Protein 5XWK (pdb70)

Organism: Sphingomonas sp. (NCBI:txid28214)

Sequence (530 aa):
AARSIAATPPKLIVAISVDQFSADLFSEYRQYYTGGLKRLTSEGAVFPRRGYQSHAATETCPGHSTILTGSRPSRTGIIANNWFDLDAKREDKNLYCAEDESQPGSSSDKYEASPLHLKVPTLGGRMKAANPATRVVSVAGKDRAAIMMGGATADQVWWLGGPQGYVSYKGVAPTPLVTQVNQAFAQRLAQPNPGFELPAQCVSKDFPVQAGNRTVGTGRFARDAGDYKGFRISPEQDAMTLAFAAAAIENMQLGKQAQTDIISIGLSATDYVGHTFGTEGTESCIQVDRLDTELGAFFDKLDKDGIDYVVVLTADHGGHDLPERHRMNAMPMEQRVDMALTPKALNATIAEKAGLPGKKVIWSDGPSGDIYYDKGLTAAQRARVETEALKYLRAHPQVQTVFTKAEIAATPSPSGPPESWSLIQEARASFYPSRSGDLLLLLKPRVMSIPEQAVMGSVATHGSPWDTDRRVPILFWRKGMQHFEQPLGVETVDILPSLAALIKLPVPKDQIDGRCLDLVAGKDDSCAGQL

Foldseek 3Di:
DFDALQNAFFQEAEEEAEAQQFLVQCVVCVVPFDFLVVCQQVFWAWASFEFLLFFQLDQQQLLLQQFFLAFLQQQVQLYQWFADLPDPDPARIDGSFFDSVDPPAHNVRGFGHSVSGRTAGLQRLLCVVPVVAAFAFEEQDQSNQDSNRDDPHPYGWHADFLQGIDHGPPDDDDPLRVVLSVVSNVVLQDWDQFDDFDPVQPVQQDWFDFQPDIAFHDRLGGDRNPGLSCLQALNVLLSQLVSVLSCCVVVVRQNDDHHYYYYYYYHNLASNCQFHNQRGRRNNVNVNSVSHSSRVSVVSCVVVVGFYKYKYKHSWHWGGFQRVCCVVVNVVFEADDPCLAFVNVQQVLCVQLVRHPDRAWDDHFSFFAIAGNPPADPSSVVSSVVSSQVVQVPDPFWDHKDFLVRLVPDPQDDPFSVPDDNSNSNNSSRHPSGGHRMGTATDPSHFRHHGDNDDGTRITARHSDSRTTTMMITMDTPNHHYDYDHTYAYSSQNNLQSCLSNVRDDPPVSRDHHHDFRHPPDDGSNPDND

B-factor: mean 19.13, std 8.66, range [6.87, 59.0]

Secondary structure (DSSP, 8-state):
----TTSS--SEEEEEEETT--HHHHHHHGGG--SHHHHHHHHSEEEEEEE--SS--SHHHHHHHHTTS--HHHH---SSEEE-TT-SSS--EEETTB-TTSTT--SSS--B-STT--S--HHHHHHHH-TT--EEEEESSHHHHHHHH-TT-SEEEEE-STT-EE-STT-PPPHHHHHHHHHHHHHHTS-B---PPPHHHHTT---EEETTEEES-----B-TT-HHHHHSSHHHHHHHHHHHHHHHHHTTTTSSSS-EEEEEEE-HHHHHHHHH-SSSHHHHHHHHHHHHHHHHHHHHHHHTT--EEEEEE-S------HHHHTTTT-TT-EEPPGGGSHHHHHHHHHHHTT-TTS--EE-SSSSEEEEE-TT--HHHHHHHHHHHHHHHHTSTTEEEEEEHHHHHTSPPP-S-GGG--HHHHHHHT--TTTS-SEEEEEPTTEESS---SS-S------SSSHHHHEEEEEEEETTPPPEE--S-EEGGGHHHHHHHHTT----GGG-S--PPP-S-SS--TT-S--

InterPro domains:
  IPR002591 Type I phosphodiesterase/nucleotide pyrophosphatase/phosphate transferase [PF01663] (44-480)
  IPR017850 Alkaline-phosphatase-like, core domain superfamily [G3DSA:3.40.720.10] (40-539)
  IPR017850 Alkaline-phosphatase-like, core domain superfamily [SSF53649] (36-531)
  IPR026263 Alkaline phosphatase, prokaryotic [PIRSF031924] (15-552)
  IPR026263 Alkaline phosphatase, prokaryotic [cd16016] (39-547)

Radius of gyration: 22.65 Å; Cα contacts (8 Å, |Δi|>4): 1268; chains: 1; bounding box: 63×54×56 Å

GO terms:
  GO:0005576 extracellular region (C, IDA)
  GO:0008270 zinc ion binding (F, IDA)
  GO:0004035 alkaline phosphatase activity (F, IDA)
  GO:0046872 metal ion binding (F, IDA)

CATH classification: 3.40.720.10 (+1 more: 3.30.1360.150)

Solvent-accessible surface area: 20198 Å² total; per-residue (Å²): 131,104,139,51,3,26,46,59,63,0,55,0,0,0,0,1,0,0,2,6,0,5,0,57,8,0,52,55,6,66,141,86,15,110,22,0,0,103,40,0,12,60,80,0,0,0,5,22,87,0,0,0,3,1,6,21,0,52,2,0,0,0,0,0,2,1,2,1,0,1,10,0,20,77,0,0,0,1,13,29,44,6,21,51,25,114,13,213,32,160,31,48,23,4,14,0,0,0,19,46,89,69,126,79,15,31,23,137,161,70,58,22,15,25,115,9,20,110,24,61,2,0,1,12,32,7,40,92,71,59,112,54,4,38,3,2,0,0,0,6,12,16,51,1,0,0,0,2,0,4,87,80,22,65,53,6,7,18,13,36,6,80,106,0,3,45,17,52,173,83,69,75,74,51,106,26,3,51,113,11,25,113,35,0,50,128,109,14,68,124,84,27,127,18,52,133,21,29,90,29,0,91,85,38,56,66,82,1,135,1,41,93,51,78,3,0,56,25,81,18,71,17,107,51,49,53,41,135,18,0,61,16,2,6,24,0,2,19,4,1,6,42,4,0,14,32,5,1,91,98,43,84,0,5,95,74,98,19,18,0,2,0,2,0,2,0,1,0,2,3,44,0,1,36,27,36,0,13,47,0,0,1,1,1,2,1,1,34,63,2,2,59,41,0,9,57,8,0,83,69,0,50,178,35,60,14,53,7,0,0,0,0,0,0,0,0,0,5,28,5,0,0,19,3,42,108,108,83,85,63,95,89,4,70,23,3,56,84,31,0,21,37,178,36,2,16,53,38,0,0,116,111,3,52,12,76,86,107,89,0,2,63,11,90,18,13,30,20,27,3,18,4,30,113,66,26,78,88,66,47,91,57,100,0,54,79,36,1,22,142,46,0,128,83,20,99,21,7,76,35,1,22,17,69,72,78,6,59,85,18,110,55,8,92,49,81,7,52,87,22,51,34,45,52,9,2,50,0,13,12,44,81,96,31,9,3,12,1,20,1,8,8,85,61,101,17,8,30,27,16,119,81,86,114,14,50,50,0,1,29,12,25,27,6,57,55,34,2,8,39,0,0,0,0,0,9,14,150,28,17,126,72,42,75,60,80,121,12,5,15,1,2,5,0,0,0,0,0,0,9,3,26,138,18,91,0,58,129,120,83,10,33,12,145,12,3,48,1,22,23,66,210,107,69,6,15,77,71,85,33

Nearest PDB structures (foldseek):
  3q3q-assembly1_A  TM=1.002E+00  e=0.000E+00  Sphingomonas sp. BSAR-1
  5xwi-assembly1_A  TM=1.001E+00  e=0.000E+00  Sphingomonas sp.
  5tj3-assembly1_A  TM=8.591E-01  e=3.694E-42  Elizabethkingia meningoseptica
  5too-assembly1_A  TM=8.445E-01  e=4.137E-39  Elizabethkingia meningoseptica
  4lr2-assembly1_A  TM=7.362E-01  e=5.726E-16  Homo sapiens

Structure (mmCIF, N/CA/C/O backbone):
data_5XWK
#
_entry.id   5XWK
#
_cell.length_a   86.990
_cell.length_b   86.990
_cell.length_c   165.484
_cell.angle_alpha   90.00
_cell.angle_beta   90.00
_cell.angle_gamma   90.00
#
_symmetry.space_group_name_H-M   'P 41 21 2'
#
loop_
_entity.id
_entity.type
_entity.pdbx_description
1 polymer 'Alkaline phosphatase PhoK'
2 non-polymer GLYCEROL
3 non-polymer 'ZINC ION'
4 non-polymer 'CALCIUM ION'
5 non-polymer 'PHOSPHATE ION'
6 water water
#
loop_
_atom_site.group_PDB
_atom_site.id
_atom_site.type_symbol
_atom_site.label_atom_id
_atom_site.label_alt_id
_atom_site.label_comp_id
_atom_site.label_asym_id
_atom_site.label_entity_id
_atom_site.label_seq_id
_atom_site.pdbx_PDB_ins_code
_atom_site.Cartn_x
_atom_site.Cartn_y
_atom_site.Cartn_z
_atom_site.occupancy
_atom_site.B_iso_or_equiv
_atom_site.auth_seq_id
_atom_site.auth_comp_id
_atom_site.auth_asym_id
_atom_site.auth_atom_id
_atom_site.pdbx_PDB_model_num
ATOM 1 N N . ALA A 1 31 ? 36.094 -6.686 48.957 1.00 39.46 31 ALA A N 1
ATOM 2 C CA . ALA A 1 31 ? 36.024 -5.980 50.244 1.00 41.01 31 ALA A CA 1
ATOM 3 C C . ALA A 1 31 ? 34.791 -5.064 50.331 1.00 39.91 31 ALA A C 1
ATOM 4 O O . ALA A 1 31 ? 34.384 -4.440 49.334 1.00 39.35 31 ALA A O 1
ATOM 6 N N . ALA A 1 32 ? 34.193 -5.001 51.521 1.00 37.72 32 ALA A N 1
ATOM 7 C CA . ALA A 1 32 ? 33.041 -4.131 51.756 1.00 34.54 32 ALA A CA 1
ATOM 8 C C . ALA A 1 32 ? 33.455 -2.657 51.709 1.00 33.25 32 ALA A C 1
ATOM 9 O O . ALA A 1 32 ? 34.454 -2.264 52.311 1.00 32.71 32 ALA A O 1
ATOM 11 N N . ARG A 1 33 ? 32.673 -1.841 51.008 1.00 30.97 33 ARG A N 1
ATOM 12 C CA . ARG A 1 33 ? 33.030 -0.445 50.818 1.00 31.28 33 ARG A CA 1
ATOM 13 C C . ARG A 1 33 ? 31.781 0.391 50.495 1.00 25.71 33 ARG A C 1
ATOM 14 O O . ARG A 1 33 ? 31.036 0.042 49.580 1.00 23.15 33 ARG A O 1
ATOM 22 N N . SER A 1 34 ? 31.529 1.477 51.222 1.00 24.23 34 SER A N 1
ATOM 23 C CA . SER A 1 34 ? 30.302 2.237 50.938 1.00 21.98 34 SER A CA 1
ATOM 24 C C . SER A 1 34 ? 30.257 2.762 49.500 1.00 21.17 34 SER A C 1
ATOM 25 O O . SER A 1 34 ? 31.258 3.292 49.008 1.00 20.90 34 SER A O 1
ATOM 28 N N . ILE A 1 35 ? 29.088 2.671 48.852 1.00 19.47 35 ILE A N 1
ATOM 29 C CA . ILE A 1 35 ? 28.924 3.260 47.526 1.00 17.82 35 ILE A CA 1
ATOM 30 C C . ILE A 1 35 ? 29.206 4.784 47.540 1.00 19.87 35 ILE A C 1
ATOM 31 O O . ILE A 1 35 ? 29.491 5.388 46.500 1.00 18.87 35 ILE A O 1
ATOM 36 N N . ALA A 1 36 ? 29.179 5.396 48.720 1.00 20.90 36 ALA A N 1
ATOM 37 C CA . ALA A 1 36 ? 29.481 6.832 48.819 1.00 20.01 36 ALA A CA 1
ATOM 38 C C . ALA A 1 36 ? 30.850 7.138 49.466 1.00 21.52 36 ALA A C 1
ATOM 39 O O . ALA A 1 36 ? 31.159 8.308 49.771 1.00 22.90 36 ALA A O 1
ATOM 41 N N . ALA A 1 37 ? 31.691 6.117 49.641 1.00 20.38 37 ALA A N 1
ATOM 42 C CA . ALA A 1 37 ? 32.955 6.316 50.341 1.00 21.67 37 ALA A CA 1
ATOM 43 C C . ALA A 1 37 ? 33.803 7.428 49.689 1.00 24.27 37 ALA A C 1
ATOM 44 O O . ALA A 1 37 ? 34.330 8.307 50.381 1.00 25.61 37 ALA A O 1
ATOM 46 N N . THR A 1 38 ? 33.897 7.390 48.359 1.00 21.91 38 THR A N 1
ATOM 47 C CA . THR A 1 38 ? 34.676 8.341 47.562 1.00 22.64 38 THR A CA 1
ATOM 48 C C . THR A 1 38 ? 33.925 8.555 46.269 1.00 20.44 38 THR A C 1
ATOM 49 O O . THR A 1 38 ? 33.063 7.744 45.926 1.00 21.51 38 THR A O 1
ATOM 53 N N . PRO A 1 39 ? 34.242 9.613 45.518 1.00 18.21 39 PRO A N 1
ATOM 54 C CA . PRO A 1 39 ? 33.505 9.728 44.250 1.00 17.15 39 PRO A CA 1
ATOM 55 C C . PRO A 1 39 ? 33.931 8.652 43.270 1.00 17.90 39 PRO A C 1
ATOM 56 O O . PRO A 1 39 ? 35.121 8.392 43.117 1.00 17.77 39 PRO A O 1
ATOM 60 N N . PRO A 1 40 ? 32.962 8.001 42.631 1.00 17.45 40 PRO A N 1
ATOM 61 C CA . PRO A 1 40 ? 33.363 7.075 41.555 1.00 19.12 40 PRO A CA 1
ATOM 62 C C . PRO A 1 40 ? 34.072 7.788 40.388 1.00 19.47 40 PRO A C 1
ATOM 63 O O . PRO A 1 40 ? 33.794 8.972 40.152 1.00 19.63 40 PRO A O 1
ATOM 67 N N . LYS A 1 41 ? 34.927 7.080 39.651 1.00 16.43 41 LYS A N 1
ATOM 68 C CA . LYS A 1 41 ? 35.630 7.679 38.526 1.00 19.02 41 LYS A CA 1
ATOM 69 C C . LYS A 1 41 ? 34.862 7.574 37.210 1.00 19.52 41 LYS A C 1
ATOM 70 O O . LYS A 1 41 ? 35.189 8.279 36.243 1.00 19.93 41 LYS A O 1
ATOM 76 N N . LEU A 1 42 ? 33.857 6.689 37.163 1.00 15.09 42 LEU A N 1
ATOM 77 C CA . LEU A 1 42 ? 33.080 6.517 35.958 1.00 14.36 42 LEU A CA 1
ATOM 78 C C . LEU A 1 42 ? 31.632 6.260 36.295 1.00 16.54 42 LEU A C 1
ATOM 79 O O . LEU A 1 42 ? 31.327 5.364 37.084 1.00 16.48 42 LEU A O 1
ATOM 84 N N . ILE A 1 43 ? 30.737 7.013 35.667 1.00 12.78 43 ILE A N 1
ATOM 85 C CA . ILE A 1 43 ? 29.318 6.696 35.779 1.00 13.98 43 ILE A CA 1
ATOM 86 C C . ILE A 1 43 ? 28.897 5.975 34.516 1.00 13.83 43 ILE A C 1
ATOM 87 O O . ILE A 1 43 ? 29.164 6.459 33.407 1.00 11.69 43 ILE A O 1
ATOM 92 N N . VAL A 1 44 ? 28.313 4.793 34.680 1.00 13.63 44 VAL A N 1
ATOM 93 C CA . VAL A 1 44 ? 27.781 4.020 33.564 1.00 10.73 44 VAL A CA 1
ATOM 94 C C . VAL A 1 44 ? 26.260 3.971 33.698 1.00 13.36 44 VAL A C 1
ATOM 95 O O . VAL A 1 44 ? 25.718 3.414 34.667 1.00 13.63 44 VAL A O 1
ATOM 99 N N . ALA A 1 45 ? 25.553 4.590 32.760 1.00 12.07 45 ALA A N 1
ATOM 100 C CA . ALA A 1 45 ? 24.107 4.645 32.838 1.00 11.93 45 ALA A CA 1
ATOM 101 C C . ALA A 1 45 ? 23.537 3.802 31.697 1.00 12.45 45 ALA A C 1
ATOM 102 O O . ALA A 1 45 ? 23.872 4.022 30.521 1.00 12.67 45 ALA A O 1
ATOM 104 N N . ILE A 1 46 ? 22.738 2.795 32.049 1.00 10.29 46 ILE A N 1
ATOM 105 C CA . ILE A 1 46 ? 22.239 1.857 31.046 1.00 10.63 46 ILE A CA 1
ATOM 106 C C . ILE A 1 46 ? 20.740 1.954 31.009 1.00 10.47 46 ILE A C 1
ATOM 107 O O . ILE A 1 46 ? 20.073 1.730 32.026 1.00 9.64 46 ILE A O 1
ATOM 112 N N . SER A 1 47 ? 20.210 2.308 29.837 1.00 10.32 47 SER A N 1
ATOM 113 C CA . SER A 1 47 ? 18.771 2.227 29.609 1.00 9.93 47 SER A CA 1
ATOM 114 C C . SER A 1 47 ? 18.433 1.041 28.746 1.00 11.17 47 SER A C 1
ATOM 115 O O . SER A 1 47 ? 18.881 0.971 27.596 1.00 11.42 47 SER A O 1
ATOM 118 N N . VAL A 1 48 ? 17.643 0.108 29.290 1.00 11.07 48 VAL A N 1
ATOM 119 C CA . VAL A 1 48 ? 17.210 -1.043 28.511 1.00 12.89 48 VAL A CA 1
ATOM 120 C C . VAL A 1 48 ? 15.784 -0.743 28.017 1.00 12.47 48 VAL A C 1
ATOM 121 O O . VAL A 1 48 ? 14.836 -0.652 28.809 1.00 10.60 48 VAL A O 1
ATOM 125 N N . ASP A 1 49 ? 15.676 -0.505 26.712 1.00 10.63 49 ASP A N 1
ATOM 126 C CA . ASP A 1 49 ? 14.448 -0.030 26.085 1.00 11.30 49 ASP A CA 1
ATOM 127 C C . ASP A 1 49 ? 13.300 -1.027 26.275 1.00 10.11 49 ASP A C 1
ATOM 128 O O . ASP A 1 49 ? 13.437 -2.210 25.941 1.00 9.17 49 ASP A O 1
ATOM 133 N N . GLN A 1 50 ? 12.181 -0.560 26.842 1.00 8.92 50 GLN A N 1
ATOM 134 C CA . GLN A 1 50 ? 11.023 -1.431 27.176 1.00 8.60 50 GLN A CA 1
ATOM 135 C C . GLN A 1 50 ? 11.309 -2.560 28.183 1.00 10.74 50 GLN A C 1
ATOM 136 O O . GLN A 1 50 ? 10.573 -3.559 28.256 1.00 8.53 50 GLN A O 1
ATOM 142 N N . PHE A 1 51 ? 12.347 -2.414 28.996 1.00 11.19 51 PHE A N 1
ATOM 143 C CA . PHE A 1 51 ? 12.617 -3.431 30.019 1.00 8.78 51 PHE A CA 1
ATOM 144 C C . PHE A 1 51 ? 11.680 -3.178 31.210 1.00 10.20 51 PHE A C 1
ATOM 145 O O . PHE A 1 51 ? 12.116 -2.582 32.204 1.00 9.67 51 PHE A O 1
ATOM 153 N N . SER A 1 52 ? 10.390 -3.569 31.093 1.00 7.92 52 SER A N 1
ATOM 154 C CA . SER A 1 52 ? 9.374 -3.220 32.099 1.00 7.90 52 SER A CA 1
ATOM 155 C C . SER A 1 52 ? 9.667 -3.834 33.451 1.00 10.17 52 SER A C 1
ATOM 156 O O . SER A 1 52 ? 10.358 -4.848 33.522 1.00 10.67 52 SER A O 1
ATOM 159 N N . ALA A 1 53 ? 9.139 -3.267 34.539 1.00 8.25 53 ALA A N 1
ATOM 160 C CA . ALA A 1 53 ? 9.296 -3.947 35.822 1.00 7.66 53 ALA A CA 1
ATOM 161 C C . ALA A 1 53 ? 8.612 -5.328 35.785 1.00 9.76 53 ALA A C 1
ATOM 162 O O . ALA A 1 53 ? 9.043 -6.249 36.464 1.00 9.70 53 ALA A O 1
ATOM 164 N N . ASP A 1 54 ? 7.504 -5.448 35.060 1.00 10.75 54 ASP A N 1
ATOM 165 C CA . ASP A 1 54 ? 6.869 -6.769 34.913 1.00 9.70 54 ASP A CA 1
ATOM 166 C C . ASP A 1 54 ? 7.827 -7.821 34.325 1.00 9.03 54 ASP A C 1
ATOM 167 O O . ASP A 1 54 ? 7.953 -8.931 34.832 1.00 9.57 54 ASP A O 1
ATOM 172 N N . LEU A 1 55 ? 8.493 -7.454 33.246 1.00 8.83 55 LEU A N 1
ATOM 173 C CA . LEU A 1 55 ? 9.407 -8.348 32.561 1.00 8.56 55 LEU A CA 1
ATOM 174 C C . LEU A 1 55 ? 10.663 -8.630 33.407 1.00 10.65 55 LEU A C 1
ATOM 175 O O . LEU A 1 55 ? 11.052 -9.787 33.599 1.00 12.05 55 LEU A O 1
ATOM 180 N N . PHE A 1 56 ? 11.278 -7.572 33.914 1.00 7.98 56 PHE A N 1
ATOM 181 C CA . PHE A 1 56 ? 12.409 -7.658 34.832 1.00 8.63 56 PHE A CA 1
ATOM 182 C C . PHE A 1 56 ? 12.105 -8.577 36.022 1.00 9.77 56 PHE A C 1
ATOM 183 O O . PHE A 1 56 ? 12.911 -9.438 36.380 1.00 13.49 56 PHE A O 1
ATOM 191 N N . SER A 1 57 ? 10.939 -8.409 36.637 1.00 9.41 57 SER A N 1
ATOM 192 C CA . SER A 1 57 ? 10.583 -9.225 37.803 1.00 11.24 57 SER A CA 1
ATOM 193 C C . SER A 1 57 ? 10.301 -10.689 37.459 1.00 11.81 57 SER A C 1
ATOM 194 O O . SER A 1 57 ? 10.729 -11.609 38.194 1.00 13.23 57 SER A O 1
ATOM 197 N N . GLU A 1 58 ? 9.574 -10.915 36.356 1.00 10.98 58 GLU A N 1
ATOM 198 C CA . GLU A 1 58 ? 9.286 -12.288 35.922 1.00 10.62 58 GLU A CA 1
ATOM 199 C C . GLU A 1 58 ? 10.556 -13.144 35.868 1.00 12.22 58 GLU A C 1
ATOM 200 O O . GLU A 1 58 ? 10.593 -14.285 36.374 1.00 12.34 58 GLU A O 1
ATOM 206 N N . TYR A 1 59 ? 11.605 -12.594 35.260 1.00 11.83 59 TYR A N 1
ATOM 207 C CA . TYR A 1 59 ? 12.792 -13.408 34.984 1.00 13.01 59 TYR A CA 1
ATOM 208 C C . TYR A 1 59 ? 13.905 -13.194 35.985 1.00 12.00 59 TYR A C 1
ATOM 209 O O . TYR A 1 59 ? 14.964 -13.791 35.884 1.00 12.47 59 TYR A O 1
ATOM 218 N N . ARG A 1 60 ? 13.633 -12.388 37.000 1.00 13.19 60 ARG A N 1
ATOM 219 C CA . ARG A 1 60 ? 14.622 -12.107 38.027 1.00 12.76 60 ARG A CA 1
ATOM 220 C C . ARG A 1 60 ? 15.257 -13.350 38.653 1.00 14.77 60 ARG A C 1
ATOM 221 O O . ARG A 1 60 ? 16.445 -13.368 38.968 1.00 14.83 60 ARG A O 1
ATOM 229 N N . GLN A 1 61 ? 14.468 -14.391 38.846 1.00 12.80 61 GLN A N 1
ATOM 230 C CA . GLN A 1 61 ? 15.017 -15.549 39.510 1.00 14.32 61 GLN A CA 1
ATOM 231 C C . GLN A 1 61 ? 15.981 -16.381 38.631 1.00 14.73 61 GLN A C 1
ATOM 232 O O . GLN A 1 61 ? 16.588 -17.305 39.136 1.00 10.95 61 GLN A O 1
ATOM 238 N N . TYR A 1 62 ? 16.126 -16.050 37.344 1.00 10.32 62 TYR A N 1
ATOM 239 C CA . TYR A 1 62 ? 16.980 -16.826 36.466 1.00 11.92 62 TYR A CA 1
ATOM 240 C C . TYR A 1 62 ? 18.245 -16.086 36.083 1.00 11.07 62 TYR A C 1
ATOM 241 O O . TYR A 1 62 ? 19.071 -16.654 35.395 1.00 11.90 62 TYR A O 1
ATOM 250 N N . TYR A 1 63 ? 18.411 -14.837 36.526 1.00 10.24 63 TYR A N 1
ATOM 251 C CA . TYR A 1 63 ? 19.649 -14.112 36.197 1.00 10.27 63 TYR A CA 1
ATOM 252 C C . TYR A 1 63 ? 20.808 -14.787 36.886 1.00 11.92 63 TYR A C 1
ATOM 253 O O . TYR A 1 63 ? 20.684 -15.211 38.039 1.00 12.34 63 TYR A O 1
ATOM 262 N N . THR A 1 64 ? 21.929 -14.856 36.179 1.00 11.23 64 THR A N 1
ATOM 263 C CA . THR A 1 64 ? 23.161 -15.419 36.702 1.00 13.90 64 THR A CA 1
ATOM 264 C C . THR A 1 64 ? 24.351 -14.526 36.367 1.00 14.60 64 THR A C 1
ATOM 265 O O . THR A 1 64 ? 25.436 -14.777 36.876 1.00 17.31 64 THR A O 1
ATOM 269 N N . GLY A 1 65 ? 24.154 -13.543 35.477 1.00 14.49 65 GLY A N 1
ATOM 270 C CA . GLY A 1 65 ? 25.224 -12.656 34.994 1.00 13.54 65 GLY A CA 1
ATOM 271 C C . GLY A 1 65 ? 25.164 -11.218 35.518 1.00 13.39 65 GLY A C 1
ATOM 272 O O . GLY A 1 65 ? 25.122 -10.984 36.723 1.00 13.18 65 GLY A O 1
ATOM 273 N N . GLY A 1 66 ? 25.157 -10.252 34.612 1.00 14.69 66 GLY A N 1
ATOM 274 C CA . GLY A 1 66 ? 25.144 -8.835 34.950 1.00 11.34 66 GLY A CA 1
ATOM 275 C C . GLY A 1 66 ? 23.909 -8.418 35.716 1.00 12.38 66 GLY A C 1
ATOM 276 O O . GLY A 1 66 ? 23.983 -7.578 36.614 1.00 10.79 66 GLY A O 1
ATOM 277 N N . LEU A 1 67 ? 22.746 -8.973 35.393 1.00 11.38 67 LEU A N 1
ATOM 278 C CA . LEU A 1 67 ? 21.574 -8.536 36.133 1.00 12.10 67 LEU A CA 1
ATOM 279 C C . LEU A 1 67 ? 21.549 -9.182 37.528 1.00 14.26 67 LEU A C 1
ATOM 280 O O . LEU A 1 67 ? 20.980 -8.611 38.469 1.00 14.82 67 LEU A O 1
ATOM 285 N N . LYS A 1 68 ? 22.173 -10.357 37.679 1.00 13.08 68 LYS A N 1
ATOM 286 C CA . LYS A 1 68 ? 22.272 -10.946 39.024 1.00 13.18 68 LYS A CA 1
ATOM 287 C C . LYS A 1 68 ? 23.174 -10.081 39.910 1.00 14.92 68 LYS A C 1
ATOM 288 O O . LYS A 1 68 ? 22.915 -9.887 41.106 1.00 15.68 68 LYS A O 1
ATOM 294 N N . ARG A 1 69 ? 24.243 -9.577 39.309 1.00 14.26 69 ARG A N 1
ATOM 295 C CA . ARG A 1 69 ? 25.161 -8.720 40.028 1.00 15.08 69 ARG A CA 1
ATOM 296 C C . ARG A 1 69 ? 24.368 -7.525 40.541 1.00 14.11 69 ARG A C 1
ATOM 297 O O . ARG A 1 69 ? 24.401 -7.218 41.733 1.00 12.78 69 ARG A O 1
ATOM 305 N N . LEU A 1 70 ? 23.626 -6.862 39.664 1.00 9.84 70 LEU A N 1
ATOM 306 C CA . LEU A 1 70 ? 22.886 -5.681 40.130 1.00 11.41 70 LEU A CA 1
ATOM 307 C C . LEU A 1 70 ? 21.774 -5.994 41.159 1.00 13.79 70 LEU A C 1
ATOM 308 O O . LEU A 1 70 ? 21.609 -5.253 42.140 1.00 13.94 70 LEU A O 1
ATOM 313 N N . THR A 1 71 ? 20.986 -7.053 40.937 1.00 12.07 71 THR A N 1
ATOM 314 C CA . THR A 1 71 ? 19.886 -7.326 41.868 1.00 11.30 71 THR A CA 1
ATOM 315 C C . THR A 1 71 ? 20.385 -7.916 43.198 1.00 12.92 71 THR A C 1
ATOM 316 O O . THR A 1 71 ? 19.799 -7.646 44.238 1.00 12.51 71 THR A O 1
ATOM 320 N N . SER A 1 72 ? 21.444 -8.721 43.194 1.00 12.33 72 SER A N 1
ATOM 321 C CA . SER A 1 72 ? 21.838 -9.329 44.456 1.00 10.66 72 SER A CA 1
ATOM 322 C C . SER A 1 72 ? 22.755 -8.416 45.288 1.00 13.14 72 SER A C 1
ATOM 323 O O . SER A 1 72 ? 22.801 -8.550 46.522 1.00 13.02 72 SER A O 1
ATOM 326 N N . GLU A 1 73 ? 23.488 -7.515 44.627 1.00 12.57 73 GLU A N 1
ATOM 327 C CA . GLU A 1 73 ? 24.520 -6.688 45.299 1.00 14.08 73 GLU A CA 1
ATOM 328 C C . GLU A 1 73 ? 24.160 -5.209 45.371 1.00 14.35 73 GLU A C 1
ATOM 329 O O . GLU A 1 73 ? 24.738 -4.455 46.155 1.00 13.77 73 GLU A O 1
ATOM 335 N N . GLY A 1 74 ? 23.247 -4.795 44.501 1.00 10.46 74 GLY A N 1
ATOM 336 C CA . GLY A 1 74 ? 22.939 -3.391 44.343 1.00 10.16 74 GLY A CA 1
ATOM 337 C C . GLY A 1 74 ? 21.857 -2.792 45.222 1.00 11.31 74 GLY A C 1
ATOM 338 O O . GLY A 1 74 ? 21.261 -3.471 46.065 1.00 12.12 74 GLY A O 1
ATOM 339 N N . ALA A 1 75 ? 21.641 -1.491 45.035 1.00 12.15 75 ALA A N 1
ATOM 340 C CA . ALA A 1 75 ? 20.481 -0.793 45.597 1.00 12.56 75 ALA A CA 1
ATOM 341 C C . ALA A 1 75 ? 19.371 -1.023 44.602 1.00 12.29 75 ALA A C 1
ATOM 342 O O . ALA A 1 75 ? 19.469 -0.562 43.444 1.00 11.88 75 ALA A O 1
ATOM 344 N N . VAL A 1 76 ? 18.348 -1.782 45.019 1.00 9.42 76 VAL A N 1
ATOM 345 C CA . VAL A 1 76 ? 17.335 -2.265 44.070 1.00 9.77 76 VAL A CA 1
ATOM 346 C C . VAL A 1 76 ? 15.975 -1.584 44.325 1.00 10.48 76 VAL A C 1
ATOM 347 O O . VAL A 1 76 ? 15.394 -1.705 45.421 1.00 8.68 76 VAL A O 1
ATOM 351 N N . PHE A 1 77 ? 15.541 -0.808 43.337 1.00 10.33 77 PHE A N 1
ATOM 352 C CA . PHE A 1 77 ? 14.206 -0.202 43.340 1.00 8.94 77 PHE A CA 1
ATOM 353 C C . PHE A 1 77 ? 13.375 -0.883 42.267 1.00 8.49 77 PHE A C 1
ATOM 354 O O . PHE A 1 77 ? 13.459 -0.495 41.107 1.00 9.91 77 PHE A O 1
ATOM 362 N N . PRO A 1 78 ? 12.615 -1.936 42.635 1.00 9.30 78 PRO A N 1
ATOM 363 C CA . PRO A 1 78 ? 11.923 -2.738 41.612 1.00 9.77 78 PRO A CA 1
ATOM 364 C C . PRO A 1 78 ? 10.661 -2.036 41.170 1.00 12.54 78 PRO A C 1
ATOM 365 O O . PRO A 1 78 ? 10.023 -2.510 40.241 1.00 12.01 78 PRO A O 1
ATOM 369 N N . ARG A 1 79 ? 10.274 -0.966 41.863 1.00 7.90 79 ARG A N 1
ATOM 370 C CA A ARG A 1 79 ? 9.056 -0.236 41.525 0.47 8.04 79 ARG A CA 1
ATOM 371 C CA B ARG A 1 79 ? 9.052 -0.250 41.468 0.53 8.03 79 ARG A CA 1
ATOM 372 C C . ARG A 1 79 ? 9.394 1.215 41.177 1.00 9.07 79 ARG A C 1
ATOM 373 O O . ARG A 1 79 ? 8.885 2.156 41.802 1.00 11.18 79 ARG A O 1
ATOM 388 N N . GLY A 1 80 ? 10.254 1.387 40.182 1.00 8.19 80 GLY A N 1
ATOM 389 C CA . GLY A 1 80 ? 10.599 2.719 39.704 1.00 7.89 80 GLY A CA 1
ATOM 390 C C . GLY A 1 80 ? 9.503 3.153 38.731 1.00 9.99 80 GLY A C 1
ATOM 391 O O . GLY A 1 80 ? 8.730 2.324 38.217 1.00 9.26 80 GLY A O 1
ATOM 392 N N . TYR A 1 81 ? 9.435 4.446 38.455 1.00 9.61 81 TYR A N 1
ATOM 393 C CA . TYR A 1 81 ? 8.384 4.967 37.589 1.00 8.34 81 TYR A CA 1
ATOM 394 C C . TYR A 1 81 ? 8.930 5.963 36.576 1.00 9.21 81 TYR A C 1
ATOM 395 O O . TYR A 1 81 ? 9.564 6.928 36.941 1.00 10.49 81 TYR A O 1
ATOM 404 N N . GLN A 1 82 ? 8.677 5.703 35.302 1.00 8.82 82 GLN A N 1
ATOM 405 C CA . GLN A 1 82 ? 8.606 6.756 34.289 1.00 10.05 82 GLN A CA 1
ATOM 406 C C . GLN A 1 82 ? 7.218 7.338 34.506 1.00 12.11 82 GLN A C 1
ATOM 407 O O . GLN A 1 82 ? 6.235 6.800 34.020 1.00 11.04 82 GLN A O 1
ATOM 413 N N . SER A 1 83 ? 7.134 8.398 35.309 1.00 11.98 83 SER A N 1
ATOM 414 C CA . SER A 1 83 ? 5.912 8.672 36.047 1.00 10.99 83 SER A CA 1
ATOM 415 C C . SER A 1 83 ? 4.807 9.368 35.234 1.00 11.57 83 SER A C 1
ATOM 416 O O . SER A 1 83 ? 3.648 9.299 35.591 1.00 10.55 83 SER A O 1
ATOM 419 N N . HIS A 1 84 ? 5.196 9.986 34.118 1.00 12.53 84 HIS A N 1
ATOM 420 C CA . HIS A 1 84 ? 4.329 10.696 33.192 1.00 10.71 84 HIS A CA 1
ATOM 421 C C . HIS A 1 84 ? 3.414 9.762 32.390 1.00 12.68 84 HIS A C 1
ATOM 422 O O . HIS A 1 84 ? 3.593 8.552 32.374 1.00 12.48 84 HIS A O 1
ATOM 429 N N . ALA A 1 85 ? 2.436 10.335 31.709 1.00 12.97 85 ALA A N 1
ATOM 430 C CA . ALA A 1 85 ? 1.459 9.518 30.977 1.00 12.05 85 ALA A CA 1
ATOM 431 C C . ALA A 1 85 ? 2.028 9.012 29.638 1.00 14.62 85 ALA A C 1
ATOM 432 O O . ALA A 1 85 ? 1.589 7.992 29.110 1.00 12.00 85 ALA A O 1
ATOM 434 N N . ALA A 1 86 ? 2.976 9.772 29.081 1.00 13.90 86 ALA A N 1
ATOM 435 C CA . ALA A 1 86 ? 3.431 9.584 27.708 1.00 12.58 86 ALA A CA 1
ATOM 436 C C . ALA A 1 86 ? 4.554 8.573 27.695 1.00 12.81 86 ALA A C 1
ATOM 437 O O . ALA A 1 86 ? 5.726 8.933 27.562 1.00 13.76 86 ALA A O 1
ATOM 439 N N . THR A 1 87 ? 4.214 7.301 27.885 1.00 11.70 87 THR A N 1
ATOM 440 C CA . THR A 1 87 ? 5.236 6.292 28.221 1.00 10.22 87 THR A CA 1
ATOM 441 C C . THR A 1 87 ? 5.892 5.757 26.951 1.00 11.60 87 THR A C 1
ATOM 442 O O . THR A 1 87 ? 5.790 4.568 26.642 1.00 11.76 87 THR A O 1
ATOM 446 N N . GLU A 1 88 ? 6.522 6.671 26.208 1.00 10.92 88 GLU A N 1
ATOM 447 C CA . GLU A 1 88 ? 7.229 6.377 24.970 1.00 10.51 88 GLU A CA 1
ATOM 448 C C . GLU A 1 88 ? 8.731 6.580 25.167 1.00 11.84 88 GLU A C 1
ATOM 449 O O . GLU A 1 88 ? 9.180 7.080 26.202 1.00 12.49 88 GLU A O 1
ATOM 455 N N . THR A 1 89 ? 9.510 6.190 24.161 1.00 11.46 89 THR A N 1
ATOM 456 C CA . THR A 1 89 ? 10.970 6.117 24.255 1.00 11.10 89 THR A CA 1
ATOM 457 C C . THR A 1 89 ? 11.617 7.486 24.458 1.00 11.82 89 THR A C 1
ATOM 458 O O . THR A 1 89 ? 12.535 7.636 25.254 1.00 10.48 89 THR A O 1
ATOM 462 N N . CYS A 1 90 ? 11.154 8.498 23.725 1.00 12.65 90 CYS A N 1
ATOM 463 C CA . CYS A 1 90 ? 11.808 9.789 23.804 1.00 11.00 90 CYS A CA 1
ATOM 464 C C . CYS A 1 90 ? 11.519 10.500 25.126 1.00 10.98 90 CYS A C 1
ATOM 465 O O . CYS A 1 90 ? 12.461 10.935 25.802 1.00 10.16 90 CYS A O 1
ATOM 468 N N . PRO A 1 91 ? 10.237 10.613 25.519 1.00 11.76 91 PRO A N 1
ATOM 469 C CA . PRO A 1 91 ? 10.002 11.184 26.849 1.00 11.62 91 PRO A CA 1
ATOM 470 C C . PRO A 1 91 ? 10.750 10.403 27.941 1.00 12.39 91 PRO A C 1
ATOM 471 O O . PRO A 1 91 ? 11.336 11.005 28.845 1.00 11.34 91 PRO A O 1
ATOM 475 N N . GLY A 1 92 ? 10.792 9.079 27.828 1.00 9.87 92 GLY A N 1
ATOM 476 C CA . GLY A 1 92 ? 11.443 8.294 28.875 1.00 9.92 92 GLY A CA 1
ATOM 477 C C . GLY A 1 92 ? 12.945 8.511 28.946 1.00 10.86 92 GLY A C 1
ATOM 478 O O . GLY A 1 92 ? 13.523 8.668 30.045 1.00 13.08 92 GLY A O 1
ATOM 479 N N . HIS A 1 93 ? 13.605 8.510 27.787 1.00 10.90 93 HIS A N 1
ATOM 480 C CA . HIS A 1 93 ? 15.024 8.753 27.784 1.00 12.87 93 HIS A CA 1
ATOM 481 C C . HIS A 1 93 ? 15.351 10.160 28.244 1.00 12.78 93 HIS A C 1
ATOM 482 O O . HIS A 1 93 ? 16.388 10.366 28.868 1.00 14.33 93 HIS A O 1
ATOM 489 N N . SER A 1 94 ? 14.476 11.119 27.964 1.00 10.64 94 SER A N 1
ATOM 490 C CA . SER A 1 94 ? 14.730 12.509 28.389 1.00 10.95 94 SER A CA 1
ATOM 491 C C . SER A 1 94 ? 14.701 12.669 29.914 1.00 9.97 94 SER A C 1
ATOM 492 O O . SER A 1 94 ? 15.181 13.662 30.432 1.00 10.92 94 SER A O 1
ATOM 495 N N . THR A 1 95 ? 14.134 11.709 30.638 1.00 10.37 95 THR A N 1
ATOM 496 C CA . THR A 1 95 ? 14.115 11.816 32.106 1.00 10.49 95 THR A CA 1
ATOM 497 C C . THR A 1 95 ? 15.335 11.210 32.783 1.00 10.59 95 THR A C 1
ATOM 498 O O . THR A 1 95 ? 15.661 11.605 33.909 1.00 10.65 95 THR A O 1
ATOM 502 N N . ILE A 1 96 ? 15.960 10.210 32.155 1.00 9.90 96 ILE A N 1
ATOM 503 C CA . ILE A 1 96 ? 16.889 9.342 32.893 1.00 10.25 96 ILE A CA 1
ATOM 504 C C . ILE A 1 96 ? 18.112 10.086 33.424 1.00 11.71 96 ILE A C 1
ATOM 505 O O . ILE A 1 96 ? 18.525 9.882 34.590 1.00 11.99 96 ILE A O 1
ATOM 510 N N . LEU A 1 97 ? 18.677 10.974 32.604 1.00 10.66 97 LEU A N 1
ATOM 511 C CA . LEU A 1 97 ? 19.868 11.714 33.033 1.00 13.17 97 LEU A CA 1
ATOM 512 C C . LEU A 1 97 ? 19.663 13.217 33.048 1.00 14.22 97 LEU A C 1
ATOM 513 O O . LEU A 1 97 ? 20.622 13.979 32.873 1.00 15.12 97 LEU A O 1
ATOM 518 N N . THR A 1 98 ? 18.427 13.657 33.272 1.00 13.21 98 THR A N 1
ATOM 519 C CA . THR A 1 98 ? 18.154 15.087 33.408 1.00 13.38 98 THR A CA 1
ATOM 520 C C . THR A 1 98 ? 17.537 15.452 34.747 1.00 13.37 98 THR A C 1
ATOM 521 O O . THR A 1 98 ? 17.425 16.646 35.092 1.00 11.35 98 THR A O 1
ATOM 525 N N . GLY A 1 99 ? 17.095 14.447 35.501 1.00 13.01 99 GLY A N 1
ATOM 526 C CA . GLY A 1 99 ? 16.357 14.745 36.716 1.00 13.17 99 GLY A CA 1
ATOM 527 C C . GLY A 1 99 ? 15.037 15.473 36.461 1.00 13.74 99 GLY A C 1
ATOM 528 O O . GLY A 1 99 ? 14.405 16.030 37.392 1.00 13.37 99 GLY A O 1
ATOM 529 N N . SER A 1 100 ? 14.590 15.444 35.207 1.00 11.70 100 SER A N 1
ATOM 530 C CA . SER A 1 100 ? 13.501 16.318 34.771 1.00 13.39 100 SER A CA 1
ATOM 531 C C . SER A 1 100 ? 12.372 15.528 34.107 1.00 13.17 100 SER A C 1
ATOM 532 O O . SER A 1 100 ? 12.623 14.675 33.252 1.00 10.44 100 SER A O 1
ATOM 535 N N . ARG A 1 101 ? 11.115 15.810 34.484 1.00 12.24 101 ARG A N 1
ATOM 536 C CA . ARG A 1 101 ? 9.999 15.136 33.815 1.00 10.32 101 ARG A CA 1
ATOM 537 C C . ARG A 1 101 ? 9.805 15.733 32.418 1.00 12.14 101 ARG A C 1
ATOM 538 O O . ARG A 1 101 ? 10.341 16.791 32.122 1.00 13.44 101 ARG A O 1
ATOM 546 N N . PRO A 1 102 ? 9.037 15.055 31.561 1.00 10.65 102 PRO A N 1
ATOM 547 C CA . PRO A 1 102 ? 8.843 15.586 30.202 1.00 14.36 102 PRO A CA 1
ATOM 548 C C . PRO A 1 102 ? 8.203 16.964 30.192 1.00 11.78 102 PRO A C 1
ATOM 549 O O . PRO A 1 102 ? 8.445 17.737 29.261 1.00 12.80 102 PRO A O 1
ATOM 553 N N . SER A 1 103 ? 7.423 17.286 31.221 1.00 12.03 103 SER A N 1
ATOM 554 C CA . SER A 1 103 ? 6.854 18.636 31.340 1.00 15.72 103 SER A CA 1
ATOM 555 C C . SER A 1 103 ? 7.958 19.702 31.424 1.00 16.30 103 SER A C 1
ATOM 556 O O . SER A 1 103 ? 7.722 20.858 31.098 1.00 13.61 103 SER A O 1
ATOM 559 N N . ARG A 1 104 ? 9.150 19.291 31.863 1.00 16.69 104 ARG A N 1
ATOM 560 C CA . ARG A 1 104 ? 10.310 20.182 31.936 1.00 17.56 104 ARG A CA 1
ATOM 561 C C . ARG A 1 104 ? 11.305 19.952 30.781 1.00 16.58 104 ARG A C 1
ATOM 562 O O . ARG A 1 104 ? 11.838 20.912 30.246 1.00 12.73 104 ARG A O 1
ATOM 570 N N . THR A 1 105 ? 11.553 18.699 30.366 1.00 11.72 105 THR A N 1
ATOM 571 C CA . THR A 1 105 ? 12.460 18.486 29.211 1.00 11.65 105 THR A CA 1
ATOM 572 C C . THR A 1 105 ? 11.874 18.968 27.872 1.00 12.76 105 THR A C 1
ATOM 573 O O . THR A 1 105 ? 12.624 19.196 26.883 1.00 12.73 105 THR A O 1
ATOM 577 N N . GLY A 1 106 ? 10.546 19.122 27.830 1.00 20.86 106 GLY A N 1
ATOM 578 C CA . GLY A 1 106 ? 9.838 19.457 26.602 1.00 19.16 106 GLY A CA 1
ATOM 579 C C . GLY A 1 106 ? 9.646 18.263 25.671 1.00 16.84 106 GLY A C 1
ATOM 580 O O . GLY A 1 106 ? 9.082 18.390 24.582 1.00 15.63 106 GLY A O 1
ATOM 581 N N . ILE A 1 107 ? 10.128 17.092 26.065 1.00 16.57 107 ILE A N 1
ATOM 582 C CA . ILE A 1 107 ? 10.084 15.947 25.138 1.00 14.81 107 ILE A CA 1
ATOM 583 C C . ILE A 1 107 ? 8.816 15.145 25.464 1.00 15.30 107 ILE A C 1
ATOM 584 O O . ILE A 1 107 ? 8.861 14.177 26.218 1.00 16.06 107 ILE A O 1
ATOM 589 N N . ILE A 1 108 ? 7.666 15.585 24.957 1.00 15.34 108 ILE A N 1
ATOM 590 C CA . ILE A 1 108 ? 6.418 15.049 25.495 1.00 16.75 108 ILE A CA 1
ATOM 591 C C . ILE A 1 108 ? 5.873 13.838 24.716 1.00 16.21 108 ILE A C 1
ATOM 592 O O . ILE A 1 108 ? 4.841 13.281 25.089 1.00 17.75 108 ILE A O 1
ATOM 597 N N . ALA A 1 109 ? 6.562 13.456 23.639 1.00 16.38 109 ALA A N 1
ATOM 598 C CA . ALA A 1 109 ? 6.176 12.307 22.809 1.00 17.04 109 ALA A CA 1
ATOM 599 C C . ALA A 1 109 ? 7.331 12.019 21.862 1.00 14.31 109 ALA A C 1
ATOM 600 O O . ALA A 1 109 ? 8.254 12.827 21.750 1.00 15.66 109 ALA A O 1
ATOM 602 N N . ASN A 1 110 ? 7.312 10.872 21.194 1.00 14.24 110 ASN A N 1
ATOM 603 C CA . ASN A 1 110 ? 8.263 10.607 20.104 1.00 13.60 110 ASN A CA 1
ATOM 604 C C . ASN A 1 110 ? 8.072 11.571 18.938 1.00 13.98 110 ASN A C 1
ATOM 605 O O . ASN A 1 110 ? 9.032 11.896 18.235 1.00 16.86 110 ASN A O 1
ATOM 610 N N . ASN A 1 111 ? 6.818 11.978 18.716 1.00 12.76 111 ASN A N 1
ATOM 611 C CA . ASN A 1 111 ? 6.441 12.923 17.660 1.00 14.93 111 ASN A CA 1
ATOM 612 C C . ASN A 1 111 ? 5.370 13.874 18.177 1.00 15.56 111 ASN A C 1
ATOM 613 O O . ASN A 1 111 ? 4.410 13.408 18.779 1.00 18.57 111 ASN A O 1
ATOM 618 N N . TRP A 1 112 ? 5.506 15.177 17.943 1.00 14.14 112 TRP A N 1
ATOM 619 C CA . TRP A 1 112 ? 4.382 16.078 18.237 1.00 16.13 112 TRP A CA 1
ATOM 620 C C . TRP A 1 112 ? 4.139 16.958 17.036 1.00 17.91 112 TRP A C 1
ATOM 621 O O . TRP A 1 112 ? 5.053 17.208 16.256 1.00 16.99 112 TRP A O 1
ATOM 632 N N . PHE A 1 113 ? 2.915 17.434 16.877 1.00 18.25 113 PHE A N 1
ATOM 633 C CA . PHE A 1 113 ? 2.655 18.415 15.808 1.00 18.26 113 PHE A CA 1
ATOM 634 C C . PHE A 1 113 ? 3.001 19.832 16.199 1.00 20.43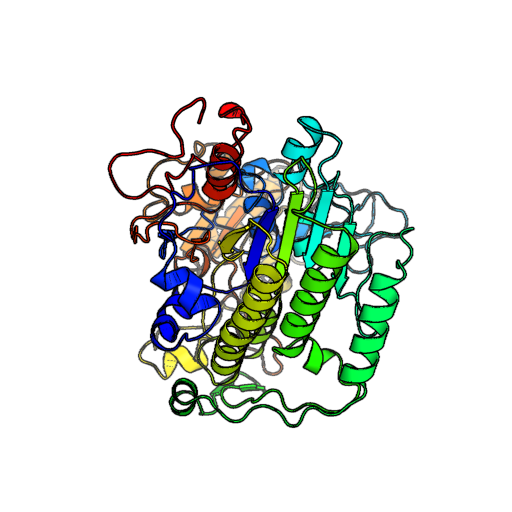 113 PHE A C 1
ATOM 635 O O . PHE A 1 113 ? 2.721 20.250 17.315 1.00 23.09 113 PHE A O 1
ATOM 643 N N . ASP A 1 114 ? 3.633 20.553 15.272 1.00 18.09 114 ASP A N 1
ATOM 644 C CA . ASP A 1 114 ? 3.715 21.989 15.320 1.00 21.14 114 ASP A CA 1
ATOM 645 C C . ASP A 1 114 ? 2.956 22.520 14.114 1.00 21.46 114 ASP A C 1
ATOM 646 O O . ASP A 1 114 ? 3.540 22.673 13.037 1.00 21.84 114 ASP A O 1
ATOM 651 N N . LEU A 1 115 ? 1.670 22.812 14.283 1.00 22.74 115 LEU A N 1
ATOM 652 C CA . LEU A 1 115 ? 0.851 23.184 13.146 1.00 24.35 115 LEU A CA 1
ATOM 653 C C . LEU A 1 115 ? 1.281 24.527 12.556 1.00 25.64 115 LEU A C 1
ATOM 654 O O . LEU A 1 115 ? 0.870 24.885 11.455 1.00 23.22 115 LEU A O 1
ATOM 659 N N . ASP A 1 116 ? 2.111 25.271 13.282 1.00 25.84 116 ASP A N 1
ATOM 660 C CA . ASP A 1 116 ? 2.625 26.538 12.768 1.00 28.42 116 ASP A CA 1
ATOM 661 C C . ASP A 1 116 ? 3.987 26.384 12.099 1.00 26.65 116 ASP A C 1
ATOM 662 O O . ASP A 1 116 ? 4.579 27.373 11.693 1.00 27.01 116 ASP A O 1
ATOM 667 N N . ALA A 1 117 ? 4.493 25.158 11.988 1.00 23.95 117 ALA A N 1
ATOM 668 C CA . ALA A 1 117 ? 5.802 24.945 11.379 1.00 22.37 117 ALA A CA 1
ATOM 669 C C . ALA A 1 117 ? 5.876 25.531 9.970 1.00 23.31 117 ALA A C 1
ATOM 670 O O . ALA A 1 117 ? 4.881 25.559 9.229 1.00 22.53 117 ALA A O 1
ATOM 672 N N . LYS A 1 118 ? 7.055 26.032 9.606 1.00 23.75 118 LYS A N 1
ATOM 673 C CA . LYS A 1 118 ? 7.209 26.607 8.268 1.00 26.28 118 LYS A CA 1
ATOM 674 C C . LYS A 1 118 ? 7.096 25.530 7.184 1.00 25.24 118 LYS A C 1
ATOM 675 O O . LYS A 1 118 ? 6.415 25.722 6.194 1.00 27.11 118 LYS A O 1
ATOM 681 N N . ARG A 1 119 ? 7.743 24.391 7.404 1.00 24.21 119 ARG A N 1
ATOM 682 C CA . ARG A 1 119 ? 7.825 23.319 6.411 1.00 25.13 119 ARG A CA 1
ATOM 683 C C . ARG A 1 119 ? 6.479 22.569 6.260 1.00 25.48 119 ARG A C 1
ATOM 684 O O . ARG A 1 119 ? 5.582 22.693 7.103 1.00 24.57 119 ARG A O 1
ATOM 692 N N . GLU A 1 120 ? 6.341 21.799 5.178 1.00 26.81 120 GLU A N 1
ATOM 693 C CA . GLU A 1 120 ? 5.054 21.193 4.843 1.00 29.27 120 GLU A CA 1
ATOM 694 C C . GLU A 1 120 ? 4.683 20.105 5.859 1.00 26.04 120 GLU A C 1
ATOM 695 O O . GLU A 1 120 ? 3.501 19.928 6.150 1.00 26.09 120 GLU A O 1
ATOM 701 N N . ASP A 1 121 ? 5.675 19.416 6.430 1.00 23.03 121 ASP A N 1
ATOM 702 C CA . ASP A 1 121 ? 5.383 18.336 7.385 1.00 21.76 121 ASP A CA 1
ATOM 703 C C . ASP A 1 121 ? 5.299 18.869 8.820 1.00 19.56 121 ASP A C 1
ATOM 704 O O . ASP A 1 121 ? 6.323 19.110 9.451 1.00 19.07 121 ASP A O 1
ATOM 709 N N . LYS A 1 122 ? 4.078 19.007 9.330 1.00 18.36 122 LYS A N 1
ATOM 710 C CA . LYS A 1 122 ? 3.847 19.587 10.653 1.00 20.21 122 LYS A CA 1
ATOM 711 C C . LYS A 1 122 ? 4.136 18.609 11.780 1.00 18.04 122 LYS A C 1
ATOM 712 O O . LYS A 1 122 ? 4.218 18.992 12.953 1.00 15.99 122 LYS A O 1
ATOM 718 N N . ASN A 1 123 ? 4.309 17.349 11.429 1.00 19.43 123 ASN A N 1
ATOM 719 C CA . ASN A 1 123 ? 4.734 16.396 12.421 1.00 22.50 123 ASN A CA 1
ATOM 720 C C . ASN A 1 123 ? 6.226 16.556 12.687 1.00 22.21 123 ASN A C 1
ATOM 721 O O . ASN A 1 123 ? 7.042 16.488 11.754 1.00 22.49 123 ASN A O 1
ATOM 726 N N . LEU A 1 124 ? 6.588 16.777 13.958 1.00 19.47 124 LEU A N 1
ATOM 727 C CA . LEU A 1 124 ? 7.991 16.894 14.334 1.00 16.45 124 LEU A CA 1
ATOM 728 C C . LEU A 1 124 ? 8.470 15.645 15.077 1.00 16.73 124 LEU A C 1
ATOM 729 O O . LEU A 1 124 ? 7.781 15.153 15.974 1.00 15.16 124 LEU A O 1
ATOM 734 N N . TYR A 1 125 ? 9.654 15.150 14.705 1.00 15.04 125 TYR A N 1
ATOM 735 C CA . TYR A 1 125 ? 10.296 14.050 15.420 1.00 14.55 125 TYR A CA 1
ATOM 736 C C . TYR A 1 125 ? 10.951 14.622 16.676 1.00 13.02 125 TYR A C 1
ATOM 737 O O . TYR A 1 125 ? 11.483 15.735 16.626 1.00 14.77 125 TYR A O 1
ATOM 746 N N . CYS A 1 126 ? 10.955 13.855 17.771 1.00 11.54 126 CYS A N 1
ATOM 747 C CA . CYS A 1 126 ? 11.420 14.371 19.051 1.00 11.35 126 CYS A CA 1
ATOM 748 C C . CYS A 1 126 ? 12.897 14.783 18.971 1.00 12.76 126 CYS A C 1
ATOM 749 O O . CYS A 1 126 ? 13.322 15.739 19.640 1.00 13.34 126 CYS A O 1
ATOM 752 N N . ALA A 1 127 ? 13.682 14.048 18.178 1.00 12.03 127 ALA A N 1
ATOM 753 C CA . ALA A 1 127 ? 15.134 14.272 18.112 1.00 12.02 127 ALA A CA 1
ATOM 754 C C . ALA A 1 127 ? 15.640 14.786 16.761 1.00 13.63 127 ALA A C 1
ATOM 755 O O . ALA A 1 127 ? 16.746 14.415 16.320 1.00 13.68 127 ALA A O 1
ATOM 757 N N . GLU A 1 128 ? 14.862 15.664 16.115 1.00 12.24 128 GLU A N 1
ATOM 758 C CA . GLU A 1 128 ? 15.319 16.342 14.905 1.00 12.69 128 GLU A CA 1
ATOM 759 C C . GLU A 1 128 ? 15.391 17.862 15.100 1.00 14.53 128 GLU A C 1
ATOM 760 O O . GLU A 1 128 ? 14.824 18.436 16.064 1.00 13.68 128 GLU A O 1
ATOM 766 N N . ASP A 1 129 ? 16.054 18.509 14.149 1.00 16.38 129 ASP A N 1
ATOM 767 C CA . ASP A 1 129 ? 16.037 19.963 14.021 1.00 17.50 129 ASP A CA 1
ATOM 768 C C . ASP A 1 129 ? 15.220 20.320 12.783 1.00 19.27 129 ASP A C 1
ATOM 769 O O . ASP A 1 129 ? 15.746 20.291 11.656 1.00 17.02 129 ASP A O 1
ATOM 774 N N . GLU A 1 130 ? 13.936 20.636 12.981 1.00 18.54 130 GLU A N 1
ATOM 775 C CA . GLU A 1 130 ? 13.034 20.836 11.853 1.00 18.70 130 GLU A CA 1
ATOM 776 C C . GLU A 1 130 ? 13.310 22.127 11.082 1.00 22.51 130 GLU A C 1
ATOM 777 O O . GLU A 1 130 ? 12.720 22.351 10.019 1.00 24.58 130 GLU A O 1
ATOM 783 N N . SER A 1 131 ? 14.206 22.967 11.586 1.00 21.81 131 SER A N 1
ATOM 784 C CA . SER A 1 131 ? 14.520 24.203 10.892 1.00 23.43 131 SER A CA 1
ATOM 785 C C . SER A 1 131 ? 15.360 23.918 9.645 1.00 26.20 131 SER A C 1
ATOM 786 O O . SER A 1 131 ? 15.499 24.769 8.780 1.00 29.25 131 SER A O 1
ATOM 789 N N . GLN A 1 132 ? 15.915 22.720 9.537 1.00 26.27 132 GLN A N 1
ATOM 790 C CA . GLN A 1 132 ? 16.781 22.413 8.399 1.00 28.21 132 GLN A CA 1
ATOM 791 C C . GLN A 1 132 ? 15.985 22.284 7.102 1.00 29.42 132 GLN A C 1
ATOM 792 O O . GLN A 1 132 ? 14.923 21.630 7.053 1.00 26.02 132 GLN A O 1
ATOM 798 N N . PRO A 1 133 ? 16.505 22.908 6.035 1.00 33.89 133 PRO A N 1
ATOM 799 C CA . PRO A 1 133 ? 15.781 23.000 4.768 1.00 34.99 133 PRO A CA 1
ATOM 800 C C . PRO A 1 133 ? 15.562 21.633 4.160 1.00 36.05 133 PRO A C 1
ATOM 801 O O . PRO A 1 133 ? 16.443 20.771 4.198 1.00 37.77 133 PRO A O 1
ATOM 805 N N . GLY A 1 134 ? 14.387 21.418 3.591 1.00 35.55 134 GLY A N 1
ATOM 806 C CA . GLY A 1 134 ? 14.140 20.149 2.953 1.00 35.68 134 GLY A CA 1
ATOM 807 C C . GLY A 1 134 ? 13.930 19.012 3.934 1.00 32.86 134 GLY A C 1
ATOM 808 O O . GLY A 1 134 ? 13.926 17.858 3.530 1.00 35.86 134 GLY A O 1
ATOM 809 N N . SER A 1 135 ? 13.750 19.301 5.218 1.00 27.29 135 SER A N 1
ATOM 810 C CA . SER A 1 135 ? 13.559 18.195 6.160 1.00 24.00 135 SER A CA 1
ATOM 811 C C . SER A 1 135 ? 12.075 17.787 6.264 1.00 24.02 135 SER A C 1
ATOM 812 O O . SER A 1 135 ? 11.161 18.512 5.866 1.00 20.71 135 SER A O 1
ATOM 815 N N . SER A 1 136 ? 11.857 16.591 6.781 1.00 23.34 136 SER A N 1
ATOM 816 C CA . SER A 1 136 ? 10.528 16.139 7.149 1.00 23.01 136 SER A CA 1
ATOM 817 C C . SER A 1 136 ? 10.723 15.159 8.296 1.00 22.27 136 SER A C 1
ATOM 818 O O . SER A 1 136 ? 11.861 14.828 8.627 1.00 22.04 136 SER A O 1
ATOM 821 N N . SER A 1 137 ? 9.638 14.698 8.910 1.00 23.04 137 SER A N 1
ATOM 822 C CA . SER A 1 137 ? 9.759 13.774 10.042 1.00 24.87 137 SER A CA 1
ATOM 823 C C . SER A 1 137 ? 10.234 12.402 9.577 1.00 28.72 137 SER A C 1
ATOM 824 O O . SER A 1 137 ? 10.643 11.573 10.391 1.00 28.06 137 SER A O 1
ATOM 827 N N . ASP A 1 138 ? 10.182 12.182 8.266 1.00 32.05 138 ASP A N 1
ATOM 828 C CA . ASP A 1 138 ? 10.639 10.942 7.658 1.00 35.36 138 ASP A CA 1
ATOM 829 C C . ASP A 1 138 ? 12.089 11.029 7.201 1.00 35.83 138 ASP A C 1
ATOM 830 O O . ASP A 1 138 ? 12.772 10.017 7.095 1.00 39.86 138 ASP A O 1
ATOM 835 N N . LYS A 1 139 ? 12.552 12.237 6.912 1.00 31.94 139 LYS A N 1
ATOM 836 C CA . LYS A 1 139 ? 13.925 12.461 6.482 1.00 29.88 139 LYS A CA 1
ATOM 837 C C . LYS A 1 139 ? 14.470 13.666 7.241 1.00 24.18 139 LYS A C 1
ATOM 838 O O . LYS A 1 139 ? 14.390 14.815 6.762 1.00 21.80 139 LYS A O 1
ATOM 844 N N . TYR A 1 140 ? 14.992 13.406 8.433 1.00 20.47 140 TYR A N 1
ATOM 845 C CA . TYR A 1 140 ? 15.301 14.494 9.353 1.00 18.42 140 TYR A CA 1
ATOM 846 C C . TYR A 1 140 ? 16.770 14.583 9.661 1.00 20.71 140 TYR A C 1
ATOM 847 O O . TYR A 1 140 ? 17.503 13.665 9.381 1.00 20.14 140 TYR A O 1
ATOM 856 N N . GLU A 1 141 ? 17.178 15.679 10.296 1.00 23.34 141 GLU A N 1
ATOM 857 C CA . GLU A 1 141 ? 18.542 15.832 10.800 1.00 23.42 141 GLU A CA 1
ATOM 858 C C . GLU A 1 141 ? 18.541 15.633 12.299 1.00 20.26 141 GLU A C 1
ATOM 859 O O . GLU A 1 141 ? 17.916 16.393 13.018 1.00 15.39 141 GLU A O 1
ATOM 865 N N . ALA A 1 142 ? 19.247 14.606 12.761 1.00 18.18 142 ALA A N 1
ATOM 866 C CA . ALA A 1 142 ? 19.279 14.287 14.175 1.00 16.19 142 ALA A CA 1
ATOM 867 C C . ALA A 1 142 ? 19.881 15.438 14.961 1.00 13.48 142 ALA A C 1
ATOM 868 O O . ALA A 1 142 ? 20.818 16.072 14.500 1.00 14.18 142 ALA A O 1
ATOM 870 N N . SER A 1 143 ? 19.336 15.689 16.158 1.00 12.66 143 SER A N 1
ATOM 871 C CA . SER A 1 143 ? 19.656 16.908 16.928 1.00 15.03 143 SER A CA 1
ATOM 872 C C . SER A 1 143 ? 19.055 16.797 18.331 1.00 14.69 143 SER A C 1
ATOM 873 O O . SER A 1 143 ? 17.935 16.331 18.451 1.00 13.41 143 SER A O 1
ATOM 876 N N . PRO A 1 144 ? 19.782 17.248 19.379 1.00 14.25 144 PRO A N 1
ATOM 877 C CA . PRO A 1 144 ? 19.238 17.420 20.740 1.00 13.07 144 PRO A CA 1
ATOM 878 C C . PRO A 1 144 ? 18.525 18.772 20.958 1.00 15.52 144 PRO A C 1
ATOM 879 O O . PRO A 1 144 ? 18.180 19.093 22.107 1.00 15.73 144 PRO A O 1
ATOM 883 N N . LEU A 1 145 ? 18.336 19.550 19.892 1.00 14.89 145 LEU A N 1
ATOM 884 C CA . LEU A 1 145 ? 17.807 20.913 20.002 1.00 18.44 145 LEU A CA 1
ATOM 885 C C . LEU A 1 145 ? 16.501 20.978 20.804 1.00 18.25 145 LEU A C 1
ATOM 886 O O . LEU A 1 145 ? 16.268 21.941 21.548 1.00 12.86 145 LEU A O 1
ATOM 891 N N . HIS A 1 146 ? 15.653 19.959 20.656 1.00 15.92 146 HIS A N 1
ATOM 892 C CA . HIS A 1 146 ? 14.328 20.014 21.325 1.00 14.27 146 HIS A CA 1
ATOM 893 C C . HIS A 1 146 ? 14.431 19.861 22.840 1.00 13.07 146 HIS A C 1
ATOM 894 O O . HIS A 1 146 ? 13.490 20.227 23.565 1.00 13.06 146 HIS A O 1
ATOM 901 N N . LEU A 1 147 ? 15.567 19.350 23.321 1.00 11.47 147 LEU A N 1
ATOM 902 C CA . LEU A 1 147 ? 15.718 19.069 24.763 1.00 12.50 147 LEU A CA 1
ATOM 903 C C . LEU A 1 147 ? 16.019 20.342 25.562 1.00 15.22 147 LEU A C 1
ATOM 904 O O . LEU A 1 147 ? 17.009 21.061 25.299 1.00 13.01 147 LEU A O 1
ATOM 909 N N . LYS A 1 148 ? 15.143 20.658 26.523 1.00 16.32 148 LYS A N 1
ATOM 910 C CA . LYS A 1 148 ? 15.178 22.000 27.118 1.00 15.34 148 LYS A CA 1
ATOM 911 C C . LYS A 1 148 ? 16.162 22.124 28.277 1.00 14.81 148 LYS A C 1
ATOM 912 O O . LYS A 1 148 ? 16.537 23.230 28.666 1.00 17.31 148 LYS A O 1
ATOM 918 N N . VAL A 1 149 ? 16.608 20.995 28.815 1.00 14.38 149 VAL A N 1
ATOM 919 C CA . VAL A 1 149 ? 17.444 20.998 30.014 1.00 13.96 149 VAL A CA 1
ATOM 920 C C . VAL A 1 149 ? 18.778 20.298 29.748 1.00 14.25 149 VAL A C 1
ATOM 921 O O . VAL A 1 149 ? 18.911 19.552 28.759 1.00 14.36 149 VAL A O 1
ATOM 925 N N . PRO A 1 150 ? 19.774 20.555 30.616 1.00 11.68 150 PRO A N 1
ATOM 926 C CA . PRO A 1 150 ? 21.034 19.824 30.526 1.00 12.39 150 PRO A CA 1
ATOM 927 C C . PRO A 1 150 ? 20.900 18.422 31.052 1.00 12.19 150 PRO A C 1
ATOM 928 O O . PRO A 1 150 ? 20.015 18.117 31.869 1.00 13.56 150 PRO A O 1
ATOM 932 N N . THR A 1 151 ? 21.792 17.571 30.600 1.00 11.91 151 THR A N 1
ATOM 933 C CA . THR A 1 151 ? 21.900 16.237 31.163 1.00 11.77 151 THR A CA 1
ATOM 934 C C . THR A 1 151 ? 22.955 16.215 32.254 1.00 11.39 151 THR A C 1
ATOM 935 O O . THR A 1 151 ? 23.683 17.185 32.449 1.00 14.30 151 THR A O 1
ATOM 939 N N . LEU A 1 152 ? 23.043 15.095 32.952 1.00 10.02 152 LEU A N 1
ATOM 940 C CA . LEU A 1 152 ? 24.029 14.967 34.006 1.00 10.75 152 LEU A CA 1
ATOM 941 C C . LEU A 1 152 ? 25.437 15.196 33.452 1.00 11.70 152 LEU A C 1
ATOM 942 O O . LEU A 1 152 ? 26.249 15.823 34.090 1.00 12.19 152 LEU A O 1
ATOM 947 N N . GLY A 1 153 ? 25.711 14.670 32.265 1.00 11.32 153 GLY A N 1
ATOM 948 C CA . GLY A 1 153 ? 27.010 14.869 31.634 1.00 12.14 153 GLY A CA 1
ATOM 949 C C . GLY A 1 153 ? 27.198 16.344 31.317 1.00 11.08 153 GLY A C 1
ATOM 950 O O . GLY A 1 153 ? 28.265 16.852 31.493 1.00 11.15 153 GLY A O 1
ATOM 951 N N . GLY A 1 154 ? 26.167 17.033 30.843 1.00 9.33 154 GLY A N 1
ATOM 952 C CA . GLY A 1 154 ? 26.310 18.472 30.653 1.00 11.47 154 GLY A CA 1
ATOM 953 C C . GLY A 1 154 ? 26.631 19.223 31.950 1.00 13.60 154 GLY A C 1
ATOM 954 O O . GLY A 1 154 ? 27.428 20.169 31.970 1.00 13.94 154 GLY A O 1
ATOM 955 N N . ARG A 1 155 ? 26.010 18.812 33.050 1.00 13.95 155 ARG A N 1
ATOM 956 C CA . ARG A 1 155 ? 26.239 19.508 34.322 1.00 13.64 155 ARG A CA 1
ATOM 957 C C . ARG A 1 155 ? 27.637 19.193 34.858 1.00 14.82 155 ARG A C 1
ATOM 958 O O . ARG A 1 155 ? 28.281 20.059 35.472 1.00 16.20 155 ARG A O 1
ATOM 966 N N . MET A 1 156 ? 28.110 17.961 34.624 1.00 14.36 156 MET A N 1
ATOM 967 C CA . MET A 1 156 ? 29.451 17.572 35.058 1.00 14.81 156 MET A CA 1
ATOM 968 C C . MET A 1 156 ? 30.458 18.378 34.261 1.00 14.48 156 MET A C 1
ATOM 969 O O . MET A 1 156 ? 31.434 18.863 34.799 1.00 15.57 156 MET A O 1
ATOM 974 N N . LYS A 1 157 ? 30.206 18.504 32.966 1.00 13.84 157 LYS A N 1
ATOM 975 C CA . LYS A 1 157 ? 31.089 19.259 32.080 1.00 17.88 157 LYS A CA 1
ATOM 976 C C . LYS A 1 157 ? 31.092 20.756 32.427 1.00 17.68 157 LYS A C 1
ATOM 977 O O . LYS A 1 157 ? 32.135 21.408 32.366 1.00 17.73 157 LYS A O 1
ATOM 983 N N . ALA A 1 158 ? 29.961 21.312 32.846 1.00 17.02 158 ALA A N 1
ATOM 984 C CA . ALA A 1 158 ? 29.955 22.718 33.267 1.00 17.45 158 ALA A CA 1
ATOM 985 C C . ALA A 1 158 ? 30.775 22.897 34.541 1.00 20.90 158 ALA A C 1
ATOM 986 O O . ALA A 1 158 ? 31.423 23.925 34.711 1.00 21.60 158 ALA A O 1
ATOM 988 N N . ALA A 1 159 ? 30.761 21.903 35.437 1.00 20.66 159 ALA A N 1
ATOM 989 C CA . ALA A 1 159 ? 31.569 21.969 36.670 1.00 20.06 159 ALA A CA 1
ATOM 990 C C . ALA A 1 159 ? 33.063 21.640 36.437 1.00 20.88 159 ALA A C 1
ATOM 991 O O . ALA A 1 159 ? 33.927 22.113 37.164 1.00 22.30 159 ALA A O 1
ATOM 993 N N . ASN A 1 160 ? 33.352 20.833 35.421 1.00 18.10 160 ASN A N 1
ATOM 994 C CA . ASN A 1 160 ? 34.702 20.419 35.135 1.00 19.56 160 ASN A CA 1
ATOM 995 C C . ASN A 1 160 ? 34.800 20.082 33.653 1.00 19.06 160 ASN A C 1
ATOM 996 O O . ASN A 1 160 ? 34.310 19.032 33.226 1.00 19.02 160 ASN A O 1
ATOM 1001 N N . PRO A 1 161 ? 35.432 20.980 32.870 1.00 20.18 161 PRO A N 1
ATOM 1002 C CA . PRO A 1 161 ? 35.573 20.850 31.419 1.00 21.60 161 PRO A CA 1
ATOM 1003 C C . PRO A 1 161 ? 36.338 19.591 31.014 1.00 19.57 161 PRO A C 1
ATOM 1004 O O . PRO A 1 161 ? 36.254 19.202 29.860 1.00 19.95 161 PRO A O 1
ATOM 1008 N N . ALA A 1 162 ? 37.074 18.970 31.932 1.00 17.20 162 ALA A N 1
ATOM 1009 C CA . ALA A 1 162 ? 37.868 17.800 31.565 1.00 17.51 162 ALA A CA 1
ATOM 1010 C C . ALA A 1 162 ? 36.985 16.556 31.461 1.00 18.03 162 ALA A C 1
ATOM 1011 O O . ALA A 1 162 ? 37.405 15.538 30.916 1.00 16.53 162 ALA A O 1
ATOM 1013 N N . THR A 1 163 ? 35.769 16.639 31.982 1.00 17.51 163 THR A N 1
ATOM 1014 C CA . THR A 1 163 ? 34.827 15.519 31.908 1.00 16.28 163 THR A CA 1
ATOM 1015 C C . THR A 1 163 ? 34.604 15.023 30.478 1.00 15.68 163 THR A C 1
ATOM 1016 O O . THR A 1 163 ? 34.296 15.828 29.614 1.00 15.99 163 THR A O 1
ATOM 1020 N N . ARG A 1 164 ? 34.717 13.711 30.222 1.00 12.78 164 ARG A N 1
ATOM 1021 C CA . ARG A 1 164 ? 34.222 13.191 28.941 1.00 14.88 164 ARG A CA 1
ATOM 1022 C C . ARG A 1 164 ? 32.774 12.700 29.072 1.00 16.12 164 ARG A C 1
ATOM 1023 O O . ARG A 1 164 ? 32.397 12.079 30.088 1.00 17.20 164 ARG A O 1
ATOM 1031 N N . VAL A 1 165 ? 31.952 13.001 28.064 1.00 14.66 165 VAL A N 1
ATOM 1032 C CA . VAL A 1 165 ? 30.533 12.583 28.091 1.00 15.80 165 VAL A CA 1
ATOM 1033 C C . VAL A 1 165 ? 30.217 11.801 26.826 1.00 14.63 165 VAL A C 1
ATOM 1034 O O . VAL A 1 165 ? 30.329 12.336 25.712 1.00 13.78 165 VAL A O 1
ATOM 1038 N N . VAL A 1 166 ? 29.861 10.534 26.985 1.00 13.01 166 VAL A N 1
ATOM 1039 C CA . VAL A 1 166 ? 29.761 9.627 25.849 1.00 11.92 166 VAL A CA 1
ATOM 1040 C C . VAL A 1 166 ? 28.401 8.970 25.917 1.00 12.85 166 VAL A C 1
ATOM 1041 O O . VAL A 1 166 ? 27.905 8.654 26.995 1.00 10.97 166 VAL A O 1
ATOM 1045 N N . SER A 1 167 ? 27.777 8.793 24.762 1.00 13.57 167 SER A N 1
ATOM 1046 C CA . SER A 1 167 ? 26.466 8.176 24.732 1.00 12.84 167 SER A CA 1
ATOM 1047 C C . SER A 1 167 ? 26.358 7.323 23.488 1.00 11.98 167 SER A C 1
ATOM 1048 O O . SER A 1 167 ? 26.634 7.822 22.376 1.00 12.83 167 SER A O 1
ATOM 1051 N N . VAL A 1 168 ? 26.018 6.042 23.658 1.00 12.25 168 VAL A N 1
ATOM 1052 C CA . VAL A 1 168 ? 25.877 5.140 22.518 1.00 12.44 168 VAL A CA 1
ATOM 1053 C C . VAL A 1 168 ? 24.573 4.323 22.668 1.00 14.03 168 VAL A C 1
ATOM 1054 O O . VAL A 1 168 ? 24.221 3.903 23.771 1.00 13.63 168 VAL A O 1
ATOM 1058 N N . ALA A 1 169 ? 23.872 4.074 21.571 1.00 14.46 169 ALA A N 1
ATOM 1059 C CA . ALA A 1 169 ? 22.602 3.357 21.649 1.00 13.26 169 ALA A CA 1
ATOM 1060 C C . ALA A 1 169 ? 22.250 2.705 20.328 1.00 15.35 169 ALA A C 1
ATOM 1061 O O . ALA A 1 169 ? 22.861 2.989 19.299 1.00 15.73 169 ALA A O 1
ATOM 1063 N N . GLY A 1 170 ? 21.243 1.841 20.359 1.00 13.33 170 GLY A N 1
ATOM 1064 C CA . GLY A 1 170 ? 20.663 1.337 19.136 1.00 14.34 170 GLY A CA 1
ATOM 1065 C C . GLY A 1 170 ? 19.671 2.283 18.484 1.00 16.70 170 GLY A C 1
ATOM 1066 O O . GLY A 1 170 ? 19.228 2.022 17.377 1.00 20.67 170 GLY A O 1
ATOM 1067 N N . LYS A 1 171 ? 19.283 3.352 19.163 1.00 15.06 171 LYS A N 1
ATOM 1068 C CA . LYS A 1 171 ? 18.357 4.335 18.594 1.00 13.93 171 LYS A CA 1
ATOM 1069 C C . LYS A 1 171 ? 18.918 5.732 18.744 1.00 11.62 171 LYS A C 1
ATOM 1070 O O . LYS A 1 171 ? 19.460 6.053 19.814 1.00 11.00 171 LYS A O 1
ATOM 1076 N N . ASP A 1 172 ? 18.786 6.584 17.717 1.00 11.03 172 ASP A N 1
ATOM 1077 C CA . ASP A 1 172 ? 19.377 7.924 17.861 1.00 10.76 172 ASP A CA 1
ATOM 1078 C C . ASP A 1 172 ? 18.747 8.667 19.039 1.00 12.93 172 ASP A C 1
ATOM 1079 O O . ASP A 1 172 ? 19.443 9.266 19.843 1.00 12.58 172 ASP A O 1
ATOM 1084 N N . ARG A 1 173 ? 17.436 8.576 19.194 1.00 14.06 173 ARG A N 1
ATOM 1085 C CA . ARG A 1 173 ? 16.794 9.378 20.243 1.00 14.12 173 ARG A CA 1
ATOM 1086 C C . ARG A 1 173 ? 17.251 8.958 21.631 1.00 13.64 173 ARG A C 1
ATOM 1087 O O . ARG A 1 173 ? 17.407 9.797 22.511 1.00 15.02 173 ARG A O 1
ATOM 1095 N N . ALA A 1 174 ? 17.473 7.663 21.841 1.00 12.15 174 ALA A N 1
ATOM 1096 C CA . ALA A 1 174 ? 18.014 7.219 23.122 1.00 11.80 174 ALA A CA 1
ATOM 1097 C C . ALA A 1 174 ? 19.397 7.840 23.366 1.00 12.67 174 ALA A C 1
ATOM 1098 O O . ALA A 1 174 ? 19.650 8.454 24.425 1.00 13.99 174 ALA A O 1
ATOM 1100 N N . ALA A 1 175 ? 20.296 7.703 22.395 1.00 11.94 175 ALA A N 1
ATOM 1101 C CA . ALA A 1 175 ? 21.658 8.219 22.585 1.00 12.61 175 ALA A CA 1
ATOM 1102 C C . ALA A 1 175 ? 21.627 9.713 22.824 1.00 14.05 175 ALA A C 1
ATOM 1103 O O . ALA A 1 175 ? 22.298 10.229 23.728 1.00 15.15 175 ALA A O 1
ATOM 1105 N N . ILE A 1 176 ? 20.824 10.403 22.020 1.00 12.81 176 ILE A N 1
ATOM 1106 C CA . ILE A 1 176 ? 20.811 11.874 22.002 1.00 13.15 176 ILE A CA 1
ATOM 1107 C C . ILE A 1 176 ? 20.264 12.458 23.301 1.00 11.56 176 ILE A C 1
ATOM 1108 O O . ILE A 1 176 ? 20.862 13.381 23.882 1.00 11.68 176 ILE A O 1
ATOM 1113 N N . MET A 1 177 ? 19.150 11.897 23.780 1.00 10.07 177 MET A N 1
ATOM 1114 C CA . MET A 1 177 ? 18.476 12.457 24.951 1.00 11.77 177 MET A CA 1
ATOM 1115 C C . MET A 1 177 ? 19.213 12.118 26.240 1.00 12.47 177 MET A C 1
ATOM 1116 O O . MET A 1 177 ? 19.043 12.826 27.247 1.00 11.91 177 MET A O 1
ATOM 1121 N N . MET A 1 178 ? 20.010 11.037 26.228 1.00 11.73 178 MET A N 1
ATOM 1122 C CA . MET A 1 178 ? 20.821 10.724 27.412 1.00 12.20 178 MET A CA 1
ATOM 1123 C C . MET A 1 178 ? 22.129 11.519 27.436 1.00 12.29 178 MET A C 1
ATOM 1124 O O . MET A 1 178 ? 22.649 11.834 28.513 1.00 11.87 178 MET A O 1
ATOM 1129 N N . GLY A 1 179 ? 22.651 11.865 26.256 1.00 11.34 179 GLY A N 1
ATOM 1130 C CA . GLY A 1 179 ? 23.920 12.570 26.166 1.00 11.09 179 GLY A CA 1
ATOM 1131 C C . GLY A 1 179 ? 23.805 14.080 26.312 1.00 12.40 179 GLY A C 1
ATOM 1132 O O . GLY A 1 179 ? 24.625 14.713 26.994 1.00 11.93 179 GLY A O 1
ATOM 1133 N N . GLY A 1 180 ? 22.804 14.669 25.662 1.00 12.65 180 GLY A N 1
ATOM 1134 C CA . GLY A 1 180 ? 22.607 16.124 25.764 1.00 11.84 180 GLY A CA 1
ATOM 1135 C C . GLY A 1 180 ? 23.497 16.901 24.819 1.00 14.18 180 GLY A C 1
ATOM 1136 O O . GLY A 1 180 ? 24.434 16.343 24.232 1.00 13.79 180 GLY A O 1
ATOM 1137 N N . ALA A 1 181 ? 23.225 18.199 24.691 1.00 13.91 181 ALA A N 1
ATOM 1138 C CA . ALA A 1 181 ? 23.860 19.039 23.684 1.00 15.38 181 ALA A CA 1
ATOM 1139 C C . ALA A 1 181 ? 25.402 19.169 23.769 1.00 15.68 181 ALA A C 1
ATOM 1140 O O . ALA A 1 181 ? 26.040 19.506 22.777 1.00 16.95 181 ALA A O 1
ATOM 1142 N N . THR A 1 182 ? 26.004 18.905 24.927 1.00 14.23 182 THR A N 1
ATOM 1143 C CA . THR A 1 182 ? 27.445 19.130 25.073 1.00 14.87 182 THR A CA 1
ATOM 1144 C C . THR A 1 182 ? 28.250 17.814 25.185 1.00 16.37 182 THR A C 1
ATOM 1145 O O . THR A 1 182 ? 29.453 17.821 25.515 1.00 14.41 182 THR A O 1
ATOM 1149 N N . ALA A 1 183 ? 27.582 16.693 24.910 1.00 15.47 183 ALA A N 1
ATOM 1150 C CA . ALA A 1 183 ? 28.246 15.398 24.840 1.00 15.76 183 ALA A CA 1
ATOM 1151 C C . ALA A 1 183 ? 29.435 15.416 23.870 1.00 16.25 183 ALA A C 1
ATOM 1152 O O . ALA A 1 183 ? 29.371 16.040 22.817 1.00 18.09 183 ALA A O 1
ATOM 1154 N N . ASP A 1 184 ? 30.524 14.760 24.263 1.00 17.35 184 ASP A N 1
ATOM 1155 C CA . ASP A 1 184 ? 31.702 14.580 23.399 1.00 19.03 184 ASP A CA 1
ATOM 1156 C C . ASP A 1 184 ? 31.465 13.633 22.228 1.00 16.24 184 ASP A C 1
ATOM 1157 O O . ASP A 1 184 ? 31.948 13.864 21.108 1.00 15.65 184 ASP A O 1
ATOM 1162 N N . GLN A 1 185 ? 30.735 12.557 22.492 1.00 18.15 185 GLN A N 1
ATOM 1163 C CA . GLN A 1 185 ? 30.592 11.479 21.517 1.00 17.92 185 GLN A CA 1
ATOM 1164 C C . GLN A 1 185 ? 29.183 10.933 21.621 1.00 15.31 185 GLN A C 1
ATOM 1165 O O . GLN A 1 185 ? 28.766 10.495 22.695 1.00 16.11 185 GLN A O 1
ATOM 1171 N N . VAL A 1 186 ? 28.445 10.966 20.526 1.00 14.11 186 VAL A N 1
ATOM 1172 C CA . VAL A 1 186 ? 27.076 10.438 20.541 1.00 15.25 186 VAL A CA 1
ATOM 1173 C C . VAL A 1 186 ? 26.910 9.548 19.325 1.00 14.90 186 VAL A C 1
ATOM 1174 O O . VAL A 1 186 ? 27.022 10.033 18.192 1.00 12.39 186 VAL A O 1
ATOM 1178 N N . TRP A 1 187 ? 26.689 8.252 19.542 1.00 13.46 187 TRP A N 1
ATOM 1179 C CA . TRP A 1 187 ? 26.641 7.321 18.401 1.00 12.68 187 TRP A CA 1
ATOM 1180 C C . TRP A 1 187 ? 25.429 6.408 18.491 1.00 12.26 187 TRP A C 1
ATOM 1181 O O . TRP A 1 187 ? 25.028 6.011 19.563 1.00 14.96 187 TRP A O 1
ATOM 1192 N N . TRP A 1 188 ? 24.841 6.069 17.358 1.00 11.79 188 TRP A N 1
ATOM 1193 C CA . TRP A 1 188 ? 23.701 5.176 17.361 1.00 11.91 188 TRP A CA 1
ATOM 1194 C C . TRP A 1 188 ? 23.696 4.309 16.115 1.00 13.98 188 TRP A C 1
ATOM 1195 O O . TRP A 1 188 ? 24.325 4.617 15.100 1.00 12.91 188 TRP A O 1
ATOM 1206 N N . LEU A 1 189 ? 22.993 3.205 16.200 1.00 14.61 189 LEU A N 1
ATOM 1207 C CA . LEU A 1 189 ? 22.932 2.300 15.068 1.00 16.37 189 LEU A CA 1
ATOM 1208 C C . LEU A 1 189 ? 22.110 2.976 13.989 1.00 17.54 189 LEU A C 1
ATOM 1209 O O . LEU A 1 189 ? 20.974 3.367 14.231 1.00 19.05 189 LEU A O 1
ATOM 1214 N N . GLY A 1 190 ? 22.660 3.120 12.793 1.00 18.86 190 GLY A N 1
ATOM 1215 C CA . GLY A 1 190 ? 21.986 3.907 11.775 1.00 19.00 190 GLY A CA 1
ATOM 1216 C C . GLY A 1 190 ? 21.481 3.045 10.638 1.00 20.48 190 GLY A C 1
ATOM 1217 O O . GLY A 1 190 ? 20.849 3.546 9.723 1.00 22.80 190 GLY A O 1
ATOM 1218 N N . GLY A 1 191 ? 21.780 1.754 10.680 1.00 19.89 191 GLY A N 1
ATOM 1219 C CA . GLY A 1 191 ? 21.463 0.864 9.574 1.00 20.44 191 GLY A CA 1
ATOM 1220 C C . GLY A 1 191 ? 22.539 -0.153 9.307 1.00 20.86 191 GLY A C 1
ATOM 1221 O O . GLY A 1 191 ? 23.468 -0.313 10.119 1.00 18.78 191 GLY A O 1
ATOM 1222 N N . PRO A 1 192 ? 22.444 -0.863 8.158 1.00 22.45 192 PRO A N 1
ATOM 1223 C CA . PRO A 1 192 ? 23.462 -1.865 7.868 1.00 22.00 192 PRO A CA 1
ATOM 1224 C C . PRO A 1 192 ? 24.860 -1.247 7.737 1.00 23.76 192 PRO A C 1
ATOM 1225 O O . PRO A 1 192 ? 25.837 -1.990 7.727 1.00 25.96 192 PRO A O 1
ATOM 1229 N N . GLN A 1 193 ? 24.968 0.078 7.647 1.00 22.96 193 GLN A N 1
ATOM 1230 C CA . GLN A 1 193 ? 26.293 0.699 7.657 1.00 27.51 193 GLN A CA 1
ATOM 1231 C C . GLN A 1 193 ? 26.881 0.721 9.072 1.00 24.60 193 GLN A C 1
ATOM 1232 O O . GLN A 1 193 ? 28.062 0.964 9.253 1.00 25.10 193 GLN A O 1
ATOM 1238 N N . GLY A 1 194 ? 26.058 0.482 10.083 1.00 20.83 194 GLY A N 1
ATOM 1239 C CA . GLY A 1 194 ? 26.568 0.460 11.433 1.00 20.27 194 GLY A CA 1
ATOM 1240 C C . GLY A 1 194 ? 26.308 1.739 12.221 1.00 17.14 194 GLY A C 1
ATOM 1241 O O . GLY A 1 194 ? 25.292 2.417 12.001 1.00 17.50 194 GLY A O 1
ATOM 1242 N N . TYR A 1 195 ? 27.211 2.055 13.155 1.00 15.29 195 TYR A N 1
ATOM 1243 C CA . TYR A 1 195 ? 27.027 3.208 14.060 1.00 14.23 195 TYR A CA 1
ATOM 1244 C C . TYR A 1 195 ? 27.438 4.503 13.352 1.00 16.01 195 TYR A C 1
ATOM 1245 O O . TYR A 1 195 ? 28.408 4.536 12.578 1.00 15.61 195 TYR A O 1
ATOM 1254 N N . VAL A 1 196 ? 26.632 5.548 13.581 1.00 14.91 196 VAL A N 1
ATOM 1255 C CA . VAL A 1 196 ? 26.808 6.858 12.966 1.00 15.72 196 VAL A CA 1
ATOM 1256 C C . VAL A 1 196 ? 26.520 7.930 14.016 1.00 13.75 196 VAL A C 1
ATOM 1257 O O . VAL A 1 196 ? 26.092 7.626 15.150 1.00 11.80 196 VAL A O 1
ATOM 1261 N N . SER A 1 197 ? 26.774 9.177 13.655 1.00 13.91 197 SER A N 1
ATOM 1262 C CA . SER A 1 197 ? 26.583 10.257 14.615 1.00 12.94 197 SER A CA 1
ATOM 1263 C C . SER A 1 197 ? 25.906 11.384 13.867 1.00 13.42 197 SER A C 1
ATOM 1264 O O . SER A 1 197 ? 25.393 11.195 12.760 1.00 15.19 197 SER A O 1
ATOM 1267 N N . TYR A 1 198 ? 25.942 12.564 14.449 1.00 13.19 198 TYR A N 1
ATOM 1268 C CA . TYR A 1 198 ? 25.416 13.748 13.787 1.00 14.17 198 TYR A CA 1
ATOM 1269 C C . TYR A 1 198 ? 26.092 14.045 12.445 1.00 16.53 198 TYR A C 1
ATOM 1270 O O . TYR A 1 198 ? 27.250 13.685 12.219 1.00 15.36 198 TYR A O 1
ATOM 1279 N N . LYS A 1 199 ? 25.369 14.750 11.577 1.00 16.60 199 LYS A N 1
ATOM 1280 C CA . LYS A 1 199 ? 25.952 15.269 10.350 1.00 20.31 199 LYS A CA 1
ATOM 1281 C C . LYS A 1 199 ? 27.312 15.947 10.613 1.00 21.34 199 LYS A C 1
ATOM 1282 O O . LYS A 1 199 ? 27.444 16.766 11.529 1.00 20.03 199 LYS A O 1
ATOM 1288 N N . GLY A 1 200 ? 28.314 15.596 9.813 1.00 22.27 200 GLY A N 1
ATOM 1289 C CA . GLY A 1 200 ? 29.609 16.248 9.906 1.00 23.23 200 GLY A CA 1
ATOM 1290 C C . GLY A 1 200 ? 30.612 15.478 10.748 1.00 19.35 200 GLY A C 1
ATOM 1291 O O . GLY A 1 200 ? 31.803 15.757 10.710 1.00 20.39 200 GLY A O 1
ATOM 1292 N N . VAL A 1 201 ? 30.128 14.497 11.496 1.00 18.48 201 VAL A N 1
ATOM 1293 C CA . VAL A 1 201 ? 30.987 13.744 12.419 1.00 19.16 201 VAL A CA 1
ATOM 1294 C C . VAL A 1 201 ? 31.504 12.479 11.729 1.00 21.16 201 VAL A C 1
ATOM 1295 O O . VAL A 1 201 ? 30.744 11.568 11.433 1.00 22.31 201 VAL A O 1
ATOM 1299 N N . ALA A 1 202 ? 32.794 12.456 11.450 1.00 20.80 202 ALA A N 1
ATOM 1300 C CA . ALA A 1 202 ? 33.380 11.318 10.762 1.00 23.57 202 ALA A CA 1
ATOM 1301 C C . ALA A 1 202 ? 33.655 10.225 11.774 1.00 24.40 202 ALA A C 1
ATOM 1302 O O . ALA A 1 202 ? 33.922 10.503 12.939 1.00 24.85 202 ALA A O 1
ATOM 1304 N N . PRO A 1 203 ? 33.569 8.966 11.340 1.00 24.83 203 PRO A N 1
ATOM 1305 C CA . PRO A 1 203 ? 33.930 7.858 12.232 1.00 23.06 203 PRO A CA 1
ATOM 1306 C C . PRO A 1 203 ? 35.387 7.942 12.679 1.00 23.53 203 PRO A C 1
ATOM 1307 O O . PRO A 1 203 ? 36.273 8.288 11.889 1.00 24.71 203 PRO A O 1
ATOM 1311 N N . THR A 1 204 ? 35.629 7.669 13.951 1.00 22.57 204 THR A N 1
ATOM 1312 C CA . THR A 1 204 ? 36.987 7.565 14.451 1.00 25.54 204 THR A CA 1
ATOM 1313 C C . THR A 1 204 ? 37.522 6.204 14.052 1.00 26.97 204 THR A C 1
ATOM 1314 O O . THR A 1 204 ? 36.751 5.338 13.614 1.00 24.42 204 THR A O 1
ATOM 1318 N N . PRO A 1 205 ? 38.835 5.999 14.192 1.00 30.15 205 PRO A N 1
ATOM 1319 C CA . PRO A 1 205 ? 39.358 4.648 14.009 1.00 31.75 205 PRO A CA 1
ATOM 1320 C C . PRO A 1 205 ? 38.562 3.617 14.803 1.00 30.66 205 PRO A C 1
ATOM 1321 O O . PRO A 1 205 ? 38.305 2.556 14.260 1.00 30.77 205 PRO A O 1
ATOM 1325 N N . LEU A 1 206 ? 38.137 3.934 16.024 1.00 30.92 206 LEU A N 1
ATOM 1326 C CA . LEU A 1 206 ? 37.392 2.954 16.828 1.00 31.13 206 LEU A CA 1
ATOM 1327 C C . LEU A 1 206 ? 36.075 2.576 16.181 1.00 28.57 206 LEU A C 1
ATOM 1328 O O . LEU A 1 206 ? 35.724 1.383 16.057 1.00 29.13 206 LEU A O 1
ATOM 1333 N N . VAL A 1 207 ? 35.324 3.602 15.789 1.00 25.14 207 VAL A N 1
ATOM 1334 C CA . VAL A 1 207 ? 34.051 3.381 15.144 1.00 21.40 207 VAL A CA 1
ATOM 1335 C C . VAL A 1 207 ? 34.197 2.587 13.848 1.00 21.33 207 VAL A C 1
ATOM 1336 O O . VAL A 1 207 ? 33.376 1.704 13.570 1.00 19.92 207 VAL A O 1
ATOM 1340 N N . THR A 1 208 ? 35.223 2.851 13.040 1.00 23.06 208 THR A N 1
ATOM 1341 C CA . THR A 1 208 ? 35.310 2.058 11.821 1.00 24.26 208 THR A CA 1
ATOM 1342 C C . THR A 1 208 ? 35.594 0.602 12.184 1.00 25.85 208 THR A C 1
ATOM 1343 O O . THR A 1 208 ? 35.016 -0.321 11.581 1.00 26.91 208 THR A O 1
ATOM 1347 N N . GLN A 1 209 ? 36.436 0.377 13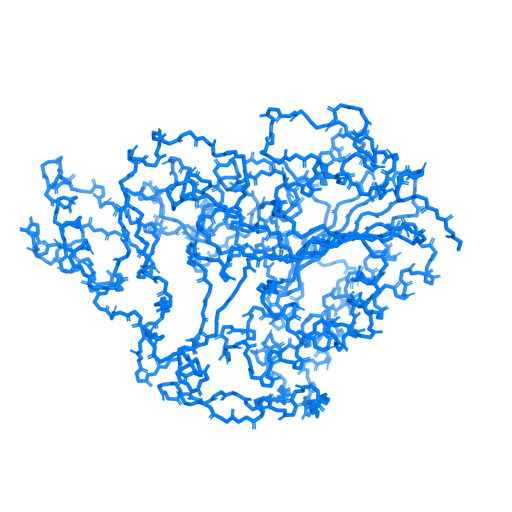.188 1.00 24.80 209 GLN A N 1
ATOM 1348 C CA . GLN A 1 209 ? 36.698 -1.001 13.629 1.00 30.64 209 GLN A CA 1
ATOM 1349 C C . GLN A 1 209 ? 35.413 -1.675 14.106 1.00 28.11 209 GLN A C 1
ATOM 1350 O O . GLN A 1 209 ? 35.124 -2.821 13.753 1.00 28.16 209 GLN A O 1
ATOM 1356 N N . VAL A 1 210 ? 34.645 -0.955 14.918 1.00 27.04 210 VAL A N 1
ATOM 1357 C CA . VAL A 1 210 ? 33.359 -1.465 15.405 1.00 24.71 210 VAL A CA 1
ATOM 1358 C C . VAL A 1 210 ? 32.463 -1.771 14.214 1.00 23.60 210 VAL A C 1
ATOM 1359 O O . VAL A 1 210 ? 31.890 -2.861 14.142 1.00 23.44 210 VAL A O 1
ATOM 1363 N N . ASN A 1 211 ? 32.369 -0.843 13.252 1.00 21.16 211 ASN A N 1
ATOM 1364 C CA . ASN A 1 211 ? 31.467 -1.077 12.130 1.00 22.30 211 ASN A CA 1
ATOM 1365 C C . ASN A 1 211 ? 31.978 -2.209 11.215 1.00 24.08 211 ASN A C 1
ATOM 1366 O O . ASN A 1 211 ? 31.170 -2.917 10.622 1.00 24.10 211 ASN A O 1
ATOM 1371 N N . GLN A 1 212 ? 33.299 -2.389 11.109 1.00 26.15 212 GLN A N 1
ATOM 1372 C CA . GLN A 1 212 ? 33.817 -3.530 10.357 1.00 27.72 212 GLN A CA 1
ATOM 1373 C C . GLN A 1 212 ? 33.403 -4.828 11.021 1.00 27.09 212 GLN A C 1
ATOM 1374 O O . GLN A 1 212 ? 33.052 -5.779 10.336 1.00 26.48 212 GLN A O 1
ATOM 1380 N N . ALA A 1 213 ? 33.443 -4.861 12.352 1.00 28.23 213 ALA A N 1
ATOM 1381 C CA . ALA A 1 213 ? 33.071 -6.062 13.104 1.00 30.54 213 ALA A CA 1
ATOM 1382 C C . ALA A 1 213 ? 31.582 -6.327 12.919 1.00 29.46 213 ALA A C 1
ATOM 1383 O O . ALA A 1 213 ? 31.154 -7.457 12.682 1.00 29.13 213 ALA A O 1
ATOM 1385 N N . PHE A 1 214 ? 30.806 -5.257 13.027 1.00 27.95 214 PHE A N 1
ATOM 1386 C CA . PHE A 1 214 ? 29.373 -5.299 12.754 1.00 27.72 214 PHE A CA 1
ATOM 1387 C C . PHE A 1 214 ? 29.091 -5.869 11.370 1.00 27.20 214 PHE A C 1
ATOM 1388 O O . PHE A 1 214 ? 28.291 -6.793 11.234 1.00 26.94 214 PHE A O 1
ATOM 1396 N N . ALA A 1 215 ? 29.767 -5.340 10.348 1.00 25.37 215 ALA A N 1
ATOM 1397 C CA . ALA A 1 215 ? 29.488 -5.774 8.986 1.00 25.87 215 ALA A CA 1
ATOM 1398 C C . ALA A 1 215 ? 29.753 -7.270 8.810 1.00 29.21 215 ALA A C 1
ATOM 1399 O O . ALA A 1 215 ? 28.993 -7.983 8.124 1.00 29.88 215 ALA A O 1
ATOM 1401 N N . GLN A 1 216 ? 30.830 -7.743 9.432 1.00 30.93 216 GLN A N 1
ATOM 1402 C CA . GLN A 1 216 ? 31.178 -9.156 9.385 1.00 33.73 216 GLN A CA 1
ATOM 1403 C C . GLN A 1 216 ? 30.141 -10.020 10.099 1.00 30.81 216 GLN A C 1
ATOM 1404 O O . GLN A 1 216 ? 29.850 -11.125 9.663 1.00 32.11 216 GLN A O 1
ATOM 1410 N N . ARG A 1 217 ? 29.592 -9.539 11.203 1.00 29.06 217 ARG A N 1
ATOM 1411 C CA . ARG A 1 217 ? 28.579 -10.333 11.906 1.00 30.08 217 ARG A CA 1
ATOM 1412 C C . ARG A 1 217 ? 27.304 -10.400 11.059 1.00 28.10 217 ARG A C 1
ATOM 1413 O O . ARG A 1 217 ? 26.655 -11.449 10.953 1.00 25.06 217 ARG A O 1
ATOM 1421 N N . LEU A 1 218 ? 26.966 -9.276 10.426 1.00 25.50 218 LEU A N 1
ATOM 1422 C CA . LEU A 1 218 ? 25.738 -9.186 9.639 1.00 24.84 218 LEU A CA 1
ATOM 1423 C C . LEU A 1 218 ? 25.807 -10.106 8.422 1.00 23.61 218 LEU A C 1
ATOM 1424 O O . LEU A 1 218 ? 24.816 -10.720 8.008 1.00 26.54 218 LEU A O 1
ATOM 1429 N N . ALA A 1 219 ? 27.003 -10.215 7.859 1.00 28.87 219 ALA A N 1
ATOM 1430 C CA . ALA A 1 219 ? 27.202 -11.008 6.661 1.00 29.52 219 ALA A CA 1
ATOM 1431 C C . ALA A 1 219 ? 27.198 -12.526 6.952 1.00 33.74 219 ALA A C 1
ATOM 1432 O O . ALA A 1 219 ? 27.251 -13.337 6.036 1.00 32.12 219 ALA A O 1
ATOM 1434 N N . GLN A 1 220 ? 27.117 -12.905 8.223 1.00 34.43 220 GLN A N 1
ATOM 1435 C CA . GLN A 1 220 ? 27.039 -14.320 8.569 1.00 35.56 220 GLN A CA 1
ATOM 1436 C C . GLN A 1 220 ? 25.620 -14.674 9.003 1.00 30.17 220 GLN A C 1
ATOM 1437 O O . GLN A 1 220 ? 25.002 -13.910 9.727 1.00 26.12 220 GLN A O 1
ATOM 1443 N N . PRO A 1 221 ? 25.097 -15.831 8.552 1.00 28.00 221 PRO A N 1
ATOM 1444 C CA . PRO A 1 221 ? 23.805 -16.301 9.067 1.00 24.32 221 PRO A CA 1
ATOM 1445 C C . PRO A 1 221 ? 23.915 -16.563 10.554 1.00 23.35 221 PRO A C 1
ATOM 1446 O O . PRO A 1 221 ? 24.993 -16.974 11.007 1.00 23.84 221 PRO A O 1
ATOM 1450 N N . ASN A 1 222 ? 22.838 -16.310 11.291 1.00 19.72 222 ASN A N 1
ATOM 1451 C CA . ASN A 1 222 ? 22.755 -16.652 12.700 1.00 21.00 222 ASN A CA 1
ATOM 1452 C C . ASN A 1 222 ? 21.796 -17.839 12.869 1.00 19.49 222 ASN A C 1
ATOM 1453 O O . ASN A 1 222 ? 20.639 -17.738 12.484 1.00 18.93 222 ASN A O 1
ATOM 1458 N N . PRO A 1 223 ? 22.283 -18.970 13.406 1.00 18.64 223 PRO A N 1
ATOM 1459 C CA . PRO A 1 223 ? 21.440 -20.177 13.527 1.00 18.14 223 PRO A CA 1
ATOM 1460 C C . PRO A 1 223 ? 20.335 -20.018 14.558 1.00 16.54 223 PRO A C 1
ATOM 1461 O O . PRO A 1 223 ? 19.411 -20.833 14.587 1.00 19.66 223 PRO A O 1
ATOM 1465 N N . GLY A 1 224 ? 20.408 -18.971 15.365 1.00 18.17 224 GLY A N 1
ATOM 1466 C CA . GLY A 1 224 ? 19.400 -18.732 16.386 1.00 16.69 224 GLY A CA 1
ATOM 1467 C C . GLY A 1 224 ? 19.878 -19.266 17.728 1.00 17.54 224 GLY A C 1
ATOM 1468 O O . GLY A 1 224 ? 21.035 -19.670 17.864 1.00 16.27 224 GLY A O 1
ATOM 1469 N N . PHE A 1 225 ? 18.968 -19.295 18.700 1.00 13.94 225 PHE A N 1
ATOM 1470 C CA . PHE A 1 225 ? 19.288 -19.682 20.072 1.00 15.53 225 PHE A CA 1
ATOM 1471 C C . PHE A 1 225 ? 18.416 -20.823 20.528 1.00 16.25 225 PHE A C 1
ATOM 1472 O O . PHE A 1 225 ? 17.195 -20.707 20.444 1.00 17.08 225 PHE A O 1
ATOM 1480 N N . GLU A 1 226 ? 19.005 -21.908 21.040 1.00 15.01 226 GLU A N 1
ATOM 1481 C CA . GLU A 1 226 ? 18.206 -22.895 21.787 1.00 17.00 226 GLU A CA 1
ATOM 1482 C C . GLU A 1 226 ? 17.642 -22.206 23.033 1.00 18.16 226 GLU A C 1
ATOM 1483 O O . GLU A 1 226 ? 18.179 -21.199 23.490 1.00 18.49 226 GLU A O 1
ATOM 1489 N N . LEU A 1 227 ? 16.550 -22.741 23.582 1.00 18.47 227 LEU A N 1
ATOM 1490 C CA . LEU A 1 227 ? 15.889 -22.110 24.714 1.00 16.21 227 LEU A CA 1
ATOM 1491 C C . LEU A 1 227 ? 16.629 -22.277 26.052 1.00 14.85 227 LEU A C 1
ATOM 1492 O O . LEU A 1 227 ? 16.996 -23.386 26.427 1.00 15.58 227 LEU A O 1
ATOM 1497 N N . PRO A 1 228 ? 16.854 -21.168 26.775 1.00 14.96 228 PRO A N 1
ATOM 1498 C CA . PRO A 1 228 ? 17.141 -21.318 28.211 1.00 16.56 228 PRO A CA 1
ATOM 1499 C C . PRO A 1 228 ? 16.000 -22.064 28.904 1.00 18.85 228 PRO A C 1
ATOM 1500 O O . PRO A 1 228 ? 14.867 -22.036 28.408 1.00 13.27 228 PRO A O 1
ATOM 1504 N N . ALA A 1 229 ? 16.282 -22.684 30.051 1.00 15.50 229 ALA A N 1
ATOM 1505 C CA . ALA A 1 229 ? 15.293 -23.520 30.731 1.00 15.59 229 ALA A CA 1
ATOM 1506 C C . ALA A 1 229 ? 13.973 -22.769 30.959 1.00 17.70 229 ALA A C 1
ATOM 1507 O O . ALA A 1 229 ? 12.872 -23.312 30.743 1.00 14.83 229 ALA A O 1
ATOM 1509 N N . GLN A 1 230 ? 14.106 -21.516 31.395 1.00 15.97 230 GLN A N 1
ATOM 1510 C CA . GLN A 1 230 ? 12.949 -20.698 31.752 1.00 15.41 230 GLN A CA 1
ATOM 1511 C C . GLN A 1 230 ? 12.129 -20.328 30.514 1.00 14.49 230 GLN A C 1
ATOM 1512 O O . GLN A 1 230 ? 10.973 -19.887 30.636 1.00 14.07 230 GLN A O 1
ATOM 1518 N N . CYS A 1 231 ? 12.697 -20.499 29.315 1.00 14.65 231 CYS A N 1
ATOM 1519 C CA . CYS A 1 231 ? 11.964 -20.109 28.106 1.00 13.84 231 CYS A CA 1
ATOM 1520 C C . CYS A 1 231 ? 11.190 -21.260 27.519 1.00 13.90 231 CYS A C 1
ATOM 1521 O O . CYS A 1 231 ? 10.378 -21.059 26.624 1.00 11.46 231 CYS A O 1
ATOM 1524 N N . VAL A 1 232 ? 11.456 -22.478 27.997 1.00 16.10 232 VAL A N 1
ATOM 1525 C CA . VAL A 1 232 ? 10.830 -23.671 27.406 1.00 15.38 232 VAL A CA 1
ATOM 1526 C C . VAL A 1 232 ? 9.309 -23.582 27.555 1.00 15.71 232 VAL A C 1
ATOM 1527 O O . VAL A 1 232 ? 8.579 -23.874 26.604 1.00 12.48 232 VAL A O 1
ATOM 1531 N N . SER A 1 233 ? 8.833 -23.142 28.731 1.00 12.01 233 SER A N 1
ATOM 1532 C CA . SER A 1 233 ? 7.376 -23.017 28.953 1.00 15.90 233 SER A CA 1
ATOM 1533 C C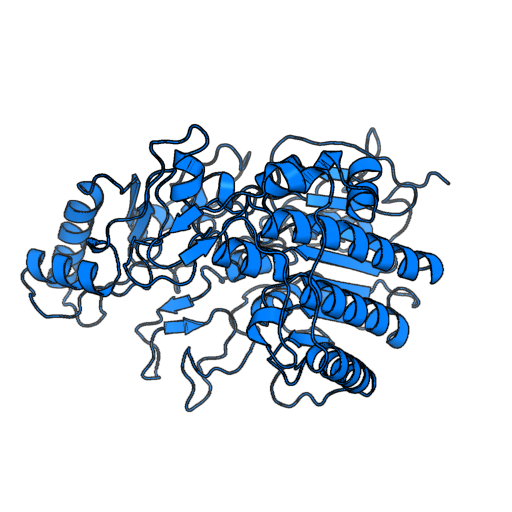 . SER A 1 233 ? 6.677 -21.984 28.060 1.00 13.73 233 SER A C 1
ATOM 1534 O O . SER A 1 233 ? 5.453 -22.023 27.960 1.00 14.15 233 SER A O 1
ATOM 1537 N N . LYS A 1 234 ? 7.442 -21.078 27.431 1.00 11.70 234 LYS A N 1
ATOM 1538 C CA . LYS A 1 234 ? 6.869 -19.988 26.620 1.00 11.57 234 LYS A CA 1
ATOM 1539 C C . LYS A 1 234 ? 6.753 -20.379 25.155 1.00 13.78 234 LYS A C 1
ATOM 1540 O O . LYS A 1 234 ? 6.321 -19.585 24.327 1.00 15.06 234 LYS A O 1
ATOM 1546 N N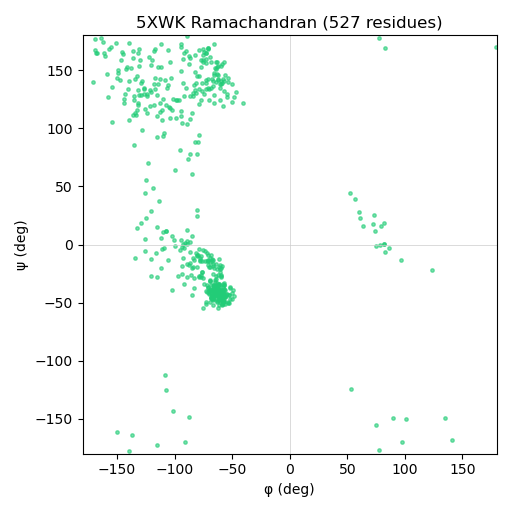 . ASP A 1 235 ? 7.162 -21.602 24.830 1.00 13.65 235 ASP A N 1
ATOM 1547 C CA . ASP A 1 235 ? 7.333 -21.995 23.445 1.00 15.12 235 ASP A CA 1
ATOM 1548 C C . ASP A 1 235 ? 6.006 -22.508 22.881 1.00 14.99 235 ASP A C 1
ATOM 1549 O O . ASP A 1 235 ? 5.778 -23.704 22.781 1.00 15.09 235 ASP A O 1
ATOM 1554 N N . PHE A 1 236 ? 5.108 -21.585 22.545 1.00 15.09 236 PHE A N 1
ATOM 1555 C CA . PHE A 1 236 ? 3.897 -21.943 21.802 1.00 14.95 236 PHE A CA 1
ATOM 1556 C C . PHE A 1 236 ? 3.481 -20.766 20.936 1.00 14.50 236 PHE A C 1
ATOM 1557 O O . PHE A 1 236 ? 3.695 -19.603 21.306 1.00 13.82 236 PHE A O 1
ATOM 1565 N N . PRO A 1 237 ? 2.889 -21.073 19.783 1.00 15.95 237 PRO A N 1
ATOM 1566 C CA . PRO A 1 237 ? 2.513 -20.037 18.817 1.00 15.19 237 PRO A CA 1
ATOM 1567 C C . PRO A 1 237 ? 1.199 -19.329 19.149 1.00 16.91 237 PRO A C 1
ATOM 1568 O O . PRO A 1 237 ? 0.216 -19.959 19.618 1.00 16.65 237 PRO A O 1
ATOM 1572 N N . VAL A 1 238 ? 1.173 -18.038 18.835 1.00 14.70 238 VAL A N 1
ATOM 1573 C CA . VAL A 1 238 ? -0.006 -17.225 19.003 1.00 15.29 238 VAL A CA 1
ATOM 1574 C C . VAL A 1 238 ? -0.237 -16.468 17.709 1.00 17.74 238 VAL A C 1
ATOM 1575 O O . VAL A 1 238 ? 0.684 -15.831 17.181 1.00 16.87 238 VAL A O 1
ATOM 1579 N N . GLN A 1 239 ? -1.452 -16.549 17.171 1.00 20.76 239 GLN A N 1
ATOM 1580 C CA . GLN A 1 239 ? -1.756 -15.837 15.937 1.00 26.45 239 GLN A CA 1
ATOM 1581 C C . GLN A 1 239 ? -2.291 -14.429 16.203 1.00 19.51 239 GLN A C 1
ATOM 1582 O O . GLN A 1 239 ? -3.156 -14.236 17.050 1.00 20.14 239 GLN A O 1
ATOM 1588 N N . ALA A 1 240 ? -1.781 -13.456 15.456 1.00 19.35 240 ALA A N 1
ATOM 1589 C CA . ALA A 1 240 ? -2.344 -12.116 15.490 1.00 22.26 240 ALA A CA 1
ATOM 1590 C C . ALA A 1 240 ? -2.452 -11.585 14.072 1.00 25.96 240 ALA A C 1
ATOM 1591 O O . ALA A 1 240 ? -1.440 -11.346 13.418 1.00 20.85 240 ALA A O 1
ATOM 1593 N N . GLY A 1 241 ? -3.685 -11.421 13.582 1.00 29.47 241 GLY A N 1
ATOM 1594 C CA . GLY A 1 241 ? -3.890 -11.139 12.169 1.00 30.54 241 GLY A CA 1
ATOM 1595 C C . GLY A 1 241 ? -3.181 -12.201 11.345 1.00 30.60 241 GLY A C 1
ATOM 1596 O O . GLY A 1 241 ? -3.388 -13.400 11.545 1.00 31.47 241 GLY A O 1
ATOM 1597 N N . ASN A 1 242 ? -2.300 -11.765 10.458 1.00 30.40 242 ASN A N 1
ATOM 1598 C CA . ASN A 1 242 ? -1.600 -12.678 9.554 1.00 32.98 242 ASN A CA 1
ATOM 1599 C C . ASN A 1 242 ? -0.295 -13.171 10.141 1.00 28.87 242 ASN A C 1
ATOM 1600 O O . ASN A 1 242 ? 0.436 -13.931 9.517 1.00 29.24 242 ASN A O 1
ATOM 1605 N N . ARG A 1 243 ? 0.007 -12.739 11.350 1.00 25.99 243 ARG A N 1
ATOM 1606 C CA . ARG A 1 243 ? 1.281 -13.105 11.949 1.00 25.87 243 ARG A CA 1
ATOM 1607 C C . ARG A 1 243 ? 1.175 -14.189 13.014 1.00 23.90 243 ARG A C 1
ATOM 1608 O O . ARG A 1 243 ? 0.112 -14.438 13.597 1.00 23.45 243 ARG A O 1
ATOM 1616 N N . THR A 1 244 ? 2.284 -14.866 13.238 1.00 21.62 244 THR A N 1
ATOM 1617 C CA . THR A 1 244 ? 2.327 -15.875 14.279 1.00 20.73 244 THR A CA 1
ATOM 1618 C C . THR A 1 244 ? 3.548 -15.566 15.125 1.00 18.35 244 THR A C 1
ATOM 1619 O O . THR A 1 244 ? 4.629 -15.391 14.584 1.00 19.07 244 THR A O 1
ATOM 1623 N N . VAL A 1 245 ? 3.374 -15.479 16.437 1.00 15.54 245 VAL A N 1
ATOM 1624 C CA . VAL A 1 245 ? 4.472 -15.173 17.321 1.00 11.79 245 VAL A CA 1
ATOM 1625 C C . VAL A 1 245 ? 4.502 -16.177 18.481 1.00 13.11 245 VAL A C 1
ATOM 1626 O O . VAL A 1 245 ? 3.544 -16.943 18.675 1.00 14.45 245 VAL A O 1
ATOM 1630 N N . GLY A 1 246 ? 5.592 -16.173 19.250 1.00 16.76 246 GLY A N 1
ATOM 1631 C CA . GLY A 1 246 ? 5.654 -16.977 20.466 1.00 23.55 246 GLY A CA 1
ATOM 1632 C C . GLY A 1 246 ? 6.814 -17.965 20.530 1.00 21.61 246 GLY A C 1
ATOM 1633 O O . GLY A 1 246 ? 7.226 -18.375 21.623 1.00 16.59 246 GLY A O 1
ATOM 1634 N N . THR A 1 247 ? 7.349 -18.317 19.360 1.00 18.90 247 THR A N 1
ATOM 1635 C CA . THR A 1 247 ? 8.291 -19.429 19.216 1.00 15.15 247 THR A CA 1
ATOM 1636 C C . THR A 1 247 ? 9.602 -19.038 18.533 1.00 15.04 247 THR A C 1
ATOM 1637 O O . THR A 1 247 ? 10.432 -19.898 18.269 1.00 14.67 247 THR A O 1
ATOM 1641 N N . GLY A 1 248 ? 9.787 -17.754 18.242 1.00 13.69 248 GLY A N 1
ATOM 1642 C CA . GLY A 1 248 ? 10.970 -17.321 17.512 1.00 13.01 248 GLY A CA 1
ATOM 1643 C C . GLY A 1 248 ? 12.255 -17.524 18.303 1.00 14.06 248 GLY A C 1
ATOM 1644 O O . GLY A 1 248 ? 12.278 -17.392 19.524 1.00 14.46 248 GLY A O 1
ATOM 1645 N N . ARG A 1 249 ? 13.345 -17.804 17.603 1.00 12.48 249 ARG A N 1
ATOM 1646 C CA . ARG A 1 249 ? 14.612 -18.029 18.268 1.00 13.13 249 ARG A CA 1
ATOM 1647 C C . ARG A 1 249 ? 15.727 -17.174 17.660 1.00 15.03 249 ARG A C 1
ATOM 1648 O O . ARG A 1 249 ? 16.907 -17.474 17.853 1.00 14.51 249 ARG A O 1
ATOM 1656 N N . PHE A 1 250 ? 15.347 -16.118 16.934 1.00 14.67 250 PHE A N 1
ATOM 1657 C CA . PHE A 1 250 ? 16.313 -15.218 16.283 1.00 15.69 250 PHE A CA 1
ATOM 1658 C C . PHE A 1 250 ? 17.252 -15.881 15.257 1.00 14.63 250 PHE A C 1
ATOM 1659 O O . PHE A 1 250 ? 18.388 -15.443 15.036 1.00 16.18 250 PHE A O 1
ATOM 1667 N N . ALA A 1 251 ? 16.797 -16.953 14.634 1.00 13.34 251 ALA A N 1
ATOM 1668 C CA . ALA A 1 251 ? 17.495 -17.455 13.462 1.00 14.06 251 ALA A CA 1
ATOM 1669 C C . ALA A 1 251 ? 17.421 -16.353 12.407 1.00 15.63 251 ALA A C 1
ATOM 1670 O O . ALA A 1 251 ? 16.386 -15.683 12.283 1.00 16.68 251 ALA A O 1
ATOM 1672 N N . ARG A 1 252 ? 18.473 -16.142 11.632 1.00 15.47 252 ARG A N 1
ATOM 1673 C CA . ARG A 1 252 ? 18.334 -15.148 10.560 1.00 16.50 252 ARG A CA 1
ATOM 1674 C C . ARG A 1 252 ? 19.349 -15.339 9.472 1.00 19.09 252 ARG A C 1
ATOM 1675 O O . ARG A 1 252 ? 20.488 -15.765 9.719 1.00 19.28 252 ARG A O 1
ATOM 1683 N N . ASP A 1 253 ? 18.908 -15.020 8.259 1.00 21.06 253 ASP A N 1
ATOM 1684 C CA . ASP A 1 253 ? 19.728 -15.044 7.081 1.00 23.54 253 ASP A CA 1
ATOM 1685 C C . ASP A 1 253 ? 20.880 -14.055 7.139 1.00 22.20 253 ASP A C 1
ATOM 1686 O O . ASP A 1 253 ? 20.773 -12.981 7.765 1.00 20.21 253 ASP A O 1
ATOM 1691 N N . ALA A 1 254 ? 21.955 -14.385 6.426 1.00 22.19 254 ALA A N 1
ATOM 1692 C CA . ALA A 1 254 ? 23.030 -13.444 6.210 1.00 22.24 254 ALA A CA 1
ATOM 1693 C C . ALA A 1 254 ? 22.462 -12.188 5.549 1.00 24.21 254 ALA A C 1
ATOM 1694 O O . ALA A 1 254 ? 21.564 -12.284 4.689 1.00 24.52 254 ALA A O 1
ATOM 1696 N N . GLY A 1 255 ? 22.965 -11.028 5.974 1.00 24.06 255 GLY A N 1
ATOM 1697 C CA . GLY A 1 255 ? 22.555 -9.741 5.433 1.00 25.58 255 GLY A CA 1
ATOM 1698 C C . GLY A 1 255 ? 21.185 -9.227 5.873 1.00 24.96 255 GLY A C 1
ATOM 1699 O O . GLY A 1 255 ? 20.788 -8.141 5.463 1.00 22.90 255 GLY A O 1
ATOM 1700 N N . ASP A 1 256 ? 20.454 -9.994 6.686 1.00 21.70 256 ASP A N 1
ATOM 1701 C CA . ASP A 1 256 ? 19.118 -9.591 7.110 1.00 21.70 256 ASP A CA 1
ATOM 1702 C C . ASP A 1 256 ? 19.219 -8.563 8.257 1.00 20.74 256 ASP A C 1
ATOM 1703 O O . ASP A 1 256 ? 19.259 -8.909 9.445 1.00 17.91 256 ASP A O 1
ATOM 1708 N N . TYR A 1 257 ? 19.310 -7.289 7.876 1.00 20.29 257 TYR A N 1
ATOM 1709 C CA . TYR A 1 257 ? 19.482 -6.225 8.859 1.00 20.53 257 TYR A CA 1
ATOM 1710 C C . TYR A 1 257 ? 18.268 -6.072 9.785 1.00 19.48 257 TYR A C 1
ATOM 1711 O O . TYR A 1 257 ? 18.427 -5.808 10.978 1.00 18.18 257 TYR A O 1
ATOM 1720 N N . LYS A 1 258 ? 17.064 -6.214 9.239 1.00 22.31 258 LYS A N 1
ATOM 1721 C CA . LYS A 1 258 ? 15.848 -6.159 10.059 1.00 23.55 258 LYS A CA 1
ATOM 1722 C C . LYS A 1 258 ? 15.916 -7.194 11.178 1.00 19.87 258 LYS A C 1
ATOM 1723 O O . LYS A 1 258 ? 15.730 -6.899 12.381 1.00 17.13 258 LYS A O 1
ATOM 1729 N N . GLY A 1 259 ? 16.210 -8.417 10.777 1.00 18.64 259 GLY A N 1
ATOM 1730 C CA . GLY A 1 259 ? 16.421 -9.489 11.729 1.00 18.23 259 GLY A CA 1
ATOM 1731 C C . GLY A 1 259 ? 17.514 -9.197 12.742 1.00 17.22 259 GLY A C 1
ATOM 1732 O O . GLY A 1 259 ? 17.350 -9.471 13.932 1.00 16.97 259 GLY A O 1
ATOM 1733 N N . PHE A 1 260 ? 18.626 -8.631 12.292 1.00 17.33 260 PHE A N 1
ATOM 1734 C CA . PHE A 1 260 ? 19.701 -8.248 13.221 1.00 15.98 260 PHE A CA 1
ATOM 1735 C C . PHE A 1 260 ? 19.212 -7.200 14.230 1.00 16.32 260 PHE A C 1
ATOM 1736 O O . PHE A 1 260 ? 19.516 -7.268 15.433 1.00 15.54 260 PHE A O 1
ATOM 1744 N N . ARG A 1 261 ? 18.474 -6.214 13.736 1.00 17.05 261 ARG A N 1
ATOM 1745 C CA . ARG A 1 261 ? 17.974 -5.132 14.590 1.00 15.48 261 ARG A CA 1
ATOM 1746 C C . ARG A 1 261 ? 16.988 -5.665 15.649 1.00 16.23 261 ARG A C 1
ATOM 1747 O O . ARG A 1 261 ? 16.989 -5.200 16.786 1.00 15.29 261 ARG A O 1
ATOM 1755 N N . ILE A 1 262 ? 16.162 -6.641 15.269 1.00 12.88 262 ILE A N 1
ATOM 1756 C CA . ILE A 1 262 ? 15.126 -7.149 16.151 1.00 14.93 262 ILE A CA 1
ATOM 1757 C C . ILE A 1 262 ? 15.669 -8.433 16.764 1.00 15.72 262 ILE A C 1
ATOM 1758 O O . ILE A 1 262 ? 15.152 -9.516 16.512 1.00 11.76 262 ILE A O 1
ATOM 1763 N N . SER A 1 263 ? 16.740 -8.306 17.540 1.00 12.52 263 SER A N 1
ATOM 1764 C CA . SER A 1 263 ? 17.391 -9.483 18.090 1.00 13.58 263 SER A CA 1
ATOM 1765 C C . SER A 1 263 ? 18.387 -9.043 19.158 1.00 13.59 263 SER A C 1
ATOM 1766 O O . SER A 1 263 ? 18.793 -7.886 19.169 1.00 13.49 263 SER A O 1
ATOM 1769 N N . PRO A 1 264 ? 18.846 -9.985 19.995 1.00 14.17 264 PRO A N 1
ATOM 1770 C CA . PRO A 1 264 ? 19.906 -9.689 20.976 1.00 14.60 264 PRO A CA 1
ATOM 1771 C C . PRO A 1 264 ? 21.241 -9.253 20.338 1.00 15.16 264 PRO A C 1
ATOM 1772 O O . PRO A 1 264 ? 22.088 -8.653 20.980 1.00 14.54 264 PRO A O 1
ATOM 1776 N N . GLU A 1 265 ? 21.415 -9.562 19.065 1.00 15.30 265 GLU A N 1
ATOM 1777 C CA . GLU A 1 265 ? 22.652 -9.226 18.370 1.00 14.76 265 GLU A CA 1
ATOM 1778 C C . GLU A 1 265 ? 23.005 -7.740 18.455 1.00 13.64 265 GLU A C 1
ATOM 1779 O O . GLU A 1 265 ? 24.161 -7.400 18.604 1.00 13.00 265 GLU A O 1
ATOM 1785 N N . GLN A 1 266 ? 22.035 -6.848 18.298 1.00 13.75 266 GLN A N 1
ATOM 1786 C CA . GLN A 1 266 ? 22.388 -5.428 18.387 1.00 14.33 266 GLN A CA 1
ATOM 1787 C C . GLN A 1 266 ? 22.782 -4.978 19.803 1.00 13.93 266 GLN A C 1
ATOM 1788 O O . GLN A 1 266 ? 23.620 -4.074 19.934 1.00 13.72 266 GLN A O 1
ATOM 1794 N N . ASP A 1 267 ? 22.218 -5.584 20.856 1.00 13.22 267 ASP A N 1
ATOM 1795 C CA . ASP A 1 267 ? 22.623 -5.235 22.231 1.00 11.56 267 ASP A CA 1
ATOM 1796 C C . ASP A 1 267 ? 24.077 -5.674 22.489 1.00 15.20 267 ASP A C 1
ATOM 1797 O O . ASP A 1 267 ? 24.834 -4.978 23.169 1.00 15.91 267 ASP A O 1
ATOM 1802 N N . ALA A 1 268 ? 24.453 -6.843 21.967 1.00 17.33 268 ALA A N 1
ATOM 1803 C CA . ALA A 1 268 ? 25.812 -7.359 22.124 1.00 14.73 268 ALA A CA 1
ATOM 1804 C C . ALA A 1 268 ? 26.783 -6.377 21.457 1.00 16.58 268 ALA A C 1
ATOM 1805 O O . ALA A 1 268 ? 27.817 -6.021 22.029 1.00 16.49 268 ALA A O 1
ATOM 1807 N N . MET A 1 269 ? 26.428 -5.933 20.250 1.00 14.50 269 MET A N 1
ATOM 1808 C CA . MET A 1 269 ? 27.242 -4.962 19.506 1.00 15.19 269 MET A CA 1
ATOM 1809 C C . MET A 1 269 ? 27.359 -3.652 20.294 1.00 14.34 269 MET A C 1
ATOM 1810 O O . MET A 1 269 ? 28.451 -3.089 20.418 1.00 15.55 269 MET A O 1
ATOM 1815 N N . THR A 1 270 ? 26.247 -3.163 20.821 1.00 14.38 270 THR A N 1
ATOM 1816 C CA . THR A 1 270 ? 26.249 -1.852 21.480 1.00 13.67 270 THR A CA 1
ATOM 1817 C C . THR A 1 270 ? 27.123 -1.909 22.742 1.00 14.68 270 THR A C 1
ATOM 1818 O O . THR A 1 270 ? 27.874 -0.976 23.021 1.00 14.74 270 THR A O 1
ATOM 1822 N N . LEU A 1 271 ? 27.046 -3.015 23.474 1.00 13.58 271 LEU A N 1
ATOM 1823 C CA . LEU A 1 271 ? 27.854 -3.200 24.689 1.00 12.22 271 LEU A CA 1
ATOM 1824 C C . LEU A 1 271 ? 29.317 -3.342 24.306 1.00 14.33 271 LEU A C 1
ATOM 1825 O O . LEU A 1 271 ? 30.191 -2.803 24.968 1.00 14.62 271 LEU A O 1
ATOM 1830 N N . ALA A 1 272 ? 29.593 -4.042 23.216 1.00 14.92 272 ALA A N 1
ATOM 1831 C CA . ALA A 1 272 ? 30.979 -4.152 22.779 1.00 16.80 272 ALA A CA 1
ATOM 1832 C C . ALA A 1 272 ? 31.537 -2.776 22.385 1.00 17.67 272 ALA A C 1
ATOM 1833 O O . ALA A 1 272 ? 32.677 -2.418 22.722 1.00 14.45 272 ALA A O 1
ATOM 1835 N N . PHE A 1 273 ? 30.725 -2.013 21.663 1.00 15.70 273 PHE A N 1
ATOM 1836 C CA . PHE A 1 273 ? 31.079 -0.661 21.276 1.00 17.50 273 PHE A CA 1
ATOM 1837 C C . PHE A 1 273 ? 31.372 0.171 22.536 1.00 16.36 273 PHE A C 1
ATOM 1838 O O . PHE A 1 273 ? 32.419 0.841 22.621 1.00 18.42 273 PHE A O 1
ATOM 1846 N N . ALA A 1 274 ? 30.465 0.125 23.514 1.00 12.98 274 ALA A N 1
ATOM 1847 C CA . ALA A 1 274 ? 30.697 0.836 24.772 1.00 14.05 274 ALA A CA 1
ATOM 1848 C C . ALA A 1 274 ? 31.987 0.414 25.510 1.00 14.16 274 ALA A C 1
ATOM 1849 O O . ALA A 1 274 ? 32.763 1.265 25.948 1.00 13.84 274 ALA A O 1
ATOM 1851 N N . ALA A 1 275 ? 32.217 -0.881 25.671 1.00 15.64 275 ALA A N 1
ATOM 1852 C CA . ALA A 1 275 ? 33.438 -1.308 26.358 1.00 14.33 275 ALA A CA 1
ATOM 1853 C C . ALA A 1 275 ? 34.682 -0.781 25.607 1.00 16.18 275 ALA A C 1
ATOM 1854 O O . ALA A 1 275 ? 35.639 -0.316 26.229 1.00 16.07 275 ALA A O 1
ATOM 1856 N N . ALA A 1 276 ? 34.662 -0.824 24.276 1.00 17.05 276 ALA A N 1
ATOM 1857 C CA . ALA A 1 276 ? 35.840 -0.400 23.518 1.00 19.91 276 ALA A CA 1
ATOM 1858 C C . ALA A 1 276 ? 36.068 1.105 23.642 1.00 20.58 276 ALA A C 1
ATOM 1859 O O . ALA A 1 276 ? 37.205 1.567 23.668 1.00 19.43 276 ALA A O 1
ATOM 1861 N N . ALA A 1 277 ? 34.978 1.858 23.713 1.00 19.60 277 ALA A N 1
ATOM 1862 C CA . ALA A 1 277 ? 35.047 3.302 23.834 1.00 18.78 277 ALA A CA 1
ATOM 1863 C C . ALA A 1 277 ? 35.631 3.686 25.194 1.00 17.75 277 ALA A C 1
ATOM 1864 O O . ALA A 1 277 ? 36.531 4.530 25.285 1.00 19.19 277 ALA A O 1
ATOM 1866 N N . ILE A 1 278 ? 35.121 3.037 26.229 1.00 17.47 278 ILE A N 1
ATOM 1867 C CA . ILE A 1 278 ? 35.598 3.207 27.588 1.00 18.11 278 ILE A CA 1
ATOM 1868 C C . ILE A 1 278 ? 37.093 2.987 27.658 1.00 19.25 278 ILE A C 1
ATOM 1869 O O . ILE A 1 278 ? 37.810 3.788 28.240 1.00 20.01 278 ILE A O 1
ATOM 1874 N N . GLU A 1 279 ? 37.573 1.883 27.083 1.00 20.16 279 GLU A N 1
ATOM 1875 C CA . GLU A 1 279 ? 39.008 1.607 27.108 1.00 19.53 279 GLU A CA 1
ATOM 1876 C C . GLU A 1 279 ? 39.828 2.598 26.246 1.00 20.52 279 GLU A C 1
ATOM 1877 O O . GLU A 1 279 ? 40.898 3.035 26.631 1.00 21.97 279 GLU A O 1
ATOM 1883 N N . ASN A 1 280 ? 39.346 2.872 25.046 1.00 20.89 280 ASN A N 1
ATOM 1884 C CA . ASN A 1 280 ? 40.082 3.680 24.082 1.00 23.82 280 ASN A CA 1
ATOM 1885 C C . ASN A 1 280 ? 40.204 5.128 24.565 1.00 20.56 280 ASN A C 1
ATOM 1886 O O . ASN A 1 280 ? 41.223 5.773 24.378 1.00 22.01 280 ASN A O 1
ATOM 1891 N N . MET A 1 281 ? 39.149 5.643 25.176 1.00 16.80 281 MET A N 1
ATOM 1892 C CA . MET A 1 281 ? 39.158 7.006 25.723 1.00 18.92 281 MET A CA 1
ATOM 1893 C C . MET A 1 281 ? 39.655 7.061 27.170 1.00 18.64 281 MET A C 1
ATOM 1894 O O . MET A 1 281 ? 39.738 8.138 27.777 1.00 18.00 281 MET A O 1
ATOM 1899 N N . GLN A 1 282 ? 40.004 5.900 27.718 1.00 18.64 282 GLN A N 1
ATOM 1900 C CA . GLN A 1 282 ? 40.417 5.824 29.116 1.00 19.75 282 GLN A CA 1
ATOM 1901 C C . GLN A 1 282 ? 39.391 6.472 30.051 1.00 19.51 282 GLN A C 1
ATOM 1902 O O . GLN A 1 282 ? 39.740 7.226 30.966 1.00 17.41 282 GLN A O 1
ATOM 1908 N N . LEU A 1 283 ? 38.109 6.187 29.819 1.00 20.01 283 LEU A N 1
ATOM 1909 C CA . LEU A 1 283 ? 37.071 6.687 30.712 1.00 18.42 283 LEU A CA 1
ATOM 1910 C C . LEU A 1 283 ? 37.220 6.020 32.085 1.00 18.69 283 LEU A C 1
ATOM 1911 O O . LEU A 1 283 ? 37.461 4.806 32.170 1.00 19.92 283 LEU A O 1
ATOM 1916 N N . GLY A 1 284 ? 37.103 6.819 33.147 1.00 18.10 284 GLY A N 1
ATOM 1917 C CA . GLY A 1 284 ? 37.294 6.349 34.512 1.00 18.61 284 GLY A CA 1
ATOM 1918 C C . GLY A 1 284 ? 38.746 6.259 34.956 1.00 21.25 284 GLY A C 1
ATOM 1919 O O . GLY A 1 284 ? 39.029 5.885 36.104 1.00 22.19 284 GLY A O 1
ATOM 1920 N N . LYS A 1 285 ? 39.675 6.618 34.075 1.00 20.30 285 LYS A N 1
ATOM 1921 C CA . LYS A 1 285 ? 41.103 6.462 34.377 1.00 21.64 285 LYS A CA 1
ATOM 1922 C C . LYS A 1 285 ? 41.845 7.796 34.453 1.00 24.07 285 LYS A C 1
ATOM 1923 O O . LYS A 1 285 ? 43.084 7.833 34.388 1.00 25.87 285 LYS A O 1
ATOM 1929 N N . GLN A 1 286 ? 41.100 8.889 34.554 1.00 21.47 286 GLN A N 1
ATOM 1930 C CA . GLN A 1 286 ? 41.698 10.202 34.704 1.00 23.72 286 GLN A CA 1
ATOM 1931 C C . GLN A 1 286 ? 41.309 10.770 36.062 1.00 23.07 286 GLN A C 1
ATOM 1932 O O . GLN A 1 286 ? 40.748 10.066 36.914 1.00 22.58 286 GLN A O 1
ATOM 1938 N N . ALA A 1 287 ? 41.643 12.029 36.285 1.00 22.27 287 ALA A N 1
ATOM 1939 C CA . ALA A 1 287 ? 41.465 12.613 37.605 1.00 20.62 287 ALA A CA 1
ATOM 1940 C C . ALA A 1 287 ? 39.979 12.844 37.865 1.00 20.81 287 ALA A C 1
ATOM 1941 O O . ALA A 1 287 ? 39.477 12.596 38.971 1.00 20.04 287 ALA A O 1
ATOM 1943 N N . GLN A 1 288 ? 39.269 13.298 36.835 1.00 20.63 288 GLN A N 1
ATOM 1944 C CA . GLN A 1 288 ? 37.868 13.665 36.998 1.00 19.23 288 GLN A CA 1
ATOM 1945 C C . GLN A 1 288 ? 36.970 12.461 36.738 1.00 17.21 288 GLN A C 1
ATOM 1946 O O . GLN A 1 288 ? 37.424 11.443 36.202 1.00 15.24 288 GLN A O 1
ATOM 1952 N N . THR A 1 289 ? 35.705 12.581 37.119 1.00 14.06 289 THR A N 1
ATOM 1953 C CA . THR A 1 289 ? 34.725 11.538 36.827 1.00 14.38 289 THR A CA 1
ATOM 1954 C C . THR A 1 289 ? 34.197 11.703 35.401 1.00 16.38 289 THR A C 1
ATOM 1955 O O . THR A 1 289 ? 33.851 12.819 34.992 1.00 15.38 289 THR A O 1
ATOM 1959 N N . ASP A 1 290 ? 34.158 10.600 34.651 1.00 15.85 290 ASP A N 1
ATOM 1960 C CA . ASP A 1 290 ? 33.581 10.600 33.312 1.00 15.70 290 ASP A CA 1
ATOM 1961 C C . ASP A 1 290 ? 32.231 9.916 33.342 1.00 13.94 290 ASP A C 1
ATOM 1962 O O . ASP A 1 290 ? 31.863 9.272 34.344 1.00 1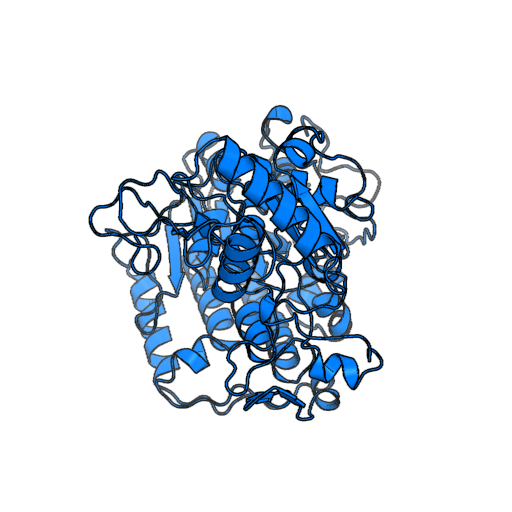4.50 290 ASP A O 1
ATOM 1967 N N . ILE A 1 291 ? 31.466 10.069 32.263 1.00 12.93 291 ILE A N 1
ATOM 1968 C CA . ILE A 1 291 ? 30.182 9.371 32.193 1.00 11.18 291 ILE A CA 1
ATOM 1969 C C . ILE A 1 291 ? 29.922 8.810 30.806 1.00 11.18 291 ILE A C 1
ATOM 1970 O O . ILE A 1 291 ? 30.226 9.437 29.791 1.00 11.62 291 ILE A O 1
ATOM 1975 N N . ILE A 1 292 ? 29.354 7.613 30.764 1.00 10.86 292 ILE A N 1
ATOM 1976 C CA . ILE A 1 292 ? 28.906 7.042 29.507 1.00 11.30 292 ILE A CA 1
ATOM 1977 C C . ILE A 1 292 ? 27.478 6.524 29.691 1.00 11.06 292 ILE A C 1
ATOM 1978 O O . ILE A 1 292 ? 27.169 5.878 30.697 1.00 10.94 292 ILE A O 1
ATOM 1983 N N . SER A 1 293 ? 26.608 6.862 28.740 1.00 11.25 293 SER A N 1
ATOM 1984 C CA . SER A 1 293 ? 25.250 6.352 28.729 1.00 10.79 293 SER A CA 1
ATOM 1985 C C . SER A 1 293 ? 25.141 5.355 27.600 1.00 12.56 293 SER A C 1
ATOM 1986 O O . SER A 1 293 ? 25.704 5.570 26.536 1.00 10.67 293 SER A O 1
ATOM 1989 N N . ILE A 1 294 ? 24.397 4.272 27.844 1.00 12.36 294 ILE A N 1
ATOM 1990 C CA . ILE A 1 294 ? 24.261 3.160 26.901 1.00 13.33 294 ILE A CA 1
ATOM 1991 C C . ILE A 1 294 ? 22.780 2.787 26.726 1.00 13.34 294 ILE A C 1
ATOM 1992 O O . ILE A 1 294 ? 22.110 2.472 27.699 1.00 13.05 294 ILE A O 1
ATOM 1997 N N . GLY A 1 295 ? 22.270 2.837 25.501 1.00 11.81 295 GLY A N 1
ATOM 1998 C CA . GLY A 1 295 ? 20.852 2.590 25.274 1.00 11.25 295 GLY A CA 1
ATOM 1999 C C . GLY A 1 295 ? 20.740 1.274 24.547 1.00 12.89 295 GLY A C 1
ATOM 2000 O O . GLY A 1 295 ? 21.110 1.179 23.375 1.00 10.29 295 GLY A O 1
ATOM 2001 N N . LEU A 1 296 ? 20.285 0.244 25.255 1.00 11.60 296 LEU A N 1
ATOM 2002 C CA . LEU A 1 296 ? 20.201 -1.094 24.683 1.00 11.95 296 LEU A CA 1
ATOM 2003 C C . LEU A 1 296 ? 18.782 -1.279 24.120 1.00 12.27 296 LEU A C 1
ATOM 2004 O O . LEU A 1 296 ? 17.825 -1.445 24.868 1.00 11.49 296 LEU A O 1
ATOM 2009 N N . SER A 1 297 ? 18.656 -1.219 22.794 1.00 12.33 297 SER A N 1
ATOM 2010 C CA . SER A 1 297 ? 17.337 -1.104 22.177 1.00 12.22 297 SER A CA 1
ATOM 2011 C C . SER A 1 297 ? 16.623 -2.428 21.908 1.00 14.29 297 SER A C 1
ATOM 2012 O O . SER A 1 297 ? 15.408 -2.428 21.662 1.00 14.39 297 SER A O 1
ATOM 2015 N N . ALA A 1 298 ? 17.347 -3.550 21.903 1.00 13.14 298 ALA A N 1
ATOM 2016 C CA . ALA A 1 298 ? 16.717 -4.786 21.386 1.00 14.30 298 ALA A CA 1
ATOM 2017 C C . ALA A 1 298 ? 15.423 -5.202 22.096 1.00 11.94 298 ALA A C 1
ATOM 2018 O O . ALA A 1 298 ? 14.501 -5.701 21.457 1.00 10.43 298 ALA A O 1
ATOM 2020 N N . THR A 1 299 ? 15.368 -5.028 23.410 1.00 10.30 299 THR A N 1
ATOM 2021 C CA . THR A 1 299 ? 14.220 -5.515 24.187 1.00 9.99 299 THR A CA 1
ATOM 2022 C C . THR A 1 299 ? 12.892 -4.866 23.650 1.00 10.81 299 THR A C 1
ATOM 2023 O O . THR A 1 299 ? 11.826 -5.490 23.648 1.00 10.17 299 THR A O 1
ATOM 2027 N N . ASP A 1 300 ? 12.982 -3.618 23.197 1.00 9.11 300 ASP A N 1
ATOM 2028 C CA . ASP A 1 300 ? 11.834 -2.882 22.679 1.00 11.92 300 ASP A CA 1
ATOM 2029 C C . ASP A 1 300 ? 11.366 -3.390 21.295 1.00 13.02 300 ASP A C 1
ATOM 2030 O O . ASP A 1 300 ? 10.162 -3.641 21.076 1.00 12.01 300 ASP A O 1
ATOM 2035 N N . TYR A 1 301 ? 12.310 -3.529 20.363 1.00 13.46 301 TYR A N 1
ATOM 2036 C CA . TYR A 1 301 ? 11.979 -4.075 19.035 1.00 13.45 301 TYR A CA 1
ATOM 2037 C C . TYR A 1 301 ? 11.383 -5.477 19.213 1.00 13.00 301 TYR A C 1
ATOM 2038 O O . TYR A 1 301 ? 10.390 -5.834 18.583 1.00 12.78 301 TYR A O 1
ATOM 2047 N N . VAL A 1 302 ? 12.006 -6.268 20.074 1.00 10.94 302 VAL A N 1
ATOM 2048 C CA . VAL A 1 302 ? 11.510 -7.615 20.313 1.00 12.45 302 VAL A CA 1
ATOM 2049 C C . VAL A 1 302 ? 10.086 -7.590 20.879 1.00 12.46 302 VAL A C 1
ATOM 2050 O O . VAL A 1 302 ? 9.184 -8.287 20.370 1.00 11.83 302 VAL A O 1
ATOM 2054 N N . GLY A 1 303 ? 9.860 -6.755 21.896 1.00 11.55 303 GLY A N 1
ATOM 2055 C CA . GLY A 1 303 ? 8.540 -6.669 22.511 1.00 10.53 303 GLY A CA 1
ATOM 2056 C C . GLY A 1 303 ? 7.460 -6.164 21.563 1.00 11.62 303 GLY A C 1
ATOM 2057 O O . GLY A 1 303 ? 6.321 -6.650 21.602 1.00 13.11 303 GLY A O 1
ATOM 2058 N N . HIS A 1 304 ? 7.804 -5.197 20.710 1.00 10.64 304 HIS A N 1
ATOM 2059 C CA . HIS A 1 304 ? 6.864 -4.704 19.716 1.00 12.99 304 HIS A CA 1
ATOM 2060 C C . HIS A 1 304 ? 6.542 -5.802 18.721 1.00 14.72 304 HIS A C 1
ATOM 2061 O O . HIS A 1 304 ? 5.385 -6.015 18.342 1.00 14.75 304 HIS A O 1
ATOM 2068 N N . THR A 1 305 ? 7.572 -6.486 18.249 1.00 13.55 305 THR A N 1
ATOM 2069 C CA . THR A 1 305 ? 7.344 -7.404 17.122 1.00 12.73 305 THR A CA 1
ATOM 2070 C C . THR A 1 305 ? 6.677 -8.705 17.554 1.00 13.41 305 THR A C 1
ATOM 2071 O O . THR A 1 305 ? 5.964 -9.350 16.769 1.00 14.74 305 THR A O 1
ATOM 2075 N N . PHE A 1 306 ? 6.910 -9.096 18.796 1.00 11.74 306 PHE A N 1
ATOM 2076 C CA . PHE A 1 306 ? 6.475 -10.411 19.252 1.00 10.95 306 PHE A CA 1
ATOM 2077 C C . PHE A 1 306 ? 5.616 -10.425 20.502 1.00 11.21 306 PHE A C 1
ATOM 2078 O O . PHE A 1 306 ? 5.154 -11.505 20.916 1.00 11.41 306 PHE A O 1
ATOM 2086 N N . GLY A 1 307 ? 5.433 -9.271 21.141 1.00 11.03 307 GLY A N 1
ATOM 2087 C CA . GLY A 1 307 ? 4.871 -9.289 22.485 1.00 9.16 307 GLY A CA 1
ATOM 2088 C C . GLY A 1 307 ? 5.978 -9.706 23.469 1.00 11.14 307 GLY A C 1
ATOM 2089 O O . GLY A 1 307 ? 7.120 -9.934 23.077 1.00 11.49 307 GLY A O 1
ATOM 2090 N N . THR A 1 308 ? 5.637 -9.845 24.744 1.00 10.13 308 THR A N 1
ATOM 2091 C CA . THR A 1 308 ? 6.648 -9.825 25.798 1.00 11.09 308 THR A CA 1
ATOM 2092 C C . THR A 1 308 ? 6.790 -11.118 26.595 1.00 12.04 308 THR A C 1
ATOM 2093 O O . THR A 1 308 ? 7.706 -11.224 27.423 1.00 11.95 308 THR A O 1
ATOM 2097 N N . GLU A 1 309 ? 5.896 -12.086 26.376 1.00 10.90 309 GLU A N 1
ATOM 2098 C CA . GLU A 1 309 ? 5.895 -13.330 27.168 1.00 10.69 309 GLU A CA 1
ATOM 2099 C C . GLU A 1 309 ? 6.283 -14.590 26.400 1.00 14.11 309 GLU A C 1
ATOM 2100 O O . GLU A 1 309 ? 6.205 -15.690 26.947 1.00 15.03 309 GLU A O 1
ATOM 2106 N N . GLY A 1 310 ? 6.685 -14.448 25.142 1.00 14.52 310 GLY A N 1
ATOM 2107 C CA . GLY A 1 310 ? 7.042 -15.618 24.351 1.00 12.16 310 GLY A CA 1
ATOM 2108 C C . GLY A 1 310 ? 8.515 -15.965 24.449 1.00 12.17 310 GLY A C 1
ATOM 2109 O O . GLY A 1 310 ? 9.252 -15.414 25.282 1.00 12.00 310 GLY A O 1
ATOM 2110 N N . THR A 1 311 ? 8.964 -16.878 23.603 1.00 12.39 311 THR A N 1
ATOM 2111 C CA . THR A 1 311 ? 10.380 -17.247 23.616 1.00 12.85 311 THR A CA 1
ATOM 2112 C C . THR A 1 311 ? 11.296 -16.073 23.223 1.00 12.06 311 THR A C 1
ATOM 2113 O O . THR A 1 311 ? 12.443 -16.007 23.650 1.00 13.30 311 THR A O 1
ATOM 2117 N N . GLU A 1 312 ? 10.808 -15.156 22.391 1.00 10.84 312 GLU A N 1
ATOM 2118 C CA . GLU A 1 312 ? 11.699 -14.108 21.869 1.00 10.19 312 GLU A CA 1
ATOM 2119 C C . GLU A 1 312 ? 12.163 -13.162 22.980 1.00 10.51 312 GLU A C 1
ATOM 2120 O O . GLU A 1 312 ? 13.370 -12.921 23.127 1.00 10.69 312 GLU A O 1
ATOM 2126 N N . SER A 1 313 ? 11.234 -12.602 23.753 1.00 10.41 313 SER A N 1
ATOM 2127 C CA . SER A 1 313 ? 11.656 -11.738 24.856 1.00 11.22 313 SER A CA 1
ATOM 2128 C C . SER A 1 313 ? 12.419 -12.544 25.915 1.00 10.07 313 SER A C 1
ATOM 2129 O O . SER A 1 313 ? 13.301 -12.051 26.571 1.00 11.67 313 SER A O 1
ATOM 2132 N N . CYS A 1 314 ? 12.018 -13.780 26.108 1.00 9.75 314 CYS A N 1
ATOM 2133 C CA . CYS A 1 314 ? 12.631 -14.599 27.141 1.00 11.04 314 CYS A CA 1
ATOM 2134 C C . CYS A 1 314 ? 14.111 -14.821 26.819 1.00 13.12 314 CYS A C 1
ATOM 2135 O O . CYS A 1 314 ? 14.981 -14.593 27.663 1.00 11.46 314 CYS A O 1
ATOM 2138 N N . ILE A 1 315 ? 14.393 -15.209 25.573 1.00 12.86 315 ILE A N 1
ATOM 2139 C CA . ILE A 1 315 ? 15.764 -15.376 25.104 1.00 12.67 315 ILE A CA 1
ATOM 2140 C C . ILE A 1 315 ? 16.550 -14.055 25.180 1.00 11.52 315 ILE A C 1
ATOM 2141 O O . ILE A 1 315 ? 17.688 -14.012 25.659 1.00 13.33 315 ILE A O 1
ATOM 2146 N N . GLN A 1 316 ? 15.924 -12.988 24.705 1.00 10.55 316 GLN A N 1
ATOM 2147 C CA . GLN A 1 316 ? 16.535 -11.655 24.721 1.00 10.58 316 GLN A CA 1
ATOM 2148 C C . GLN A 1 316 ? 16.942 -11.241 26.137 1.00 10.64 316 GLN A C 1
ATOM 2149 O O . GLN A 1 316 ? 18.047 -10.719 26.344 1.00 12.52 316 GLN A O 1
ATOM 2155 N N . VAL A 1 317 ? 16.060 -11.454 27.108 1.00 10.36 317 VAL A N 1
ATOM 2156 C CA . VAL A 1 317 ? 16.369 -11.009 28.467 1.00 10.92 317 VAL A CA 1
ATOM 2157 C C . VAL A 1 317 ? 17.513 -11.883 29.018 1.00 13.08 317 VAL A C 1
ATOM 2158 O O . VAL A 1 317 ? 18.446 -11.382 29.672 1.00 12.36 317 VAL A O 1
ATOM 2162 N N . ASP A 1 318 ? 17.490 -13.178 28.702 1.00 11.83 318 ASP A N 1
ATOM 2163 C CA . ASP A 1 318 ? 18.573 -14.032 29.159 1.00 12.93 318 ASP A CA 1
ATOM 2164 C C . ASP A 1 318 ? 19.914 -13.639 28.495 1.00 13.66 318 ASP A C 1
ATOM 2165 O O . ASP A 1 318 ? 20.958 -13.639 29.151 1.00 14.08 318 ASP A O 1
ATOM 2170 N N . ARG A 1 319 ? 19.891 -13.302 27.201 1.00 12.67 319 ARG A N 1
ATOM 2171 C CA . ARG A 1 319 ? 21.101 -12.832 26.539 1.00 13.16 319 ARG A CA 1
ATOM 2172 C C . ARG A 1 319 ? 21.568 -11.490 27.132 1.00 13.26 319 ARG A C 1
ATOM 2173 O O . ARG A 1 319 ? 22.778 -11.235 27.251 1.00 11.86 319 ARG A O 1
ATOM 2181 N N . LEU A 1 320 ? 20.610 -10.639 27.480 1.00 12.22 320 LEU A N 1
ATOM 2182 C CA . LEU A 1 320 ? 20.919 -9.353 28.103 1.00 13.55 320 LEU A CA 1
ATOM 2183 C C . LEU A 1 320 ? 21.716 -9.549 29.402 1.00 14.67 320 LEU A C 1
ATOM 2184 O O . LEU A 1 320 ? 22.747 -8.885 29.642 1.00 13.40 320 LEU A O 1
ATOM 2189 N N . ASP A 1 321 ? 21.218 -10.455 30.251 1.00 14.33 321 ASP A N 1
ATOM 2190 C CA . ASP A 1 321 ? 21.884 -10.783 31.515 1.00 14.39 321 ASP A CA 1
ATOM 2191 C C . ASP A 1 321 ? 23.344 -11.244 31.236 1.00 14.17 321 ASP A C 1
ATOM 2192 O O . ASP A 1 321 ? 24.312 -10.828 31.897 1.00 16.40 321 ASP A O 1
ATOM 2197 N N . THR A 1 322 ? 23.502 -12.085 30.227 1.00 13.41 322 THR A N 1
ATOM 2198 C CA . THR A 1 322 ? 24.801 -12.675 29.929 1.00 13.20 322 THR A CA 1
ATOM 2199 C C . THR A 1 322 ? 25.771 -11.635 29.412 1.00 11.89 322 THR A C 1
ATOM 2200 O O . THR A 1 322 ? 26.937 -11.577 29.832 1.00 12.78 322 THR A O 1
ATOM 2204 N N . GLU A 1 323 ? 25.297 -10.821 28.477 1.00 13.36 323 GLU A N 1
ATOM 2205 C CA . GLU A 1 323 ? 26.175 -9.840 27.830 1.00 15.91 323 GLU A CA 1
ATOM 2206 C C . GLU A 1 323 ? 26.516 -8.723 28.826 1.00 14.99 323 GLU A C 1
ATOM 2207 O O . GLU A 1 323 ? 27.640 -8.235 28.821 1.00 13.91 323 GLU A O 1
ATOM 2213 N N . LEU A 1 324 ? 25.562 -8.322 29.682 1.00 13.25 324 LEU A N 1
ATOM 2214 C CA . LEU A 1 324 ? 25.883 -7.355 30.743 1.00 12.48 324 LEU A CA 1
ATOM 2215 C C . LEU A 1 324 ? 26.963 -7.898 31.666 1.00 13.58 324 LEU A C 1
ATOM 2216 O O . LEU A 1 324 ? 27.893 -7.176 32.047 1.00 14.31 324 LEU A O 1
ATOM 2221 N N . GLY A 1 325 ? 26.844 -9.173 32.030 1.00 14.33 325 GLY A N 1
ATOM 2222 C CA . GLY A 1 325 ? 27.867 -9.817 32.842 1.00 15.28 325 GLY A CA 1
ATOM 2223 C C . GLY A 1 325 ? 29.250 -9.746 32.189 1.00 16.50 325 GLY A C 1
ATOM 2224 O O . GLY A 1 325 ? 30.223 -9.392 32.844 1.00 15.37 325 GLY A O 1
ATOM 2225 N N . ALA A 1 326 ? 29.350 -10.103 30.910 1.00 16.31 326 ALA A N 1
ATOM 2226 C CA . ALA A 1 326 ? 30.621 -9.998 30.187 1.00 17.19 326 ALA A CA 1
ATOM 2227 C C . ALA A 1 326 ? 31.141 -8.540 30.172 1.00 16.32 326 ALA A C 1
ATOM 2228 O O . ALA A 1 326 ? 32.342 -8.270 30.323 1.00 16.65 326 ALA A O 1
ATOM 2230 N N . PHE A 1 327 ? 30.224 -7.600 30.010 1.00 14.46 327 PHE A N 1
ATOM 2231 C CA . PHE A 1 327 ? 30.593 -6.192 29.964 1.00 13.27 327 PHE A CA 1
ATOM 2232 C C . PHE A 1 327 ? 31.130 -5.702 31.313 1.00 14.57 327 PHE A C 1
ATOM 2233 O O . PHE A 1 327 ? 32.194 -5.071 31.355 1.00 13.99 327 PHE A O 1
ATOM 2241 N N . PHE A 1 328 ? 30.433 -6.007 32.412 1.00 14.25 328 PHE A N 1
ATOM 2242 C CA . PHE A 1 328 ? 30.921 -5.641 33.755 1.00 13.24 328 PHE A CA 1
ATOM 2243 C C . PHE A 1 328 ? 32.260 -6.349 34.085 1.00 15.34 328 PHE A C 1
ATOM 2244 O O . PHE A 1 328 ? 33.144 -5.761 34.703 1.00 16.32 328 PHE A O 1
ATOM 2252 N N . ASP A 1 329 ? 32.405 -7.609 33.678 1.00 14.54 329 ASP A N 1
ATOM 2253 C CA . ASP A 1 329 ? 33.662 -8.336 33.869 1.00 16.88 329 ASP A CA 1
ATOM 2254 C C . ASP A 1 329 ? 34.856 -7.669 33.178 1.00 16.17 329 ASP A C 1
ATOM 2255 O O . ASP A 1 329 ? 35.926 -7.545 33.771 1.00 15.68 329 ASP A O 1
ATOM 2260 N N . LYS A 1 330 ? 34.666 -7.235 31.932 1.00 15.90 330 LYS A N 1
ATOM 2261 C CA . LYS A 1 330 ? 35.708 -6.491 31.226 1.00 17.93 330 LYS A CA 1
ATOM 2262 C C . LYS A 1 330 ? 36.097 -5.206 32.017 1.00 18.14 330 LYS A C 1
ATOM 2263 O O . LYS A 1 330 ? 37.295 -4.948 32.250 1.00 19.48 330 LYS A O 1
ATOM 2269 N N . LEU A 1 331 ? 35.108 -4.394 32.404 1.00 16.52 331 LEU A N 1
ATOM 2270 C CA . LEU A 1 331 ? 35.386 -3.167 33.167 1.00 16.02 331 LEU A CA 1
ATOM 2271 C C . LEU A 1 331 ? 36.111 -3.454 34.495 1.00 17.74 331 LEU A C 1
ATOM 2272 O O . LEU A 1 331 ? 36.999 -2.697 34.897 1.00 20.36 331 LEU A O 1
ATOM 2277 N N . ASP A 1 332 ? 35.696 -4.523 35.179 1.00 16.75 332 ASP A N 1
ATOM 2278 C CA . ASP A 1 332 ? 36.338 -4.962 36.407 1.00 19.89 332 ASP A CA 1
ATOM 2279 C C . ASP A 1 332 ? 37.794 -5.330 36.129 1.00 21.59 332 ASP A C 1
ATOM 2280 O O . ASP A 1 332 ? 38.715 -4.957 36.877 1.00 24.02 332 ASP A O 1
ATOM 2285 N N . LYS A 1 333 ? 37.996 -6.091 35.061 1.00 20.52 333 LYS A N 1
ATOM 2286 C CA . LYS A 1 333 ? 39.349 -6.502 34.691 1.00 23.73 333 LYS A CA 1
ATOM 2287 C C . LYS A 1 333 ? 40.206 -5.271 34.387 1.00 22.36 333 LYS A C 1
ATOM 2288 O O . LYS A 1 333 ? 41.407 -5.248 34.684 1.00 22.31 333 LYS A O 1
ATOM 2294 N N . ASP A 1 334 ? 39.582 -4.239 33.824 1.00 21.23 334 ASP A N 1
ATOM 2295 C CA . ASP A 1 334 ? 40.291 -2.981 33.549 1.00 23.01 334 ASP A CA 1
ATOM 2296 C C . ASP A 1 334 ? 40.618 -2.191 34.816 1.00 21.93 334 ASP A C 1
ATOM 2297 O O . ASP A 1 334 ? 41.336 -1.208 34.755 1.00 22.76 334 ASP A O 1
ATOM 2302 N N . GLY A 1 335 ? 40.079 -2.607 35.955 1.00 21.12 335 GLY A N 1
ATOM 2303 C CA . GLY A 1 335 ? 40.351 -1.937 37.216 1.00 19.58 335 GLY A CA 1
ATOM 2304 C C . GLY A 1 335 ? 39.650 -0.589 37.353 1.00 19.66 335 GLY A C 1
ATOM 2305 O O . GLY A 1 335 ? 40.126 0.269 38.095 1.00 21.11 335 GLY A O 1
ATOM 2306 N N . ILE A 1 336 ? 38.530 -0.399 36.652 1.00 16.79 336 ILE A N 1
ATOM 2307 C CA . ILE A 1 336 ? 37.830 0.881 36.681 1.00 19.41 336 ILE A CA 1
ATOM 2308 C C . ILE A 1 336 ? 36.895 1.008 37.891 1.00 18.50 336 ILE A C 1
ATOM 2309 O O . ILE A 1 336 ? 36.089 0.128 38.141 1.00 18.21 336 ILE A O 1
ATOM 2314 N N . ASP A 1 337 ? 36.989 2.124 38.617 1.00 15.54 337 ASP A N 1
ATOM 2315 C CA . ASP A 1 337 ? 36.062 2.363 39.712 1.00 16.82 337 ASP A CA 1
ATOM 2316 C C . ASP A 1 337 ? 34.767 2.941 39.153 1.00 16.51 337 ASP A C 1
ATOM 2317 O O . ASP A 1 337 ? 34.637 4.154 39.046 1.00 16.14 337 ASP A O 1
ATOM 2322 N N . TYR A 1 338 ? 33.824 2.089 38.758 1.00 14.53 338 TYR A N 1
ATOM 2323 C CA . TYR A 1 338 ? 32.595 2.645 38.184 1.00 13.03 338 TYR A CA 1
ATOM 2324 C C . TYR A 1 338 ? 31.381 2.379 39.041 1.00 12.91 338 TYR A C 1
ATOM 2325 O O . TYR A 1 338 ? 31.323 1.375 39.770 1.00 15.46 338 TYR A O 1
ATOM 2334 N N . VAL A 1 339 ? 30.393 3.270 38.927 1.00 13.28 339 VAL A N 1
ATOM 2335 C CA . VAL A 1 339 ? 29.074 3.038 39.509 1.00 13.30 339 VAL A CA 1
ATOM 2336 C C . VAL A 1 339 ? 28.125 2.887 38.326 1.00 12.96 339 VAL A C 1
ATOM 2337 O O . VAL A 1 339 ? 28.303 3.560 37.305 1.00 11.85 339 VAL A O 1
ATOM 2341 N N . VAL A 1 340 ? 27.152 1.984 38.448 1.00 12.41 340 VAL A N 1
ATOM 2342 C CA . VAL A 1 340 ? 26.176 1.722 37.382 1.00 11.85 340 VAL A CA 1
ATOM 2343 C C . VAL A 1 340 ? 24.825 2.125 37.827 1.00 11.78 340 VAL A C 1
ATOM 2344 O O . VAL A 1 340 ? 24.457 1.853 38.973 1.00 12.09 340 VAL A O 1
ATOM 2348 N N . VAL A 1 341 ? 24.054 2.755 36.949 1.00 9.79 341 VAL A N 1
ATOM 2349 C CA . VAL A 1 341 ? 22.608 2.725 37.126 1.00 9.52 341 VAL A CA 1
ATOM 2350 C C . VAL A 1 341 ? 22.017 2.021 35.908 1.00 11.46 341 VAL A C 1
ATOM 2351 O O . VAL A 1 341 ? 22.453 2.294 34.783 1.00 9.11 341 VAL A O 1
ATOM 2355 N N . LEU A 1 342 ? 21.027 1.138 36.111 1.00 9.10 342 LEU A N 1
ATOM 2356 C CA . LEU A 1 342 ? 20.352 0.494 34.991 1.00 8.83 342 LEU A CA 1
ATOM 2357 C C . LEU A 1 342 ? 18.857 0.742 35.183 1.00 10.02 342 LEU A C 1
ATOM 2358 O O . LEU A 1 342 ? 18.321 0.531 36.281 1.00 9.53 342 LEU A O 1
ATOM 2363 N N . THR A 1 343 ? 18.179 1.225 34.149 1.00 11.84 343 THR A N 1
ATOM 2364 C CA . THR A 1 343 ? 16.734 1.401 34.271 1.00 10.04 343 THR A CA 1
ATOM 2365 C C . THR A 1 343 ? 16.134 1.218 32.886 1.00 11.05 343 THR A C 1
ATOM 2366 O O . THR A 1 343 ? 16.771 0.601 32.039 1.00 10.36 343 THR A O 1
ATOM 2370 N N . ALA A 1 344 ? 14.904 1.690 32.672 1.00 10.63 344 ALA A N 1
ATOM 2371 C CA . ALA A 1 344 ? 14.254 1.570 31.359 1.00 10.82 344 ALA A CA 1
ATOM 2372 C C . ALA A 1 344 ? 13.591 2.877 31.008 1.00 12.36 344 ALA A C 1
ATOM 2373 O O . ALA A 1 344 ? 13.330 3.701 31.915 1.00 13.75 344 ALA A O 1
ATOM 2375 N N . ASP A 1 345 ? 13.298 3.087 29.719 1.00 9.85 345 ASP A N 1
ATOM 2376 C CA . ASP A 1 345 ? 12.626 4.344 29.325 1.00 9.69 345 ASP A CA 1
ATOM 2377 C C . ASP A 1 345 ? 11.100 4.281 29.519 1.00 9.92 345 ASP A C 1
ATOM 2378 O O . ASP A 1 345 ? 10.435 5.313 29.473 1.00 13.27 345 ASP A O 1
ATOM 2383 N N . HIS A 1 346 ? 10.573 3.077 29.741 1.00 10.52 346 HIS A N 1
ATOM 2384 C CA . HIS A 1 346 ? 9.149 2.844 29.957 1.00 11.34 346 HIS A CA 1
ATOM 2385 C C . HIS A 1 346 ? 8.968 1.349 30.153 1.00 11.53 346 HIS A C 1
ATOM 2386 O O . HIS A 1 346 ? 9.892 0.562 29.889 1.00 9.90 346 HIS A O 1
ATOM 2393 N N . GLY A 1 347 ? 7.771 0.954 30.571 1.00 9.58 347 GLY A N 1
ATOM 2394 C CA . GLY A 1 347 ? 7.451 -0.466 30.646 1.00 13.27 347 GLY A CA 1
ATOM 2395 C C . GLY A 1 347 ? 6.892 -1.054 29.346 1.00 13.94 347 GLY A C 1
ATOM 2396 O O . GLY A 1 347 ? 7.231 -0.626 28.238 1.00 13.71 347 GLY A O 1
ATOM 2397 N N . GLY A 1 348 ? 6.025 -2.043 29.467 1.00 12.08 348 GLY A N 1
ATOM 2398 C CA . GLY A 1 348 ? 5.520 -2.711 28.273 1.00 11.78 348 GLY A CA 1
ATOM 2399 C C . GLY A 1 348 ? 4.355 -3.617 28.590 1.00 11.29 348 GLY A C 1
ATOM 2400 O O . GLY A 1 348 ? 3.995 -3.794 29.753 1.00 11.60 348 GLY A O 1
ATOM 2401 N N . HIS A 1 349 ? 3.777 -4.215 27.559 1.00 11.85 349 HIS A N 1
ATOM 2402 C CA . HIS A 1 349 ? 2.483 -4.898 27.718 1.00 12.44 349 HIS A CA 1
ATOM 2403 C C . HIS A 1 349 ? 2.354 -5.985 26.651 1.00 11.67 349 HIS A C 1
ATOM 2404 O O . HIS A 1 349 ? 2.691 -5.751 25.491 1.00 13.17 349 HIS A O 1
ATOM 2411 N N . ASP A 1 350 ? 1.894 -7.169 27.031 1.00 12.11 350 ASP A N 1
ATOM 2412 C CA . ASP A 1 350 ? 1.896 -8.281 26.088 1.00 11.19 350 ASP A CA 1
ATOM 2413 C C . ASP A 1 350 ? 0.765 -8.110 25.070 1.00 11.55 350 ASP A C 1
ATOM 2414 O O . ASP A 1 350 ? -0.157 -7.351 25.302 1.00 9.79 350 ASP A O 1
ATOM 2419 N N . LEU A 1 351 ? 0.852 -8.750 23.903 1.00 10.65 351 LEU A N 1
ATOM 2420 C CA . LEU A 1 351 ? -0.275 -8.641 22.977 1.00 10.54 351 LEU A CA 1
ATOM 2421 C C . LEU A 1 351 ? -1.554 -9.316 23.524 1.00 10.49 351 LEU A C 1
ATOM 2422 O O . LEU A 1 351 ? -1.513 -10.356 24.185 1.00 10.75 351 LEU A O 1
ATOM 2427 N N . PRO A 1 352 ? -2.707 -8.734 23.204 1.00 11.87 352 PRO A N 1
ATOM 2428 C CA . PRO A 1 352 ? -4.004 -9.191 23.728 1.00 12.97 352 PRO A CA 1
ATOM 2429 C C . PRO A 1 352 ? -4.264 -10.655 23.410 1.00 12.73 352 PRO A C 1
ATOM 2430 O O . PRO A 1 352 ? -4.826 -11.344 24.257 1.00 11.25 352 PRO A O 1
ATOM 2434 N N . GLU A 1 353 ? -3.817 -11.146 22.243 1.00 13.18 353 GLU A N 1
ATOM 2435 C CA . GLU A 1 353 ? -4.165 -12.509 21.849 1.00 13.51 353 GLU A CA 1
ATOM 2436 C C . GLU A 1 353 ? -3.584 -13.523 22.818 1.00 14.30 353 GLU A C 1
ATOM 2437 O O . GLU A 1 353 ? -4.239 -14.545 23.134 1.00 13.76 353 GLU A O 1
ATOM 2443 N N . ARG A 1 354 ? -2.392 -13.242 23.349 1.00 11.51 354 ARG A N 1
ATOM 2444 C CA . ARG A 1 354 ? -1.826 -14.182 24.329 1.00 10.65 354 ARG A CA 1
ATOM 2445 C C . ARG A 1 354 ? -2.369 -13.963 25.748 1.00 11.06 354 ARG A C 1
ATOM 2446 O O . ARG A 1 354 ? -2.597 -14.929 26.491 1.00 12.51 354 ARG A O 1
ATOM 2454 N N . HIS A 1 355 ? -2.579 -12.713 26.139 1.00 12.48 355 HIS A N 1
ATOM 2455 C CA . HIS A 1 355 ? -3.277 -12.423 27.390 1.00 12.63 355 HIS A CA 1
ATOM 2456 C C . HIS A 1 355 ? -4.604 -13.208 27.475 1.00 12.73 355 HIS A C 1
ATOM 2457 O O . HIS A 1 355 ? -4.937 -13.768 28.517 1.00 11.59 355 HIS A O 1
ATOM 2464 N N . ARG A 1 356 ? -5.340 -13.287 26.367 1.00 12.04 356 ARG A N 1
ATOM 2465 C CA . ARG A 1 356 ? -6.634 -13.958 26.411 1.00 11.92 356 ARG A CA 1
ATOM 2466 C C . ARG A 1 356 ? -6.473 -15.459 26.579 1.00 11.15 356 ARG A C 1
ATOM 2467 O O . ARG A 1 356 ? -7.410 -16.141 26.986 1.00 12.79 356 ARG A O 1
ATOM 2475 N N . MET A 1 357 ? -5.297 -15.980 26.270 1.00 12.67 357 MET A N 1
ATOM 2476 C CA . MET A 1 357 ? -5.026 -17.398 26.518 1.00 14.44 357 MET A CA 1
ATOM 2477 C C . MET A 1 357 ? -4.569 -17.614 27.950 1.00 13.95 357 MET A C 1
ATOM 2478 O O . MET A 1 357 ? -4.585 -18.747 28.449 1.00 12.38 357 MET A O 1
ATOM 2483 N N . ASN A 1 358 ? -4.095 -16.543 28.595 1.00 13.29 358 ASN A N 1
ATOM 2484 C CA . ASN A 1 358 ? -3.449 -16.703 29.901 1.00 12.30 358 ASN A CA 1
ATOM 2485 C C . ASN A 1 358 ? -4.193 -15.931 30.990 1.00 12.64 358 ASN A C 1
ATOM 2486 O O . ASN A 1 358 ? -3.574 -15.152 31.720 1.00 10.76 358 ASN A O 1
ATOM 2491 N N . ALA A 1 359 ? -5.516 -16.106 31.034 1.00 13.40 359 ALA A N 1
ATOM 2492 C CA . ALA A 1 359 ? -6.370 -15.681 32.160 1.00 13.66 359 ALA A CA 1
ATOM 2493 C C . ALA A 1 359 ? -6.700 -14.186 32.141 1.00 14.47 359 ALA A C 1
ATOM 2494 O O . ALA A 1 359 ? -7.166 -13.618 33.160 1.00 12.09 359 ALA A O 1
ATOM 2496 N N . MET A 1 360 ? -6.471 -13.547 30.988 1.00 13.02 360 MET A N 1
ATOM 2497 C CA . MET A 1 360 ? -6.915 -12.161 30.8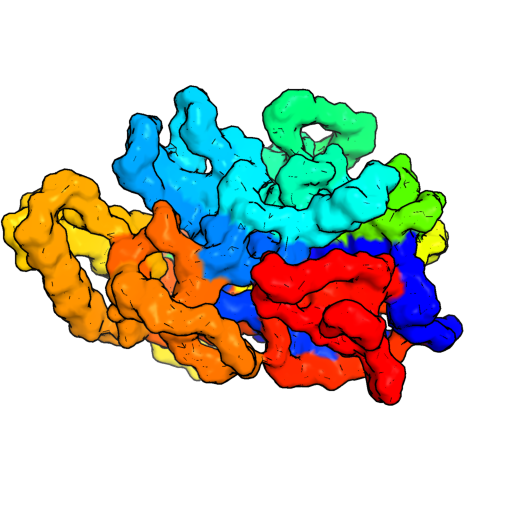06 1.00 11.61 360 MET A CA 1
ATOM 2498 C C . MET A 1 360 ? -7.842 -12.013 29.595 1.00 12.84 360 MET A C 1
ATOM 2499 O O . MET A 1 360 ? -7.453 -11.408 28.580 1.00 14.22 360 MET A O 1
ATOM 2504 N N . PRO A 1 361 ? -9.071 -12.558 29.688 1.00 13.83 361 PRO A N 1
ATOM 2505 C CA . PRO A 1 361 ? -9.951 -12.599 28.511 1.00 14.36 361 PRO A CA 1
ATOM 2506 C C . PRO A 1 361 ? -10.518 -11.223 28.110 1.00 17.03 361 PRO A C 1
ATOM 2507 O O . PRO A 1 361 ? -11.028 -11.105 27.003 1.00 16.02 361 PRO A O 1
ATOM 2511 N N . MET A 1 362 ? -10.412 -10.209 28.980 1.00 13.85 362 MET A N 1
ATOM 2512 C CA . MET A 1 362 ? -10.938 -8.901 28.678 1.00 14.69 362 MET A CA 1
ATOM 2513 C C . MET A 1 362 ? -9.930 -8.065 27.833 1.00 19.41 362 MET A C 1
ATOM 2514 O O . MET A 1 362 ? -10.281 -6.995 27.314 1.00 17.29 362 MET A O 1
ATOM 2519 N N . GLU A 1 363 ? -8.687 -8.536 27.718 1.00 12.28 363 GLU A N 1
ATOM 2520 C CA . GLU A 1 363 ? -7.678 -7.850 26.887 1.00 11.82 363 GLU A CA 1
ATOM 2521 C C . GLU A 1 363 ? -8.131 -7.736 25.441 1.00 13.98 363 GLU A C 1
ATOM 2522 O O . GLU A 1 363 ? -8.699 -8.671 24.885 1.00 14.48 363 GLU A O 1
ATOM 2528 N N . GLN A 1 364 ? -7.879 -6.584 24.825 1.00 16.30 364 GLN A N 1
ATOM 2529 C CA . GLN A 1 364 ? -8.452 -6.339 23.501 1.00 17.75 364 GLN A CA 1
ATOM 2530 C C . GLN A 1 364 ? -7.712 -5.241 22.741 1.00 15.14 364 GLN A C 1
ATOM 2531 O O . GLN A 1 364 ? -6.936 -4.479 23.331 1.00 15.16 364 GLN A O 1
ATOM 2537 N N . ARG A 1 365 ? -7.904 -5.203 21.426 1.00 14.47 365 ARG A N 1
ATOM 2538 C CA . ARG A 1 365 ? -7.276 -4.172 20.624 1.00 16.09 365 ARG A CA 1
ATOM 2539 C C . ARG A 1 365 ? -8.235 -2.988 20.423 1.00 17.55 365 ARG A C 1
ATOM 2540 O O . ARG A 1 365 ? -9.472 -3.146 20.367 1.00 16.54 365 ARG A O 1
ATOM 2548 N N . VAL A 1 366 ? -7.646 -1.807 20.305 1.00 16.92 366 VAL A N 1
ATOM 2549 C CA . VAL A 1 366 ? -8.414 -0.577 20.167 1.00 17.18 366 VAL A CA 1
ATOM 2550 C C . VAL A 1 366 ? -9.225 -0.608 18.871 1.00 18.09 366 VAL A C 1
ATOM 2551 O O . VAL A 1 366 ? -8.783 -1.178 17.849 1.00 20.03 366 VAL A O 1
ATOM 2555 N N . ASP A 1 367 ? -10.406 0.010 18.924 1.00 15.81 367 ASP A N 1
ATOM 2556 C CA . ASP A 1 367 ? -11.274 0.204 17.762 1.00 17.75 367 ASP A CA 1
ATOM 2557 C C . ASP A 1 367 ? -10.553 0.966 16.659 1.00 16.58 367 ASP A C 1
ATOM 2558 O O . ASP A 1 367 ? -9.951 1.997 16.914 1.00 16.82 367 ASP A O 1
ATOM 2563 N N . MET A 1 368 ? -10.635 0.466 15.431 1.00 17.88 368 MET A N 1
ATOM 2564 C CA . MET A 1 368 ? -10.044 1.137 14.291 1.00 19.68 368 MET A CA 1
ATOM 2565 C C . MET A 1 368 ? -10.651 2.539 14.117 1.00 21.68 368 MET A C 1
ATOM 2566 O O . MET A 1 368 ? -9.989 3.446 13.584 1.00 20.80 368 MET A O 1
ATOM 2571 N N . ALA A 1 369 ? -11.889 2.729 14.580 1.00 20.94 369 ALA A N 1
ATOM 2572 C CA . ALA A 1 369 ? -12.525 4.050 14.507 1.00 21.66 369 ALA A CA 1
ATOM 2573 C C . ALA A 1 369 ? -11.758 5.135 15.257 1.00 20.74 369 ALA A C 1
ATOM 2574 O O . ALA A 1 369 ? -11.944 6.309 14.990 1.00 20.78 369 ALA A O 1
ATOM 2576 N N . LEU A 1 370 ? -10.891 4.761 16.199 1.00 20.36 370 LEU A N 1
ATOM 2577 C CA . LEU A 1 370 ? -10.176 5.778 16.997 1.00 16.32 370 LEU A CA 1
ATOM 2578 C C . LEU A 1 370 ? -8.841 6.148 16.390 1.00 18.66 370 LEU A C 1
ATOM 2579 O O . LEU A 1 370 ? -8.143 7.029 16.893 1.00 20.19 370 LEU A O 1
ATOM 2584 N N . THR A 1 371 ? -8.468 5.492 15.301 1.00 19.05 371 THR A N 1
ATOM 2585 C CA . THR A 1 371 ? -7.204 5.812 14.657 1.00 19.28 371 THR A CA 1
ATOM 2586 C C . THR A 1 371 ? -7.357 7.156 13.881 1.00 21.45 371 THR A C 1
ATOM 2587 O O . THR A 1 371 ? -8.485 7.623 13.693 1.00 21.36 371 THR A O 1
ATOM 2591 N N . PRO A 1 372 ? -6.222 7.798 13.506 1.00 20.82 372 PRO A N 1
ATOM 2592 C CA . PRO A 1 372 ? -6.279 9.213 13.126 1.00 20.26 372 PRO A CA 1
ATOM 2593 C C . PRO A 1 372 ? -7.217 9.550 11.984 1.00 21.30 372 PRO A C 1
ATOM 2594 O O . PRO A 1 372 ? -7.993 10.487 12.145 1.00 21.17 372 PRO A O 1
ATOM 2598 N N . LYS A 1 373 ? -7.167 8.823 10.873 1.00 22.63 373 LYS A N 1
ATOM 2599 C CA . LYS A 1 373 ? -7.962 9.206 9.714 1.00 25.55 373 LYS A CA 1
ATOM 2600 C C . LYS A 1 373 ? -9.449 9.042 10.015 1.00 23.44 373 LYS A C 1
ATOM 2601 O O . LYS A 1 373 ? -10.254 9.936 9.722 1.00 24.07 373 LYS A O 1
ATOM 2607 N N . ALA A 1 374 ? -9.800 7.908 10.611 1.00 23.61 374 ALA A N 1
ATOM 2608 C CA . ALA A 1 374 ? -11.201 7.584 10.911 1.00 23.80 374 ALA A CA 1
ATOM 2609 C C . ALA A 1 374 ? -11.748 8.526 11.977 1.00 21.49 374 ALA A C 1
ATOM 2610 O O . ALA A 1 374 ? -12.867 9.002 11.859 1.00 22.40 374 ALA A O 1
ATOM 2612 N N . LEU A 1 375 ? -10.952 8.808 13.003 1.00 20.21 375 LEU A N 1
ATOM 2613 C CA . LEU A 1 375 ? -11.384 9.727 14.056 1.00 19.64 375 LEU A CA 1
ATOM 2614 C C . LEU A 1 375 ? -11.635 11.137 13.532 1.00 21.19 375 LEU A C 1
ATOM 2615 O O . LEU A 1 375 ? -12.653 11.769 13.855 1.00 20.89 375 LEU A O 1
ATOM 2620 N N . ASN A 1 376 ? -10.688 11.660 12.754 1.00 21.02 376 ASN A N 1
ATOM 2621 C CA . ASN A 1 376 ? -10.904 12.975 12.185 1.00 20.28 376 ASN A CA 1
ATOM 2622 C C . ASN A 1 376 ? -12.156 12.976 11.306 1.00 21.95 376 ASN A C 1
ATOM 2623 O O . ASN A 1 376 ? -12.926 13.921 11.330 1.00 23.34 376 ASN A O 1
ATOM 2628 N N . ALA A 1 377 ? -12.378 11.921 10.533 1.00 22.58 377 ALA A N 1
ATOM 2629 C CA . ALA A 1 377 ? -13.536 11.950 9.617 1.00 24.10 377 ALA A CA 1
ATOM 2630 C C . ALA A 1 377 ? -14.857 11.963 10.427 1.00 24.13 377 ALA A C 1
ATOM 2631 O O . ALA A 1 377 ? -15.802 12.695 10.113 1.00 25.05 377 ALA A O 1
ATOM 2633 N N . THR A 1 378 ? -14.893 11.184 11.495 1.00 22.65 378 THR A N 1
ATOM 2634 C CA . THR A 1 378 ? -16.030 11.178 12.398 1.00 23.87 378 THR A CA 1
ATOM 2635 C C . THR A 1 378 ? -16.259 12.530 13.072 1.00 22.42 378 THR A C 1
ATOM 2636 O O . THR A 1 378 ? -17.341 13.058 12.998 1.00 22.27 378 THR A O 1
ATOM 2640 N N . ILE A 1 379 ? -15.245 13.075 13.739 1.00 20.97 379 ILE A N 1
ATOM 2641 C CA . ILE A 1 379 ? -15.409 14.346 14.426 1.00 22.22 379 ILE A CA 1
ATOM 2642 C C . ILE A 1 379 ? -15.792 15.474 13.460 1.00 24.21 379 ILE A C 1
ATOM 2643 O O . ILE A 1 379 ? -16.650 16.305 13.770 1.00 25.93 379 ILE A O 1
ATOM 2648 N N . ALA A 1 380 ? -15.191 15.482 12.274 1.00 22.67 380 ALA A N 1
ATOM 2649 C CA . ALA A 1 380 ? -15.460 16.556 11.312 1.00 23.47 380 ALA A CA 1
ATOM 2650 C C . ALA A 1 380 ? -16.920 16.535 10.914 1.00 26.77 380 ALA A C 1
ATOM 2651 O O . ALA A 1 380 ? -17.568 17.581 10.794 1.00 28.59 380 ALA A O 1
ATOM 2653 N N . GLU A 1 381 ? -17.452 15.330 10.750 1.00 28.71 381 GLU A N 1
ATOM 2654 C CA . GLU A 1 381 ? -18.840 15.149 10.373 1.00 32.65 381 GLU A CA 1
ATOM 2655 C C . GLU A 1 381 ? -19.786 15.578 11.494 1.00 29.31 381 GLU A C 1
ATOM 2656 O O . GLU A 1 381 ? -20.759 16.275 11.254 1.00 29.19 381 GLU A O 1
ATOM 2662 N N . LYS A 1 382 ? -19.507 15.170 12.728 1.00 27.99 382 LYS A N 1
ATOM 2663 C CA . LYS A 1 382 ? -20.396 15.543 13.837 1.00 29.01 382 LYS A CA 1
ATOM 2664 C C . LYS A 1 382 ? -20.368 17.045 14.102 1.00 27.45 382 LYS A C 1
ATOM 2665 O O . LYS A 1 382 ? -21.320 17.613 14.626 1.00 27.45 382 LYS A O 1
ATOM 2671 N N . ALA A 1 383 ? -19.264 17.684 13.738 1.00 27.10 383 ALA A N 1
ATOM 2672 C CA . ALA A 1 383 ? -19.089 19.119 13.974 1.00 26.37 383 ALA A CA 1
ATOM 2673 C C . ALA A 1 383 ? -19.663 19.951 12.848 1.00 26.64 383 ALA A C 1
ATOM 2674 O O . ALA A 1 383 ? -19.543 21.188 12.842 1.00 28.08 383 ALA A O 1
ATOM 2676 N N . GLY A 1 384 ? -20.266 19.280 11.874 1.00 28.23 384 GLY A N 1
ATOM 2677 C CA . GLY A 1 384 ? -20.891 19.965 10.750 1.00 30.26 384 GLY A CA 1
ATOM 2678 C C . GLY A 1 384 ? -19.895 20.354 9.676 1.00 30.17 384 GLY A C 1
ATOM 2679 O O . GLY A 1 384 ? -20.166 21.210 8.831 1.00 31.58 384 GLY A O 1
ATOM 2680 N N . LEU A 1 385 ? -18.733 19.721 9.702 1.00 28.12 385 LEU A N 1
ATOM 2681 C CA . LEU A 1 385 ? -17.710 19.996 8.699 1.00 30.16 385 LEU A CA 1
ATOM 2682 C C . LEU A 1 385 ? -17.254 18.709 7.957 1.00 30.71 385 LEU A C 1
ATOM 2683 O O . LEU A 1 385 ? -16.057 18.392 7.931 1.00 28.86 385 LEU A O 1
ATOM 2688 N N . PRO A 1 386 ? -18.204 17.969 7.347 1.00 31.31 386 PRO A N 1
ATOM 2689 C CA . PRO A 1 386 ? -17.802 16.684 6.760 1.00 31.40 386 PRO A CA 1
ATOM 2690 C C . PRO A 1 386 ? -16.733 16.845 5.684 1.00 32.15 386 PRO A C 1
ATOM 2691 O O . PRO A 1 386 ? -16.779 17.802 4.912 1.00 32.97 386 PRO A O 1
ATOM 2695 N N . GLY A 1 387 ? -15.783 15.920 5.658 1.00 32.71 387 GLY A N 1
ATOM 2696 C CA . GLY A 1 387 ? -14.749 15.889 4.645 1.00 35.21 387 GLY A CA 1
ATOM 2697 C C . GLY A 1 387 ? -13.572 16.816 4.909 1.00 35.56 387 GLY A C 1
ATOM 2698 O O . GLY A 1 387 ? -12.577 16.790 4.181 1.00 37.67 387 GLY A O 1
ATOM 2699 N N . LYS A 1 388 ? -13.672 17.637 5.943 1.00 33.46 388 LYS A N 1
ATOM 2700 C CA . LYS A 1 388 ? -12.610 18.571 6.264 1.00 32.34 388 LYS A CA 1
ATOM 2701 C C . LYS A 1 388 ? -11.605 18.013 7.271 1.00 28.64 388 LYS A C 1
ATOM 2702 O O . LYS A 1 388 ? -11.882 17.049 7.994 1.00 24.41 388 LYS A O 1
ATOM 2708 N N . LYS A 1 389 ? -10.421 18.617 7.294 1.00 27.97 389 LYS A N 1
ATOM 2709 C CA . LYS A 1 389 ? -9.406 18.259 8.282 1.00 26.67 389 LYS A CA 1
ATOM 2710 C C . LYS A 1 389 ? -9.620 19.076 9.556 1.00 25.33 389 LYS A C 1
ATOM 2711 O O . LYS A 1 389 ? -9.389 20.270 9.561 1.00 24.77 389 LYS A O 1
ATOM 2717 N N . VAL A 1 390 ? -10.088 18.468 10.641 1.00 24.76 390 VAL A N 1
ATOM 2718 C CA . VAL A 1 390 ? -10.420 19.303 11.800 1.00 21.49 390 VAL A CA 1
ATOM 2719 C C . VAL A 1 390 ? -9.517 19.005 12.991 1.00 20.47 390 VAL A C 1
ATOM 2720 O O . VAL A 1 390 ? -9.301 19.881 13.828 1.00 18.07 390 VAL A O 1
ATOM 2724 N N . ILE A 1 391 ? -9.014 17.774 13.074 1.00 17.90 391 ILE A N 1
ATOM 2725 C CA . ILE A 1 391 ? -8.054 17.396 14.118 1.00 19.31 391 ILE A CA 1
ATOM 2726 C C . ILE A 1 391 ? -6.836 16.687 13.525 1.00 20.73 391 ILE A C 1
ATOM 2727 O O . ILE A 1 391 ? -6.854 16.188 12.388 1.00 22.05 391 ILE A O 1
ATOM 2732 N N . TRP A 1 392 ? -5.763 16.709 14.290 1.00 16.98 392 TRP A N 1
ATOM 2733 C CA . TRP A 1 392 ? -4.515 16.072 13.940 1.00 17.31 392 TRP A CA 1
ATOM 2734 C C . TRP A 1 392 ? -4.117 15.172 15.079 1.00 16.49 392 TRP A C 1
ATOM 2735 O O . TRP A 1 392 ? -4.149 15.594 16.242 1.00 17.74 392 TRP A O 1
ATOM 2746 N N . SER A 1 393 ? -3.707 13.954 14.745 1.00 16.94 393 SER A N 1
ATOM 2747 C CA . SER A 1 393 ? -3.254 13.016 15.762 1.00 17.89 393 SER A CA 1
ATOM 2748 C C . SER A 1 393 ? -2.432 11.935 15.074 1.00 18.59 393 SER A C 1
ATOM 2749 O O . SER A 1 393 ? -2.484 11.802 13.850 1.00 18.01 393 SER A O 1
ATOM 2752 N N . ASP A 1 394 ? -1.679 11.153 15.835 1.00 19.90 394 ASP A N 1
ATOM 2753 C CA . ASP A 1 394 ? -0.862 10.136 15.177 1.00 22.67 394 ASP A CA 1
ATOM 2754 C C . ASP A 1 394 ? -0.968 8.757 15.827 1.00 21.49 394 ASP A C 1
ATOM 2755 O O . ASP A 1 394 ? -0.191 7.858 15.529 1.00 21.98 394 ASP A O 1
ATOM 2760 N N . GLY A 1 395 ? -1.957 8.581 16.681 1.00 20.80 395 GLY A N 1
ATOM 2761 C CA . GLY A 1 395 ? -2.370 7.241 17.054 1.00 19.73 395 GLY A CA 1
ATOM 2762 C C . GLY A 1 395 ? -3.720 7.345 17.705 1.00 20.25 395 GLY A C 1
ATOM 2763 O O . GLY A 1 395 ? -4.233 8.458 17.875 1.00 20.56 395 GLY A O 1
ATOM 2764 N N . PRO A 1 396 ? -4.294 6.196 18.088 1.00 20.36 396 PRO A N 1
ATOM 2765 C CA . PRO A 1 396 ? -5.627 6.136 18.699 1.00 20.70 396 PRO A CA 1
ATOM 2766 C C . PRO A 1 396 ? -5.618 6.486 20.194 1.00 20.64 396 PRO A C 1
ATOM 2767 O O . PRO A 1 396 ? -6.508 6.043 20.917 1.00 21.79 396 PRO A O 1
ATOM 2771 N N . SER A 1 397 ? -4.618 7.246 20.632 1.00 18.15 397 SER A N 1
ATOM 2772 C CA . SER A 1 397 ? -4.579 7.806 21.977 1.00 19.24 397 SER A CA 1
ATOM 2773 C C . SER A 1 397 ? -3.559 8.955 22.004 1.00 18.15 397 SER A C 1
ATOM 2774 O O . SER A 1 397 ? -2.834 9.181 21.027 1.00 17.76 397 SER A O 1
ATOM 2777 N N . GLY A 1 398 ? -3.479 9.667 23.122 1.00 18.77 398 GLY A N 1
ATOM 2778 C CA . GLY A 1 398 ? -2.464 10.699 23.272 1.00 16.44 398 GLY A CA 1
ATOM 2779 C C . GLY A 1 398 ? -2.956 12.048 22.790 1.00 16.55 398 GLY A C 1
ATOM 2780 O O . GLY A 1 398 ? -4.156 12.359 22.890 1.00 16.78 398 GLY A O 1
ATOM 2781 N N . ASP A 1 399 ? -2.021 12.859 22.288 1.00 15.46 399 ASP A N 1
ATOM 2782 C CA . ASP A 1 399 ? -2.282 14.257 21.974 1.00 15.95 399 ASP A CA 1
ATOM 2783 C C . ASP A 1 399 ? -3.071 14.409 20.697 1.00 18.66 399 ASP A C 1
ATOM 2784 O O . ASP A 1 399 ? -2.727 13.817 19.662 1.00 19.66 399 ASP A O 1
ATOM 2789 N N . ILE A 1 400 ? -4.116 15.234 20.781 1.00 18.00 400 ILE A N 1
ATOM 2790 C CA . ILE A 1 400 ? -4.938 15.588 19.645 1.00 19.57 400 ILE A CA 1
ATOM 2791 C C . ILE A 1 400 ? -4.895 17.113 19.462 1.00 20.41 400 ILE A C 1
ATOM 2792 O O . ILE A 1 400 ? -5.070 17.862 20.440 1.00 20.41 400 ILE A O 1
ATOM 2797 N N . TYR A 1 401 ? -4.677 17.567 18.227 1.00 15.89 401 TYR A N 1
ATOM 2798 C CA . TYR A 1 401 ? -4.540 19.002 17.941 1.00 18.31 401 TYR A CA 1
ATOM 2799 C C . TYR A 1 401 ? -5.643 19.527 17.015 1.00 18.71 401 TYR A C 1
ATOM 2800 O O . TYR A 1 401 ? -5.928 18.908 15.999 1.00 16.87 401 TYR A O 1
ATOM 2809 N N . TYR A 1 402 ? -6.243 20.666 17.343 1.00 17.24 402 TYR A N 1
ATOM 2810 C CA . TYR A 1 402 ? -7.263 21.246 16.455 1.00 18.88 402 TYR A CA 1
ATOM 2811 C C . TYR A 1 402 ? -6.584 21.899 15.262 1.00 22.10 402 TYR A C 1
ATOM 2812 O O . TYR A 1 402 ? -5.552 22.565 15.422 1.00 22.63 402 TYR A O 1
ATOM 2821 N N . ASP A 1 403 ? -7.152 21.724 14.070 1.00 23.26 403 ASP A N 1
ATOM 2822 C CA . ASP A 1 403 ? -6.606 22.394 12.900 1.00 25.36 403 ASP A CA 1
ATOM 2823 C C . ASP A 1 403 ? -6.651 23.918 13.065 1.00 27.14 403 ASP A C 1
ATOM 2824 O O . ASP A 1 403 ? -7.664 24.493 13.489 1.00 27.65 403 ASP A O 1
ATOM 2829 N N . LYS A 1 404 ? -5.544 24.570 12.728 1.00 27.80 404 LYS A N 1
ATOM 2830 C CA . LYS A 1 404 ? -5.403 25.999 12.928 1.00 29.11 404 LYS A CA 1
ATOM 2831 C C . LYS A 1 404 ? -6.340 26.823 12.031 1.00 31.54 404 LYS A C 1
ATOM 2832 O O . LYS A 1 404 ? -6.533 28.022 12.256 1.00 31.85 404 LYS A O 1
ATOM 2838 N N . GLY A 1 405 ? -6.911 26.180 11.014 1.00 31.64 405 GLY A N 1
ATOM 2839 C CA . GLY A 1 405 ? -7.746 26.882 10.054 1.00 31.07 405 GLY A CA 1
ATOM 2840 C C . GLY A 1 405 ? -9.196 26.925 10.483 1.00 31.53 405 GLY A C 1
ATOM 2841 O O . GLY A 1 405 ? -10.046 27.420 9.753 1.00 33.17 405 GLY A O 1
ATOM 2842 N N . LEU A 1 406 ? -9.485 26.397 11.672 1.00 29.46 406 LEU A N 1
ATOM 2843 C CA . LEU A 1 406 ? -10.821 26.494 12.253 1.00 28.30 406 LEU A CA 1
ATOM 2844 C C . LEU A 1 406 ? -11.116 27.912 12.748 1.00 29.08 406 LEU A C 1
ATOM 2845 O O . LEU A 1 406 ? -10.241 28.540 13.329 1.00 31.02 406 LEU A O 1
ATOM 2850 N N . THR A 1 407 ? -12.336 28.418 12.531 1.00 28.37 407 THR A N 1
ATOM 2851 C CA . THR A 1 407 ? -12.759 29.657 13.180 1.00 28.38 407 THR A CA 1
ATOM 2852 C C . THR A 1 407 ? -12.965 29.361 14.661 1.00 29.38 407 THR A C 1
ATOM 2853 O O . THR A 1 407 ? -12.947 28.198 15.076 1.00 29.06 407 THR A O 1
ATOM 2857 N N . ALA A 1 408 ? -13.130 30.400 15.472 1.00 33.77 408 ALA A N 1
ATOM 2858 C CA . ALA A 1 408 ? -13.300 30.173 16.910 1.00 32.84 408 ALA A CA 1
ATOM 2859 C C . ALA A 1 408 ? -14.559 29.347 17.168 1.00 32.71 408 ALA A C 1
ATOM 2860 O O . ALA A 1 408 ? -14.536 28.428 17.990 1.00 32.70 408 ALA A O 1
ATOM 2862 N N . ALA A 1 409 ? -15.650 29.663 16.453 1.00 31.90 409 ALA A N 1
ATOM 2863 C CA . ALA A 1 409 ? -16.900 28.922 16.619 1.00 30.59 409 ALA A CA 1
ATOM 2864 C C . ALA A 1 409 ? -16.746 27.477 16.183 1.00 29.04 409 ALA A C 1
ATOM 2865 O O . ALA A 1 409 ? -17.299 26.583 16.808 1.00 29.02 409 ALA A O 1
ATOM 2867 N N . GLN A 1 410 ? -16.002 27.256 15.104 1.00 27.17 410 GLN A N 1
ATOM 2868 C CA . GLN A 1 410 ? -15.826 25.911 14.595 1.00 27.39 410 GLN A CA 1
ATOM 2869 C C . GLN A 1 410 ? -14.956 25.114 15.557 1.00 28.23 410 GLN A C 1
ATOM 2870 O O . GLN A 1 410 ? -15.218 23.939 15.817 1.00 26.82 410 GLN A O 1
ATOM 2876 N N . ARG A 1 411 ? -13.912 25.769 16.064 1.00 29.08 411 ARG A N 1
ATOM 2877 C CA . ARG A 1 4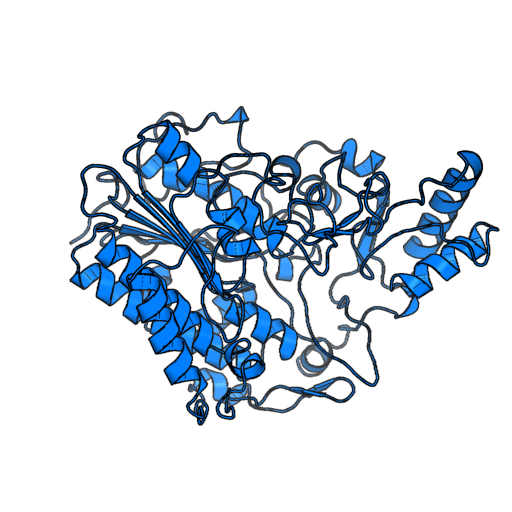11 ? -13.025 25.168 17.051 1.00 29.19 411 ARG A CA 1
ATOM 2878 C C . ARG A 1 411 ? -13.862 24.688 18.243 1.00 27.60 411 ARG A C 1
ATOM 2879 O O . ARG A 1 411 ? -13.653 23.584 18.740 1.00 24.29 411 ARG A O 1
ATOM 2887 N N . ALA A 1 412 ? -14.827 25.513 18.671 1.00 27.63 412 ALA A N 1
ATOM 2888 C CA . ALA A 1 412 ? -15.665 25.192 19.830 1.00 25.75 412 ALA A CA 1
ATOM 2889 C C . ALA A 1 412 ? -16.565 23.974 19.563 1.00 24.89 412 ALA A C 1
ATOM 2890 O O . ALA A 1 412 ? -16.695 23.108 20.430 1.00 23.76 412 ALA A O 1
ATOM 2892 N N . ARG A 1 413 ? -17.173 23.900 18.373 1.00 25.50 413 ARG A N 1
ATOM 2893 C CA . ARG A 1 413 ? -17.956 22.727 18.015 1.00 25.73 413 ARG A CA 1
ATOM 2894 C C . ARG A 1 413 ? -17.074 21.490 17.945 1.00 23.37 413 ARG A C 1
ATOM 2895 O O . ARG A 1 413 ? -17.468 20.414 18.373 1.00 23.77 413 ARG A O 1
ATOM 2903 N N . VAL A 1 414 ? -15.883 21.632 17.385 1.00 22.19 414 VAL A N 1
ATOM 2904 C CA . VAL A 1 414 ? -15.012 20.475 17.248 1.00 20.11 414 VAL A CA 1
ATOM 2905 C C . VAL A 1 414 ? -14.648 19.951 18.638 1.00 22.11 414 VAL A C 1
ATOM 2906 O O . VAL A 1 414 ? -14.733 18.738 18.885 1.00 19.79 414 VAL A O 1
ATOM 2910 N N . GLU A 1 415 ? -14.309 20.852 19.563 1.00 22.63 415 GLU A N 1
ATOM 2911 C CA . GLU A 1 415 ? -14.018 20.411 20.936 1.00 22.68 415 GLU A CA 1
ATOM 2912 C C . GLU A 1 415 ? -15.230 19.697 21.564 1.00 23.11 415 GLU A C 1
ATOM 2913 O O . GLU A 1 415 ? -15.114 18.610 22.123 1.00 20.79 415 GLU A O 1
ATOM 2919 N N . THR A 1 416 ? -16.401 20.300 21.443 1.00 24.39 416 THR A N 1
ATOM 2920 C CA . THR A 1 416 ? -17.607 19.711 22.016 1.00 25.53 416 THR A CA 1
ATOM 2921 C C . THR A 1 416 ? -17.904 18.313 21.467 1.00 26.13 416 THR A C 1
ATOM 2922 O O . THR A 1 416 ? -18.179 17.394 22.230 1.00 27.06 416 THR A O 1
ATOM 2926 N N . GLU A 1 417 ? -17.844 18.154 20.148 1.00 24.28 417 GLU A N 1
ATOM 2927 C CA . GLU A 1 417 ? -18.157 16.868 19.539 1.00 23.82 417 GLU A CA 1
ATOM 2928 C C . GLU A 1 417 ? -17.075 15.813 19.812 1.00 22.16 417 GLU A C 1
ATOM 2929 O O . GLU A 1 417 ? -17.381 14.638 20.022 1.00 21.47 417 GLU A O 1
ATOM 2935 N N . ALA A 1 418 ? -15.817 16.238 19.816 1.00 21.93 418 ALA A N 1
ATOM 2936 C CA . ALA A 1 418 ? -14.724 15.333 20.141 1.00 20.76 418 ALA A CA 1
ATOM 2937 C C . ALA A 1 418 ? -14.891 14.797 21.551 1.00 21.03 418 ALA A C 1
ATOM 2938 O O . ALA A 1 418 ? -14.798 13.587 21.764 1.00 20.71 418 ALA A O 1
ATOM 2940 N N . LEU A 1 419 ? -15.157 15.692 22.508 1.00 20.15 419 LEU A N 1
ATOM 2941 C CA . LEU A 1 419 ? -15.364 15.268 23.891 1.00 19.61 419 LEU A CA 1
ATOM 2942 C C . LEU A 1 419 ? -16.562 14.315 24.001 1.00 21.79 419 LEU A C 1
ATOM 2943 O O . LEU A 1 419 ? -16.460 13.229 24.592 1.00 22.90 419 LEU A O 1
ATOM 2948 N N . LYS A 1 420 ? -17.687 14.714 23.409 1.00 21.72 420 LYS A N 1
ATOM 2949 C CA . LYS A 1 420 ? -18.904 13.923 23.461 1.00 21.72 420 LYS A CA 1
ATOM 2950 C C . LYS A 1 420 ? -18.667 12.524 22.868 1.00 22.73 420 LYS A C 1
ATOM 2951 O O . LYS A 1 420 ? -18.997 11.526 23.496 1.00 18.44 420 LYS A O 1
ATOM 2957 N N . TYR A 1 421 ? -18.074 12.466 21.670 1.00 21.67 421 TYR A N 1
ATOM 2958 C CA . TYR A 1 421 ? -17.882 11.198 20.986 1.00 21.96 421 TYR A CA 1
ATOM 2959 C C . TYR A 1 421 ? -16.872 10.296 21.715 1.00 21.56 421 TYR A C 1
ATOM 2960 O O . TYR A 1 421 ? -17.129 9.116 21.911 1.00 22.03 421 TYR A O 1
ATOM 2969 N N . LEU A 1 422 ? -15.732 10.853 22.116 1.00 19.08 422 LEU A N 1
ATOM 2970 C CA . LEU A 1 422 ? -14.711 10.038 22.772 1.00 20.10 422 LEU A CA 1
ATOM 2971 C C . LEU A 1 422 ? -15.164 9.560 24.157 1.00 20.93 422 LEU A C 1
ATOM 2972 O O . LEU A 1 422 ? -14.952 8.405 24.506 1.00 22.24 422 LEU A O 1
ATOM 2977 N N . ARG A 1 423 ? -15.799 10.427 24.936 1.00 21.15 423 ARG A N 1
ATOM 2978 C CA . ARG A 1 423 ? -16.284 10.023 26.267 1.00 21.64 423 ARG A CA 1
ATOM 2979 C C . ARG A 1 423 ? -17.355 8.939 26.201 1.00 22.40 423 ARG A C 1
ATOM 2980 O O . ARG A 1 423 ? -17.501 8.176 27.138 1.00 21.13 423 ARG A O 1
ATOM 2988 N N . ALA A 1 424 ? -18.112 8.872 25.106 1.00 22.53 424 ALA A N 1
ATOM 2989 C CA . ALA A 1 424 ? -19.146 7.841 24.988 1.00 22.38 424 ALA A CA 1
ATOM 2990 C C . ALA A 1 424 ? -18.582 6.553 24.416 1.00 21.76 424 ALA A C 1
ATOM 2991 O O . ALA A 1 424 ? -19.285 5.545 24.372 1.00 22.15 424 ALA A O 1
ATOM 2993 N N . HIS A 1 425 ? -17.318 6.562 23.985 1.00 18.81 425 HIS A N 1
ATOM 2994 C CA . HIS A 1 425 ? -16.762 5.350 23.380 1.00 19.52 425 HIS A CA 1
ATOM 2995 C C . HIS A 1 425 ? -16.382 4.354 24.493 1.00 20.76 425 HIS A C 1
ATOM 2996 O O . HIS A 1 425 ? -15.761 4.740 25.475 1.00 21.41 425 HIS A O 1
ATOM 3003 N N . PRO A 1 426 ? -16.753 3.082 24.341 1.00 16.97 426 PRO A N 1
ATOM 3004 C CA . PRO A 1 426 ? -16.600 2.110 25.431 1.00 17.00 426 PRO A CA 1
ATOM 3005 C C . PRO A 1 426 ? -15.144 1.795 25.807 1.00 19.60 426 PRO A C 1
ATOM 3006 O O . PRO A 1 426 ? -14.916 1.291 26.894 1.00 18.30 426 PRO A O 1
ATOM 3010 N N . GLN A 1 427 ? -14.181 2.087 24.938 1.00 19.55 427 GLN A N 1
ATOM 3011 C CA . GLN A 1 427 ? -12.789 1.760 25.251 1.00 18.38 427 GLN A CA 1
ATOM 3012 C C . GLN A 1 427 ? -12.014 2.956 25.760 1.00 16.42 427 GLN A C 1
ATOM 3013 O O . GLN A 1 427 ? -10.805 2.858 26.037 1.00 15.26 427 GLN A O 1
ATOM 3019 N N . VAL A 1 428 ? -12.676 4.109 25.832 1.00 14.67 428 VAL A N 1
ATOM 3020 C CA . VAL A 1 428 ? -12.001 5.321 26.292 1.00 15.70 428 VAL A CA 1
ATOM 3021 C C . VAL A 1 428 ? -12.144 5.509 27.796 1.00 15.37 428 VAL A C 1
ATOM 3022 O O . VAL A 1 428 ? -13.248 5.470 28.336 1.00 15.27 428 VAL A O 1
ATOM 3026 N N . GLN A 1 429 ? -11.026 5.711 28.477 1.00 13.90 429 GLN A N 1
ATOM 3027 C CA . GLN A 1 429 ? -11.063 5.989 29.915 1.00 15.43 429 GLN A CA 1
ATOM 3028 C C . GLN A 1 429 ? -11.520 7.409 30.168 1.00 15.96 429 GLN A C 1
ATOM 3029 O O . GLN A 1 429 ? -12.429 7.657 30.944 1.00 13.53 429 GLN A O 1
ATOM 3035 N N . THR A 1 430 ? -10.828 8.357 29.542 1.00 15.09 430 THR A N 1
ATOM 3036 C CA . THR A 1 430 ? -11.140 9.766 29.787 1.00 15.82 430 THR A CA 1
ATOM 3037 C C . THR A 1 430 ? -10.445 10.613 28.733 1.00 15.73 430 THR A C 1
ATOM 3038 O O . THR A 1 430 ? -9.576 10.136 28.000 1.00 16.86 430 THR A O 1
ATOM 3042 N N . VAL A 1 431 ? -10.865 11.857 28.633 1.00 14.98 431 VAL A N 1
ATOM 3043 C CA . VAL A 1 431 ? -10.240 12.820 27.739 1.00 15.80 431 VAL A CA 1
ATOM 3044 C C . VAL A 1 431 ? -10.080 14.085 28.527 1.00 16.09 431 VAL A C 1
ATOM 3045 O O . VAL A 1 431 ? -11.052 14.551 29.118 1.00 16.60 431 VAL A O 1
ATOM 3049 N N . PHE A 1 432 ? -8.866 14.628 28.544 1.00 13.02 432 PHE A N 1
ATOM 3050 C CA . PHE A 1 432 ? -8.548 15.879 29.247 1.00 17.20 432 PHE A CA 1
ATOM 3051 C C . PHE A 1 432 ? -8.442 17.026 28.245 1.00 17.74 432 PHE A C 1
ATOM 3052 O O . PHE A 1 432 ? -7.941 16.824 27.148 1.00 15.74 432 PHE A O 1
ATOM 3060 N N . THR A 1 433 ? -8.896 18.225 28.608 1.00 18.50 433 THR A N 1
ATOM 3061 C CA . THR A 1 433 ? -8.643 19.366 27.737 1.00 17.63 433 THR A CA 1
ATOM 3062 C C . THR A 1 433 ? -7.289 19.933 28.117 1.00 19.46 433 THR A C 1
ATOM 3063 O O . THR A 1 433 ? -6.803 19.676 29.216 1.00 20.43 433 THR A O 1
ATOM 3067 N N . LYS A 1 434 ? -6.680 20.697 27.221 1.00 18.79 434 LYS A N 1
ATOM 3068 C CA . LYS A 1 434 ? -5.415 21.360 27.513 1.00 19.26 434 LYS A CA 1
ATOM 3069 C C . LYS A 1 434 ? -5.497 22.177 28.805 1.00 19.54 434 LYS A C 1
ATOM 3070 O O . LYS A 1 434 ? -4.586 22.175 29.636 1.00 19.61 434 LYS A O 1
ATOM 3076 N N . ALA A 1 435 ? -6.605 22.888 28.954 1.00 16.94 435 ALA A N 1
ATOM 3077 C CA . ALA A 1 435 ? -6.786 23.762 30.083 1.00 17.61 435 ALA A CA 1
ATOM 3078 C C . ALA A 1 435 ? -6.859 22.982 31.388 1.00 17.10 435 ALA A C 1
ATOM 3079 O O . ALA A 1 435 ? -6.319 23.427 32.413 1.00 17.54 435 ALA A O 1
ATOM 3081 N N . GLU A 1 436 ? -7.522 21.830 31.376 1.00 16.43 436 GLU A N 1
ATOM 3082 C CA . GLU A 1 436 ? -7.615 21.012 32.579 1.00 17.28 436 GLU A CA 1
ATOM 3083 C C . GLU A 1 436 ? -6.216 20.535 33.031 1.00 17.66 436 GLU A C 1
ATOM 3084 O O . GLU A 1 436 ? -5.893 20.557 34.228 1.00 17.23 436 GLU A O 1
ATOM 3090 N N . ILE A 1 437 ? -5.390 20.097 32.082 1.00 14.96 437 ILE A N 1
ATOM 3091 C CA . ILE A 1 437 ? -4.030 19.639 32.407 1.00 14.53 437 ILE A CA 1
ATOM 3092 C C . ILE A 1 437 ? -3.158 20.796 32.890 1.00 16.64 437 ILE A C 1
ATOM 3093 O O . ILE A 1 437 ? -2.451 20.684 33.900 1.00 15.26 437 ILE A O 1
ATOM 3098 N N . ALA A 1 438 ? -3.248 21.924 32.189 1.00 17.22 438 ALA A N 1
ATOM 3099 C CA . ALA A 1 438 ? -2.491 23.122 32.550 1.00 19.02 438 ALA A CA 1
ATOM 3100 C C . ALA A 1 438 ? -2.774 23.608 33.983 1.00 20.01 438 ALA A C 1
ATOM 3101 O O . ALA A 1 438 ? -1.890 24.127 34.664 1.00 18.59 438 ALA A O 1
ATOM 3103 N N . ALA A 1 439 ? -4.026 23.476 34.409 1.00 20.36 439 ALA A N 1
ATOM 3104 C CA . ALA A 1 439 ? -4.453 23.931 35.729 1.00 21.16 439 ALA A CA 1
ATOM 3105 C C . ALA A 1 439 ? -4.063 22.953 36.847 1.00 20.94 439 ALA A C 1
ATOM 3106 O O . ALA A 1 439 ? -4.314 23.209 38.016 1.00 21.30 439 ALA A O 1
ATOM 3108 N N . THR A 1 440 ? -3.485 21.817 36.490 1.00 18.81 440 THR A N 1
ATOM 3109 C CA . THR A 1 440 ? -3.053 20.828 37.474 1.00 16.77 440 THR A CA 1
ATOM 3110 C C . THR A 1 440 ? -1.639 21.166 37.966 1.00 17.54 440 THR A C 1
ATOM 3111 O O . THR A 1 440 ? -0.731 21.334 37.167 1.00 16.67 440 THR A O 1
ATOM 3115 N N . PRO A 1 441 ? -1.433 21.250 39.281 1.00 18.95 441 PRO A N 1
ATOM 3116 C CA . PRO A 1 441 ? -0.064 21.540 39.753 1.00 17.15 441 PRO A CA 1
ATOM 3117 C C . PRO A 1 441 ? 0.888 20.396 39.392 1.00 16.32 441 PRO A C 1
ATOM 3118 O O . PRO A 1 441 ? 0.450 19.224 39.267 1.00 15.23 441 PRO A O 1
ATOM 3122 N N . SER A 1 442 ? 2.164 20.708 39.215 1.00 16.02 442 SER A N 1
ATOM 3123 C CA . SER A 1 442 ? 3.151 19.648 38.989 1.00 15.35 442 SER A CA 1
ATOM 3124 C C . SER A 1 442 ? 3.045 18.642 40.137 1.00 15.77 442 SER A C 1
ATOM 3125 O O . SER A 1 442 ? 3.068 19.045 41.294 1.00 15.90 442 SER A O 1
ATOM 3128 N N . PRO A 1 443 ? 2.881 17.348 39.833 1.00 16.00 443 PRO A N 1
ATOM 3129 C CA . PRO A 1 443 ? 2.568 16.423 40.932 1.00 14.39 443 PRO A CA 1
ATOM 3130 C C . PRO A 1 443 ? 3.760 16.125 41.864 1.00 14.99 443 PRO A C 1
ATOM 3131 O O . PRO A 1 443 ? 4.914 16.285 41.473 1.00 11.58 443 PRO A O 1
ATOM 3135 N N . SER A 1 444 ? 3.455 15.723 43.093 1.00 15.94 444 SER A N 1
ATOM 3136 C CA . SER A 1 444 ? 4.477 15.330 44.049 1.00 19.51 444 SER A CA 1
ATOM 3137 C C . SER A 1 444 ? 3.954 14.104 44.790 1.00 21.16 444 SER A C 1
ATOM 3138 O O . SER A 1 444 ? 2.869 13.622 44.476 1.00 23.13 444 SER A O 1
ATOM 3141 N N . GLY A 1 445 ? 4.688 13.565 45.755 1.00 20.99 445 GLY A N 1
ATOM 3142 C CA . GLY A 1 445 ? 4.153 12.369 46.411 1.00 21.88 445 GLY A CA 1
ATOM 3143 C C . GLY A 1 445 ? 4.308 11.072 45.606 1.00 19.78 445 GLY A C 1
ATOM 3144 O O . GLY A 1 445 ? 4.813 11.091 44.470 1.00 19.22 445 GLY A O 1
ATOM 3145 N N . PRO A 1 446 ? 3.882 9.932 46.186 1.00 17.04 446 PRO A N 1
ATOM 3146 C CA . PRO A 1 446 ? 4.190 8.611 45.623 1.00 15.24 446 PRO A CA 1
ATOM 3147 C C . PRO A 1 446 ? 3.699 8.459 44.199 1.00 13.33 446 PRO A C 1
ATOM 3148 O O . PRO A 1 446 ? 2.502 8.573 43.961 1.00 12.25 446 PRO A O 1
ATOM 3152 N N . PRO A 1 447 ? 4.627 8.222 43.256 1.00 11.56 447 PRO A N 1
ATOM 3153 C CA . PRO A 1 447 ? 4.193 8.099 41.867 1.00 12.42 447 PRO A CA 1
ATOM 3154 C C . PRO A 1 447 ? 3.237 6.919 41.640 1.00 13.65 447 PRO A C 1
ATOM 3155 O O . PRO A 1 447 ? 2.465 6.958 40.691 1.00 13.40 447 PRO A O 1
ATOM 3159 N N . GLU A 1 448 ? 3.307 5.871 42.464 1.00 13.56 448 GLU A N 1
ATOM 3160 C CA . GLU A 1 448 ? 2.381 4.747 42.278 1.00 12.15 448 GLU A CA 1
ATOM 3161 C C . GLU A 1 448 ? 0.926 5.060 42.599 1.00 15.62 448 GLU A C 1
ATOM 3162 O O . GLU A 1 448 ? 0.074 4.226 42.326 1.00 16.42 448 GLU A O 1
ATOM 3168 N N . SER A 1 449 ? 0.612 6.220 43.184 1.00 15.65 449 SER A N 1
ATOM 3169 C CA . SER A 1 449 ? -0.799 6.527 43.444 1.00 16.02 449 SER A CA 1
ATOM 3170 C C . SER A 1 449 ? -1.242 7.869 42.833 1.00 14.82 449 SER A C 1
ATOM 3171 O O . SER A 1 449 ? -2.256 8.450 43.228 1.00 15.70 449 SER A O 1
ATOM 3174 N N . TRP A 1 450 ? -0.530 8.325 41.813 1.00 12.00 450 TRP A N 1
ATOM 3175 C CA . TRP A 1 450 ? -0.977 9.518 41.087 1.00 10.50 450 TRP A CA 1
ATOM 3176 C C . TRP A 1 450 ? -2.306 9.281 40.388 1.00 12.05 450 TRP A C 1
ATOM 3177 O O . TRP A 1 450 ? -2.610 8.167 39.983 1.00 12.92 450 TRP A O 1
ATOM 3188 N N . SER A 1 451 ? -3.080 10.345 40.217 1.00 13.86 451 SER A N 1
ATOM 3189 C CA . SER A 1 451 ? -4.200 10.338 39.287 1.00 13.49 451 SER A CA 1
ATOM 3190 C C . SER A 1 451 ? -3.767 10.374 37.827 1.00 12.77 451 SER A C 1
ATOM 3191 O O . SER A 1 451 ? -2.609 10.700 37.501 1.00 11.31 451 SER A O 1
ATOM 3194 N N . LEU A 1 452 ? -4.701 10.061 36.925 1.00 14.59 452 LEU A N 1
ATOM 3195 C CA . LEU A 1 452 ? -4.382 10.101 35.509 1.00 13.10 452 LEU A CA 1
ATOM 3196 C C . LEU A 1 452 ? -4.012 11.527 35.113 1.00 13.06 452 LEU A C 1
ATOM 3197 O O . LEU A 1 452 ? -3.135 11.728 34.295 1.00 12.18 452 LEU A O 1
ATOM 3202 N N . ILE A 1 453 ? -4.680 12.532 35.680 1.00 13.10 453 ILE A N 1
ATOM 3203 C CA . ILE A 1 453 ? -4.388 13.872 35.223 1.00 11.99 453 ILE A CA 1
ATOM 3204 C C . ILE A 1 453 ? -3.038 14.342 35.787 1.00 13.55 453 ILE A C 1
ATOM 3205 O O . ILE A 1 453 ? -2.366 15.152 35.155 1.00 15.16 453 ILE A O 1
ATOM 3210 N N . GLN A 1 454 ? -2.633 13.851 36.963 1.00 12.30 454 GLN A N 1
ATOM 3211 C CA . GLN A 1 454 ? -1.267 14.104 37.449 1.00 12.45 454 GLN A CA 1
ATOM 3212 C C . GLN A 1 454 ? -0.247 13.514 36.494 1.00 12.28 454 GLN A C 1
ATOM 3213 O O . GLN A 1 454 ? 0.744 14.142 36.171 1.00 10.80 454 GLN A O 1
ATOM 3219 N N . GLU A 1 455 ? -0.504 12.292 36.032 1.00 10.68 455 GLU A N 1
ATOM 3220 C CA . GLU A 1 455 ? 0.362 11.685 35.053 1.00 9.35 455 GLU A CA 1
ATOM 3221 C C . GLU A 1 455 ? 0.443 12.531 33.774 1.00 10.74 455 GLU A C 1
ATOM 3222 O O . GLU A 1 455 ? 1.536 12.733 33.210 1.00 10.18 455 GLU A O 1
ATOM 3228 N N . ALA A 1 456 ? -0.713 13.006 33.314 1.00 10.68 456 ALA A N 1
ATOM 3229 C CA . ALA A 1 456 ? -0.767 13.829 32.102 1.00 10.35 456 ALA A CA 1
ATOM 3230 C C . ALA A 1 456 ? 0.006 15.120 32.313 1.00 10.82 456 ALA A C 1
ATOM 3231 O O . ALA A 1 456 ? 0.678 15.611 31.412 1.00 12.90 456 ALA A O 1
ATOM 3233 N N . ARG A 1 457 ? -0.133 15.695 33.505 1.00 11.43 457 ARG A N 1
ATOM 3234 C CA . ARG A 1 457 ? 0.542 16.959 33.823 1.00 12.99 457 ARG A CA 1
ATOM 3235 C C . ARG A 1 457 ? 2.073 16.758 33.760 1.00 13.49 457 ARG A C 1
ATOM 3236 O O . ARG A 1 457 ? 2.832 17.643 33.340 1.00 12.08 457 ARG A O 1
ATOM 3244 N N . ALA A 1 458 ? 2.529 15.563 34.153 1.00 11.07 458 ALA A N 1
ATOM 3245 C CA . ALA A 1 458 ? 3.970 15.290 34.151 1.00 9.72 458 ALA A CA 1
ATOM 3246 C C . ALA A 1 458 ? 4.556 15.159 32.731 1.00 10.45 458 ALA A C 1
ATOM 3247 O O . ALA A 1 458 ? 5.764 15.231 32.553 1.00 12.34 458 ALA A O 1
ATOM 3249 N N . SER A 1 459 ? 3.724 15.004 31.706 1.00 10.38 459 SER A N 1
ATOM 3250 C CA . SER A 1 459 ? 4.243 15.125 30.342 1.00 10.20 459 SER A CA 1
ATOM 3251 C C . SER A 1 459 ? 3.441 16.168 29.562 1.00 11.65 459 SER A C 1
ATOM 3252 O O . SER A 1 459 ? 3.080 15.980 28.390 1.00 11.89 459 SER A O 1
ATOM 3255 N N . PHE A 1 460 ? 3.188 17.302 30.220 1.00 12.79 460 PHE A N 1
ATOM 3256 C CA . PHE A 1 460 ? 2.474 18.399 29.598 1.00 13.39 460 PHE A CA 1
ATOM 3257 C C . PHE A 1 460 ? 3.433 19.553 29.372 1.00 14.38 460 PHE A C 1
ATOM 3258 O O . PHE A 1 460 ? 4.101 19.994 30.309 1.00 14.95 460 PHE A O 1
ATOM 3266 N N . TYR A 1 461 ? 3.515 20.022 28.133 1.00 12.42 461 TYR A N 1
ATOM 3267 C CA . TYR A 1 461 ? 4.422 21.126 27.782 1.00 16.26 461 TYR A CA 1
ATOM 3268 C C . TYR A 1 461 ? 3.629 22.002 26.818 1.00 16.31 461 TYR A C 1
ATOM 3269 O O . TYR A 1 461 ? 3.420 21.592 25.691 1.00 16.45 461 TYR A O 1
ATOM 3278 N N . PRO A 1 462 ? 3.170 23.195 27.265 1.00 17.10 462 PRO A N 1
ATOM 3279 C CA . PRO A 1 462 ? 2.169 24.005 26.563 1.00 19.34 462 PRO A CA 1
ATOM 3280 C C . PRO A 1 462 ? 2.390 24.249 25.055 1.00 20.30 462 PRO A C 1
ATOM 3281 O O . PRO A 1 462 ? 1.413 24.142 24.285 1.00 20.09 462 PRO A O 1
ATOM 3285 N N . SER A 1 463 ? 3.609 24.569 24.624 1.00 20.44 463 SER A N 1
ATOM 3286 C CA . SER A 1 463 ? 3.827 24.884 23.199 1.00 20.52 463 SER A CA 1
ATOM 3287 C C . SER A 1 463 ? 3.871 23.615 22.339 1.00 19.93 463 SER A C 1
ATOM 3288 O O . SER A 1 463 ? 3.827 23.705 21.123 1.00 22.45 463 SER A O 1
ATOM 3291 N N . ARG A 1 464 ? 3.911 22.437 22.957 1.00 16.65 464 ARG A N 1
ATOM 3292 C CA . ARG A 1 464 ? 3.986 21.191 22.186 1.00 17.96 464 ARG A CA 1
ATOM 3293 C C . ARG A 1 464 ? 2.839 20.213 22.407 1.00 20.15 464 ARG A C 1
ATOM 3294 O O . ARG A 1 464 ? 2.541 19.395 21.536 1.00 22.18 464 ARG A O 1
ATOM 3302 N N . SER A 1 465 ? 2.223 20.260 23.584 1.00 17.75 465 SER A N 1
ATOM 3303 C CA . SER A 1 465 ? 1.131 19.356 23.900 1.00 15.17 465 SER A CA 1
ATOM 3304 C C . SER A 1 465 ? -0.129 19.638 23.072 1.00 14.83 465 SER A C 1
ATOM 3305 O O . SER A 1 465 ? -0.319 20.742 22.586 1.00 15.02 465 SER A O 1
ATOM 3308 N N . GLY A 1 466 ? -0.976 18.629 22.939 1.00 16.49 466 GLY A N 1
ATOM 3309 C CA . GLY A 1 466 ? -2.242 18.733 22.232 1.00 18.79 466 GLY A CA 1
ATOM 3310 C C . GLY A 1 466 ? -3.309 19.566 22.932 1.00 19.49 466 GLY A C 1
ATOM 3311 O O . GLY A 1 466 ? -3.182 19.967 24.092 1.00 18.78 466 GLY A O 1
ATOM 3312 N N . ASP A 1 467 ? -4.365 19.849 22.180 1.00 18.91 467 ASP A N 1
ATOM 3313 C CA . ASP A 1 467 ? -5.555 20.518 22.681 1.00 16.51 467 ASP A CA 1
ATOM 3314 C C . ASP A 1 467 ? -6.413 19.545 23.511 1.00 16.10 467 ASP A C 1
ATOM 3315 O O . ASP A 1 467 ? -7.227 19.957 24.345 1.00 17.18 467 ASP A O 1
ATOM 3320 N N . LEU A 1 468 ? -6.245 18.261 23.237 1.00 15.51 468 LEU A N 1
ATOM 3321 C CA . LEU A 1 468 ? -6.900 17.199 24.021 1.00 16.63 468 LEU A CA 1
ATOM 3322 C C . LEU A 1 468 ? -5.896 16.103 24.246 1.00 16.60 468 LEU A C 1
ATOM 3323 O O . LEU A 1 468 ? -4.974 15.923 23.436 1.00 16.80 468 LEU A O 1
ATOM 3328 N N . LEU A 1 469 ? -6.057 15.382 25.354 1.00 17.46 469 LEU A N 1
ATOM 3329 C CA . LEU A 1 469 ? -5.264 14.189 25.603 1.00 15.75 469 LEU A CA 1
ATOM 3330 C C . LEU A 1 469 ? -6.214 12.997 25.764 1.00 17.49 469 LEU A C 1
ATOM 3331 O O . LEU A 1 469 ? -7.031 12.975 26.689 1.00 12.95 469 LEU A O 1
ATOM 3336 N N . LEU A 1 470 ? -6.092 12.001 24.889 1.00 16.65 470 LEU A N 1
ATOM 3337 C CA . LEU A 1 470 ? -6.995 10.847 24.917 1.00 16.51 470 LEU A CA 1
ATOM 3338 C C . LEU A 1 470 ? -6.356 9.659 25.641 1.00 15.22 470 LEU A C 1
ATOM 3339 O O . LEU A 1 470 ? -5.314 9.218 25.250 1.00 15.44 470 LEU A O 1
ATOM 3344 N N . LEU A 1 471 ? -7.016 9.130 26.669 1.00 16.46 471 LEU A N 1
ATOM 3345 C CA . LEU A 1 471 ? -6.525 7.969 27.416 1.00 14.99 471 LEU A CA 1
ATOM 3346 C C . LEU A 1 471 ? -7.458 6.791 27.238 1.00 14.60 471 LEU A C 1
ATOM 3347 O O . LEU A 1 471 ? -8.670 6.947 27.432 1.00 14.35 471 LEU A O 1
ATOM 3352 N N . LEU A 1 472 ? -6.920 5.635 26.861 1.00 12.30 472 LEU A N 1
ATOM 3353 C CA . LEU A 1 472 ? -7.740 4.430 26.730 1.00 12.04 472 LEU A CA 1
ATOM 3354 C C . LEU A 1 472 ? -7.831 3.697 28.075 1.00 12.67 472 LEU A C 1
ATOM 3355 O O . LEU A 1 472 ? -6.965 3.858 28.948 1.00 11.21 472 LEU A O 1
ATOM 3360 N N . LYS A 1 473 ? -8.896 2.920 28.238 1.00 13.27 473 LYS A N 1
ATOM 3361 C CA . LYS A 1 473 ? -9.074 2.070 29.409 1.00 12.39 473 LYS A CA 1
ATOM 3362 C C . LYS A 1 473 ? -7.923 1.052 29.556 1.00 13.31 473 LYS A C 1
ATOM 3363 O O . LYS A 1 473 ? -7.267 0.681 28.569 1.00 13.57 473 LYS A O 1
ATOM 3369 N N . PRO A 1 474 ? -7.662 0.611 30.787 1.00 11.81 474 PRO A N 1
ATOM 3370 C CA . PRO A 1 474 ? -6.667 -0.446 30.966 1.00 11.78 474 PRO A CA 1
ATOM 3371 C C . PRO A 1 474 ? -6.973 -1.670 30.093 1.00 13.85 474 PRO A C 1
ATOM 3372 O O . PRO A 1 474 ? -8.157 -2.005 29.903 1.00 15.13 474 PRO A O 1
ATOM 3376 N N . ARG A 1 475 ? -5.921 -2.303 29.579 1.00 13.42 475 ARG A N 1
ATOM 3377 C CA . ARG A 1 475 ? -6.021 -3.584 28.868 1.00 13.76 475 ARG A CA 1
ATOM 3378 C C . ARG A 1 475 ? -6.650 -3.396 27.500 1.00 14.50 475 ARG A C 1
ATOM 3379 O O . ARG A 1 475 ? -7.079 -4.356 26.882 1.00 16.55 475 ARG A O 1
ATOM 3387 N N . VAL A 1 476 ? -6.671 -2.152 27.022 1.00 14.19 476 VAL A N 1
ATOM 3388 C CA . VAL A 1 476 ? -6.947 -1.884 25.614 1.00 12.99 476 VAL A CA 1
ATOM 3389 C C . VAL A 1 476 ? -5.593 -1.574 24.950 1.00 12.96 476 VAL A C 1
ATOM 3390 O O . VAL A 1 476 ? -4.901 -0.616 25.321 1.00 12.51 476 VAL A O 1
ATOM 3394 N N . MET A 1 477 ? -5.193 -2.428 24.016 1.00 12.56 477 MET A N 1
ATOM 3395 C CA . MET A 1 477 ? -3.938 -2.212 23.296 1.00 13.86 477 MET A CA 1
ATOM 3396 C C . MET A 1 477 ? -4.135 -1.190 22.145 1.00 13.07 477 MET A C 1
ATOM 3397 O O . MET A 1 477 ? -5.040 -1.322 21.325 1.00 16.10 477 MET A O 1
ATOM 3402 N N . SER A 1 478 ? -3.267 -0.194 22.064 1.00 13.66 478 SER A N 1
ATOM 3403 C CA . SER A 1 478 ? -3.477 0.877 21.100 1.00 16.18 478 SER A CA 1
ATOM 3404 C C . SER A 1 478 ? -3.027 0.511 19.679 1.00 18.48 478 SER A C 1
ATOM 3405 O O . SER A 1 478 ? -2.637 1.395 18.914 1.00 17.97 478 SER A O 1
ATOM 3408 N N . ILE A 1 479 ? -3.096 -0.782 19.331 1.00 12.82 479 ILE A N 1
ATOM 3409 C CA . ILE A 1 479 ? -2.838 -1.269 17.968 1.00 13.48 479 ILE A CA 1
ATOM 3410 C C . ILE A 1 479 ? -4.079 -2.029 17.548 1.00 17.65 479 ILE A C 1
ATOM 3411 O O . ILE A 1 479 ? -4.386 -3.074 18.135 1.00 18.53 479 ILE A O 1
ATOM 3416 N N . PRO A 1 480 ? -4.813 -1.503 16.549 1.00 17.90 480 PRO A N 1
ATOM 3417 C CA . PRO A 1 480 ? -6.065 -2.156 16.175 1.00 18.31 480 PRO A CA 1
ATOM 3418 C C . PRO A 1 480 ? -5.783 -3.491 15.510 1.00 18.34 480 PRO A C 1
ATOM 3419 O O . PRO A 1 480 ? -4.678 -3.718 15.019 1.00 16.83 480 PRO A O 1
ATOM 3423 N N . GLU A 1 481 ? -6.785 -4.350 15.469 1.00 19.89 481 GLU A N 1
ATOM 3424 C CA . GLU A 1 481 ? -6.685 -5.591 14.744 1.00 25.75 481 GLU A CA 1
ATOM 3425 C C . GLU A 1 481 ? -6.729 -5.323 13.252 1.00 28.18 481 GLU A C 1
ATOM 3426 O O . GLU A 1 481 ? -7.567 -4.558 12.799 1.00 28.54 481 GLU A O 1
ATOM 3432 N N . GLN A 1 482 ? -5.831 -5.943 12.498 1.00 29.52 482 GLN A N 1
ATOM 3433 C CA . GLN A 1 482 ? -5.831 -5.821 11.034 1.00 34.27 482 GLN A CA 1
ATOM 3434 C C . GLN A 1 482 ? -5.473 -7.149 10.394 1.00 34.51 482 GLN A C 1
ATOM 3435 O O . GLN A 1 482 ? -4.746 -7.957 10.988 1.00 34.22 482 GLN A O 1
ATOM 3441 N N . ALA A 1 483 ? -5.956 -7.355 9.177 1.00 36.39 483 ALA A N 1
ATOM 3442 C CA . ALA A 1 483 ? -5.620 -8.556 8.417 1.00 38.98 483 ALA A CA 1
ATOM 3443 C C . ALA A 1 483 ? -4.118 -8.638 8.248 1.00 41.03 483 ALA A C 1
ATOM 3444 O O . ALA A 1 483 ? -3.534 -9.700 8.410 1.00 43.48 483 ALA A O 1
ATOM 3446 N N . VAL A 1 484 ? -3.497 -7.504 7.933 1.00 40.88 484 VAL A N 1
ATOM 3447 C CA . VAL A 1 484 ? -2.047 -7.435 7.751 1.00 41.06 484 VAL A CA 1
ATOM 3448 C C . VAL A 1 484 ? -1.441 -6.548 8.829 1.00 40.68 484 VAL A C 1
ATOM 3449 O O . VAL A 1 484 ? -1.660 -5.333 8.841 1.00 41.81 484 VAL A O 1
ATOM 3453 N N . MET A 1 485 ? -0.693 -7.148 9.748 1.00 38.23 485 MET A N 1
ATOM 3454 C CA . MET A 1 485 ? -0.176 -6.385 10.881 1.00 36.25 485 MET A CA 1
ATOM 3455 C C . MET A 1 485 ? 1.330 -6.357 10.961 1.00 32.76 485 MET A C 1
ATOM 3456 O O . MET A 1 485 ? 1.998 -7.208 10.377 1.00 34.06 485 MET A O 1
ATOM 3461 N N . GLY A 1 486 ? 1.855 -5.354 11.668 1.00 27.87 486 GLY A N 1
ATOM 3462 C CA . GLY A 1 486 ? 3.273 -5.223 11.908 1.00 25.07 486 GLY A CA 1
ATOM 3463 C C . GLY A 1 486 ? 3.423 -5.563 13.368 1.00 26.25 486 GLY A C 1
ATOM 3464 O O . GLY A 1 486 ? 3.176 -6.728 13.737 1.00 31.08 486 GLY A O 1
ATOM 3465 N N . SER A 1 487 ? 3.788 -4.566 14.180 1.00 20.00 487 SER A N 1
ATOM 3466 C CA . SER A 1 487 ? 3.840 -4.675 15.639 1.00 18.89 487 SER A CA 1
ATOM 3467 C C . SER A 1 487 ? 2.534 -5.261 16.206 1.00 18.44 487 SER A C 1
ATOM 3468 O O . SER A 1 487 ? 1.429 -4.895 15.770 1.00 15.61 487 SER A O 1
ATOM 3471 N N . VAL A 1 488 ? 2.662 -6.152 17.183 1.00 15.69 488 VAL A N 1
ATOM 3472 C CA . VAL A 1 488 ? 1.478 -6.731 17.797 1.00 15.99 488 VAL A CA 1
ATOM 3473 C C . VAL A 1 488 ? 1.242 -6.145 19.187 1.00 15.83 488 VAL A C 1
ATOM 3474 O O . VAL A 1 488 ? 0.166 -6.331 19.782 1.00 13.67 488 VAL A O 1
ATOM 3478 N N . ALA A 1 489 ? 2.254 -5.445 19.704 1.00 13.55 489 ALA A N 1
ATOM 3479 C CA . ALA A 1 489 ? 2.174 -4.957 21.080 1.00 15.52 489 ALA A CA 1
ATOM 3480 C C . ALA A 1 489 ? 2.949 -3.669 21.236 1.00 14.51 489 ALA A C 1
ATOM 3481 O O . ALA A 1 489 ? 3.909 -3.422 20.510 1.00 13.68 489 ALA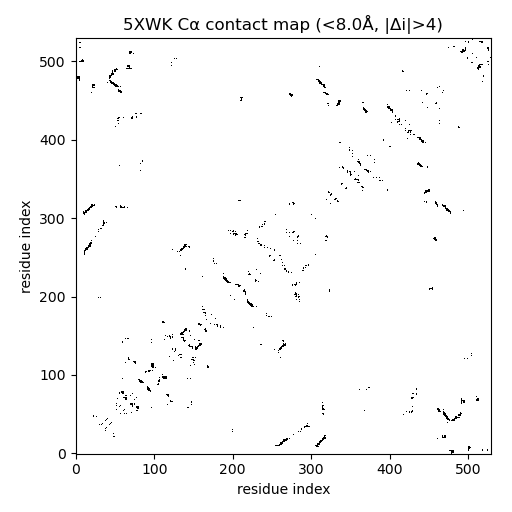 A O 1
ATOM 3483 N N . THR A 1 490 ? 2.490 -2.827 22.156 1.00 15.26 490 THR A N 1
ATOM 3484 C CA . THR A 1 490 ? 3.179 -1.586 22.460 1.00 15.80 490 THR A CA 1
ATOM 3485 C C . THR A 1 490 ? 2.877 -1.092 23.888 1.00 16.13 490 THR A C 1
ATOM 3486 O O . THR A 1 490 ? 2.005 -1.640 24.604 1.00 13.54 490 THR A O 1
ATOM 3490 N N . HIS A 1 491 ? 3.652 -0.074 24.278 1.00 15.27 491 HIS A N 1
ATOM 3491 C CA . HIS A 1 491 ? 3.585 0.643 25.557 1.00 13.92 491 HIS A CA 1
ATOM 3492 C C . HIS A 1 491 ? 2.848 1.969 25.284 1.00 14.12 491 HIS A C 1
ATOM 3493 O O . HIS A 1 491 ? 1.954 1.980 24.462 1.00 15.95 491 HIS A O 1
ATOM 3500 N N . GLY A 1 492 ? 3.220 3.087 25.915 1.00 12.50 492 GLY A N 1
ATOM 3501 C CA . GLY A 1 492 ? 2.600 4.373 25.525 1.00 13.34 492 GLY A CA 1
ATOM 3502 C C . GLY A 1 492 ? 1.274 4.718 26.222 1.00 13.99 492 GLY A C 1
ATOM 3503 O O . GLY A 1 492 ? 0.692 5.807 26.020 1.00 12.63 492 GLY A O 1
ATOM 3504 N N . SER A 1 493 ? 0.792 3.796 27.062 1.00 13.44 493 SER A N 1
ATOM 3505 C CA . SER A 1 493 ? -0.436 4.012 27.824 1.00 12.57 493 SER A CA 1
ATOM 3506 C C . SER A 1 493 ? -0.096 4.615 29.194 1.00 12.37 493 SER A C 1
ATOM 3507 O O . SER A 1 493 ? 1.056 4.582 29.647 1.00 13.31 493 SER A O 1
ATOM 3510 N N . PRO A 1 494 ? -1.103 5.152 29.877 1.00 12.05 494 PRO A N 1
ATOM 3511 C CA . PRO A 1 494 ? -0.820 5.757 31.188 1.00 8.77 494 PRO A CA 1
ATOM 3512 C C . PRO A 1 494 ? -0.917 4.766 32.349 1.00 9.85 494 PRO A C 1
ATOM 3513 O O . PRO A 1 494 ? -0.900 5.157 33.530 1.00 12.06 494 PRO A O 1
ATOM 3517 N N . TRP A 1 495 ? -0.980 3.485 32.045 1.00 11.63 495 TRP A N 1
ATOM 3518 C CA . TRP A 1 495 ? -1.249 2.490 33.092 1.00 11.66 495 TRP A CA 1
ATOM 3519 C C . TRP A 1 495 ? 0.045 1.906 33.653 1.00 11.59 495 TRP A C 1
ATOM 3520 O O . TRP A 1 495 ? 1.143 2.106 33.086 1.00 11.11 495 TRP A O 1
ATOM 3531 N N . ASP A 1 496 ? -0.083 1.145 34.743 1.00 11.57 496 ASP A N 1
ATOM 3532 C CA . ASP A 1 496 ? 1.096 0.711 35.490 1.00 12.79 496 ASP A CA 1
ATOM 3533 C C . ASP A 1 496 ? 2.083 -0.141 34.700 1.00 12.53 496 ASP A C 1
ATOM 3534 O O . ASP A 1 496 ? 3.293 -0.014 34.927 1.00 13.56 496 ASP A O 1
ATOM 3539 N N . THR A 1 497 ? 1.609 -1.014 33.799 1.00 11.06 497 THR A N 1
ATOM 3540 C CA . THR A 1 497 ? 2.553 -1.860 33.034 1.00 11.45 497 THR A CA 1
ATOM 3541 C C . THR A 1 497 ? 3.566 -1.016 32.271 1.00 10.10 497 THR A C 1
ATOM 3542 O O . THR A 1 497 ? 4.712 -1.408 32.108 1.00 10.39 497 THR A O 1
ATOM 3546 N N . ASP A 1 498 ? 3.115 0.140 31.791 1.00 9.36 498 ASP A N 1
ATOM 3547 C CA . ASP A 1 498 ? 3.914 0.977 30.895 1.00 9.32 498 ASP A CA 1
ATOM 3548 C C . ASP A 1 498 ? 4.722 2.045 31.638 1.00 9.60 498 ASP A C 1
ATOM 3549 O O . ASP A 1 498 ? 5.679 2.603 31.100 1.00 10.20 498 ASP A O 1
ATOM 3554 N N . ARG A 1 499 ? 4.340 2.339 32.875 1.00 8.19 499 ARG A N 1
ATOM 3555 C CA . ARG A 1 499 ? 5.090 3.292 33.690 1.00 7.77 499 ARG A CA 1
ATOM 3556 C C . ARG A 1 499 ? 6.159 2.630 34.556 1.00 8.26 499 ARG A C 1
ATOM 3557 O O . ARG A 1 499 ? 7.209 3.221 34.831 1.00 8.55 499 ARG A O 1
ATOM 3565 N N . ARG A 1 500 ? 5.883 1.413 35.026 1.00 11.30 500 ARG A N 1
ATOM 3566 C CA . ARG A 1 500 ? 6.704 0.856 36.093 1.00 11.69 500 ARG A CA 1
ATOM 3567 C C . ARG A 1 500 ? 7.983 0.190 35.531 1.00 9.61 500 ARG A C 1
ATOM 3568 O O . ARG A 1 500 ? 7.917 -0.638 34.628 1.00 10.13 500 ARG A O 1
ATOM 3576 N N . VAL A 1 501 ? 9.137 0.575 36.054 1.00 8.65 501 VAL A N 1
ATOM 3577 C CA . VAL A 1 501 ? 10.424 0.138 35.483 1.00 8.49 501 VAL A CA 1
ATOM 3578 C C . VAL A 1 501 ? 11.376 -0.116 36.643 1.00 10.60 501 VAL A C 1
ATOM 3579 O O . VAL A 1 501 ? 11.228 0.508 37.673 1.00 10.93 501 VAL A O 1
ATOM 3583 N N . PRO A 1 502 ? 12.352 -1.029 36.490 1.00 11.00 502 PRO A N 1
ATOM 3584 C CA . PRO A 1 502 ? 13.303 -1.170 37.610 1.00 10.20 502 PRO A CA 1
ATOM 3585 C C . PRO A 1 502 ? 14.311 -0.040 37.605 1.00 9.93 502 PRO A C 1
ATOM 3586 O O . PRO A 1 502 ? 14.603 0.464 36.518 1.00 8.89 502 PRO A O 1
ATOM 3590 N N . ILE A 1 503 ? 14.857 0.310 38.773 1.00 9.39 503 ILE A N 1
ATOM 3591 C CA . ILE A 1 503 ? 16.017 1.189 38.838 1.00 9.98 503 ILE A CA 1
ATOM 3592 C C . ILE A 1 503 ? 17.002 0.515 39.774 1.00 10.02 503 ILE A C 1
ATOM 3593 O O . ILE A 1 503 ? 16.706 0.290 40.954 1.00 9.75 503 ILE A O 1
ATOM 3598 N N . LEU A 1 504 ? 18.176 0.212 39.230 1.00 8.96 504 LEU A N 1
ATOM 3599 C CA . LEU A 1 504 ? 19.166 -0.565 39.944 1.00 11.13 504 LEU A CA 1
ATOM 3600 C C . LEU A 1 504 ? 20.456 0.211 39.995 1.00 11.34 504 LEU A C 1
ATOM 3601 O O . LEU A 1 504 ? 20.921 0.671 38.959 1.00 9.83 504 LEU A O 1
ATOM 3606 N N . PHE A 1 505 ? 21.046 0.363 41.181 1.00 10.24 505 PHE A N 1
ATOM 3607 C CA . PHE A 1 505 ? 22.339 1.044 41.263 1.00 11.10 505 PHE A CA 1
ATOM 3608 C C . PHE A 1 505 ? 23.370 0.074 41.785 1.00 10.53 505 PHE A C 1
ATOM 3609 O O . PHE A 1 505 ? 23.054 -0.682 42.696 1.00 11.40 505 PHE A O 1
ATOM 3617 N N . TRP A 1 506 ? 24.608 0.139 41.291 1.00 10.55 506 TRP A N 1
ATOM 3618 C CA . TRP A 1 506 ? 25.631 -0.769 41.813 1.00 13.06 506 TRP A CA 1
ATOM 3619 C C . TRP A 1 506 ? 27.020 -0.183 41.756 1.00 13.90 506 TRP A C 1
ATOM 3620 O O . TRP A 1 506 ? 27.383 0.499 40.788 1.00 11.98 506 TRP A O 1
ATOM 3631 N N . ARG A 1 507 ? 27.807 -0.496 42.790 1.00 13.97 507 ARG A N 1
ATOM 3632 C CA . ARG A 1 507 ? 29.233 -0.198 42.810 1.00 14.11 507 ARG A CA 1
ATOM 3633 C C . ARG A 1 507 ? 29.916 -1.299 43.595 1.00 14.45 507 ARG A C 1
ATOM 3634 O O . ARG A 1 507 ? 29.364 -1.754 44.590 1.00 13.77 507 ARG A O 1
ATOM 3642 N N . LYS A 1 508 ? 31.100 -1.718 43.158 1.00 12.89 508 LYS A N 1
ATOM 3643 C CA . LYS A 1 508 ? 31.810 -2.820 43.795 1.00 18.73 508 LYS A CA 1
ATOM 3644 C C . LYS A 1 508 ? 31.867 -2.637 45.309 1.00 19.57 508 LYS A C 1
ATOM 3645 O O . LYS A 1 508 ? 32.249 -1.583 45.786 1.00 16.95 508 LYS A O 1
ATOM 3651 N N . GLY A 1 509 ? 31.431 -3.670 46.035 1.00 22.27 509 GLY A N 1
ATOM 3652 C CA . GLY A 1 509 ? 31.526 -3.752 47.486 1.00 22.62 509 GLY A CA 1
ATOM 3653 C C . GLY A 1 509 ? 30.448 -3.024 48.280 1.00 21.08 509 GLY A C 1
ATOM 3654 O O . GLY A 1 509 ? 30.488 -3.038 49.508 1.00 20.29 509 GLY A O 1
ATOM 3655 N N . MET A 1 510 ? 29.496 -2.379 47.605 1.00 17.21 510 MET A N 1
ATOM 3656 C CA . MET A 1 510 ? 28.466 -1.634 48.327 1.00 16.78 510 MET A CA 1
ATOM 3657 C C . MET A 1 510 ? 27.560 -2.559 49.140 1.00 17.12 510 MET A C 1
ATOM 3658 O O . MET A 1 510 ? 27.615 -3.780 48.978 1.00 16.18 510 MET A O 1
ATOM 3663 N N . GLN A 1 511 ? 26.678 -1.987 49.957 1.00 16.03 511 GLN A N 1
ATOM 3664 C CA . GLN A 1 511 ? 25.721 -2.825 50.709 1.00 14.79 511 GLN A CA 1
ATOM 3665 C C . GLN A 1 511 ? 24.370 -2.870 49.989 1.00 13.82 511 GLN A C 1
ATOM 3666 O O . GLN A 1 511 ? 23.782 -1.828 49.672 1.00 15.36 511 GLN A O 1
ATOM 3672 N N . HIS A 1 512 ? 23.907 -4.079 49.686 1.00 14.64 512 HIS A N 1
ATOM 3673 C CA . HIS A 1 512 ? 22.667 -4.265 48.959 1.00 14.33 512 HIS A CA 1
ATOM 3674 C C . HIS A 1 512 ? 21.515 -3.802 49.842 1.00 15.70 512 HIS A C 1
ATOM 3675 O O . HIS A 1 512 ? 21.558 -4.007 51.067 1.00 12.06 512 HIS A O 1
ATOM 3682 N N . PHE A 1 513 ? 20.512 -3.173 49.247 1.00 10.97 513 PHE A N 1
ATOM 3683 C CA . PHE A 1 513 ? 19.199 -3.157 49.889 1.00 12.84 513 PHE A CA 1
ATOM 3684 C C . PHE A 1 513 ? 18.098 -3.197 48.856 1.00 14.22 513 PHE A C 1
ATOM 3685 O O . PHE A 1 513 ? 18.343 -3.048 47.652 1.00 14.15 513 PHE A O 1
ATOM 3693 N N . GLU A 1 514 ? 16.888 -3.485 49.315 1.00 12.50 514 GLU A N 1
ATOM 3694 C CA . GLU A 1 514 ? 15.746 -3.498 48.397 1.00 10.73 514 GLU A CA 1
ATOM 3695 C C . GLU A 1 514 ? 14.747 -2.466 48.898 1.00 10.42 514 GLU A C 1
ATOM 3696 O O . GLU A 1 514 ? 14.435 -2.456 50.078 1.00 13.07 514 GLU A O 1
ATOM 3702 N N . GLN A 1 515 ? 14.269 -1.600 48.019 1.00 9.71 515 GLN A N 1
ATOM 3703 C CA . GLN A 1 515 ? 13.310 -0.549 48.414 1.00 10.73 515 GLN A CA 1
ATOM 3704 C C . GLN A 1 515 ? 12.118 -0.628 47.461 1.00 10.37 515 GLN A C 1
ATOM 3705 O O . GLN A 1 515 ? 12.191 -0.117 46.345 1.00 8.66 515 GLN A O 1
ATOM 3711 N N . PRO A 1 516 ? 11.024 -1.293 47.890 1.00 11.79 516 PRO A N 1
ATOM 3712 C CA . PRO A 1 516 ? 9.876 -1.583 47.030 1.00 9.04 516 PRO A CA 1
ATOM 3713 C C . PRO A 1 516 ? 8.877 -0.431 46.823 1.00 12.69 516 PRO A C 1
ATOM 3714 O O . PRO A 1 516 ? 8.002 -0.572 45.983 1.00 8.72 516 PRO A O 1
ATOM 3718 N N . LEU A 1 517 ? 8.994 0.679 47.559 1.00 12.67 517 LEU A N 1
ATOM 3719 C CA . LEU A 1 517 ? 8.079 1.799 47.351 1.00 10.42 517 LEU A CA 1
ATOM 3720 C C . LEU A 1 517 ? 8.471 2.551 46.116 1.00 9.52 517 LEU A C 1
ATOM 3721 O O . LEU A 1 517 ? 9.650 2.542 45.711 1.00 9.26 517 LEU A O 1
ATOM 3726 N N . GLY A 1 518 ? 7.515 3.287 45.559 1.00 9.42 518 GLY A N 1
ATOM 3727 C CA . GLY A 1 518 ? 7.760 3.920 44.270 1.00 11.24 518 GLY A CA 1
ATOM 3728 C C . GLY A 1 518 ? 8.712 5.104 44.300 1.00 11.95 518 GLY A C 1
ATOM 3729 O O . GLY A 1 518 ? 8.688 5.952 45.225 1.00 12.29 518 GLY A O 1
ATOM 3730 N N . VAL A 1 519 ? 9.533 5.178 43.254 1.00 10.76 519 VAL A N 1
ATOM 3731 C CA . VAL A 1 519 ? 10.492 6.251 43.058 1.00 10.11 519 VAL A CA 1
ATOM 3732 C C . VAL A 1 519 ? 10.353 6.592 41.583 1.00 13.12 519 VAL A C 1
ATOM 3733 O O . VAL A 1 519 ? 9.689 5.842 40.859 1.00 12.71 519 VAL A O 1
ATOM 3737 N N . GLU A 1 520 ? 10.918 7.730 41.157 1.00 11.71 520 GLU A N 1
ATOM 3738 C CA . GLU A 1 520 ? 10.827 8.139 39.752 1.00 11.59 520 GLU A CA 1
ATOM 3739 C C . GLU A 1 520 ? 12.166 8.088 39.038 1.00 11.87 520 GLU A C 1
ATOM 3740 O O . GLU A 1 520 ? 13.210 8.273 39.661 1.00 12.66 520 GLU A O 1
ATOM 3746 N N . THR A 1 521 ? 12.163 7.884 37.714 1.00 9.74 521 THR A N 1
ATOM 3747 C CA . THR A 1 521 ? 13.443 7.897 36.999 1.00 7.37 521 THR A CA 1
ATOM 3748 C C . THR A 1 521 ? 14.063 9.309 37.059 1.00 10.40 521 THR A C 1
ATOM 3749 O O . THR A 1 521 ? 15.267 9.451 36.889 1.00 11.18 521 THR A O 1
ATOM 3753 N N . VAL A 1 522 ? 13.254 10.343 37.321 1.00 9.88 522 VAL A N 1
ATOM 3754 C CA . VAL A 1 522 ? 13.841 11.692 37.486 1.00 11.87 522 VAL A CA 1
ATOM 3755 C C . VAL A 1 522 ? 14.701 11.780 38.770 1.00 11.08 522 VAL A C 1
ATOM 3756 O O . VAL A 1 522 ? 15.455 12.740 38.958 1.00 10.51 522 VAL A O 1
ATOM 3760 N N . ASP A 1 523 ? 14.594 10.780 39.646 1.00 8.60 523 ASP A N 1
ATOM 3761 C CA . ASP A 1 523 ? 15.386 10.762 40.877 1.00 10.19 523 ASP A CA 1
ATOM 3762 C C . ASP A 1 523 ? 16.827 10.329 40.602 1.00 10.62 523 ASP A C 1
ATOM 3763 O O . ASP A 1 523 ? 17.734 10.491 41.443 1.00 13.18 523 ASP A O 1
ATOM 3768 N N . ILE A 1 524 ? 17.061 9.798 39.415 1.00 8.96 524 ILE A N 1
ATOM 3769 C CA . ILE A 1 524 ? 18.366 9.202 39.122 1.00 9.31 524 ILE A CA 1
ATOM 3770 C C . ILE A 1 524 ? 19.488 10.228 39.108 1.00 12.82 524 ILE A C 1
ATOM 3771 O O . ILE A 1 524 ? 20.542 10.021 39.724 1.00 12.70 524 ILE A O 1
ATOM 3776 N N . LEU A 1 525 ? 19.263 11.346 38.426 1.00 14.79 525 LEU A N 1
ATOM 3777 C CA . LEU A 1 525 ? 20.311 12.361 38.351 1.00 13.19 525 LEU A CA 1
ATOM 3778 C C . LEU A 1 525 ? 20.729 12.875 39.729 1.00 12.13 525 LEU A C 1
ATOM 3779 O O . LEU A 1 525 ? 21.932 12.866 40.016 1.00 13.78 525 LEU A O 1
ATOM 3784 N N . PRO A 1 526 ? 19.774 13.315 40.585 1.00 10.26 526 PRO A N 1
ATOM 3785 C CA . PRO A 1 526 ? 20.280 13.811 41.866 1.00 10.06 526 PRO A CA 1
ATOM 3786 C C . PRO A 1 526 ? 20.942 12.704 42.708 1.00 13.19 526 PRO A C 1
ATOM 3787 O O . PRO A 1 526 ? 21.859 13.013 43.477 1.00 11.96 526 PRO A O 1
ATOM 3791 N N . SER A 1 527 ? 20.486 11.457 42.573 1.00 10.74 527 SER A N 1
ATOM 3792 C CA . SER A 1 527 ? 21.109 10.341 43.296 1.00 10.77 527 SER A CA 1
ATOM 3793 C C . SER A 1 527 ? 22.578 10.136 42.856 1.00 12.27 527 SER A C 1
ATOM 3794 O O . SER A 1 527 ? 23.447 9.876 43.690 1.00 12.02 527 SER A O 1
ATOM 3797 N N . LEU A 1 528 ? 22.856 10.206 41.553 1.00 11.13 528 LEU A N 1
ATOM 3798 C CA . LEU A 1 528 ? 24.255 10.096 41.074 1.00 10.95 528 LEU A CA 1
ATOM 3799 C C . LEU A 1 528 ? 25.070 11.326 41.400 1.00 13.64 528 LEU A C 1
ATOM 3800 O O . LEU A 1 528 ? 26.231 11.223 41.787 1.00 13.49 528 LEU A O 1
ATOM 3805 N N . ALA A 1 529 ? 24.470 12.508 41.253 1.00 10.66 529 ALA A N 1
ATOM 3806 C CA . ALA A 1 529 ? 25.192 13.747 41.538 1.00 11.51 529 ALA A CA 1
ATOM 3807 C C . ALA A 1 529 ? 25.737 13.811 42.953 1.00 13.24 529 ALA A C 1
ATOM 3808 O O . ALA A 1 529 ? 26.835 14.353 43.176 1.00 12.28 529 ALA A O 1
ATOM 3810 N N . ALA A 1 530 ? 24.954 13.319 43.913 1.00 12.92 530 ALA A N 1
ATOM 3811 C CA . ALA A 1 530 ? 25.396 13.255 45.302 1.00 11.93 530 ALA A CA 1
ATOM 3812 C C . ALA A 1 530 ? 26.682 12.444 45.461 1.00 13.93 530 ALA A C 1
ATOM 3813 O O . ALA A 1 530 ? 27.580 12.834 46.209 1.00 15.68 530 ALA A O 1
ATOM 3815 N N . LEU A 1 531 ? 26.772 11.309 44.763 1.00 14.38 531 LEU A N 1
ATOM 3816 C CA . LEU A 1 531 ? 27.982 10.468 44.776 1.00 14.54 531 LEU A CA 1
ATOM 3817 C C . LEU A 1 531 ? 29.256 11.183 44.336 1.00 14.29 531 LEU A C 1
ATOM 3818 O O . LEU A 1 531 ? 30.373 10.873 44.814 1.00 14.91 531 LEU A O 1
ATOM 3823 N N . ILE A 1 532 ? 29.117 12.126 43.414 1.00 15.30 532 ILE A N 1
ATOM 3824 C CA . ILE A 1 532 ? 30.282 12.850 42.924 1.00 16.57 532 ILE A CA 1
ATOM 3825 C C . ILE A 1 532 ? 30.318 14.283 43.458 1.00 17.59 532 ILE A C 1
ATOM 3826 O O . ILE A 1 532 ? 31.130 15.127 42.999 1.00 17.88 532 ILE A O 1
ATOM 3831 N N . LYS A 1 533 ? 29.452 14.540 44.449 1.00 15.84 533 LYS A N 1
ATOM 3832 C CA . LYS A 1 533 ? 29.404 15.822 45.149 1.00 18.70 533 LYS A CA 1
ATOM 3833 C C . LYS A 1 533 ? 29.189 16.970 44.179 1.00 18.96 533 LYS A C 1
ATOM 3834 O O . LYS A 1 533 ? 29.797 18.017 44.309 1.00 18.48 533 LYS A O 1
ATOM 3840 N N . LEU A 1 534 ? 28.341 16.746 43.184 1.00 18.04 534 LEU A N 1
ATOM 3841 C CA . LEU A 1 534 ? 27.971 17.771 42.213 1.00 17.47 534 LEU A CA 1
ATOM 3842 C C . LEU A 1 534 ? 26.660 18.453 42.688 1.00 15.85 534 LEU A C 1
ATOM 3843 O O . LEU A 1 534 ? 25.637 17.800 42.810 1.00 16.06 534 LEU A O 1
ATOM 3848 N N . PRO A 1 535 ? 26.695 19.739 43.021 1.00 17.68 535 PRO A N 1
ATOM 3849 C CA . PRO A 1 535 ? 25.417 20.357 43.405 1.00 17.84 535 PRO A CA 1
ATOM 3850 C C . PRO A 1 535 ? 24.482 20.529 42.215 1.00 17.91 535 PRO A C 1
ATOM 3851 O O . PRO A 1 535 ? 24.935 20.878 41.118 1.00 18.78 535 PRO A O 1
ATOM 3855 N N . VAL A 1 536 ? 23.191 20.323 42.441 1.00 14.60 536 VAL A N 1
ATOM 3856 C CA . VAL A 1 536 ? 22.195 20.502 41.408 1.00 14.72 536 VAL A CA 1
ATOM 3857 C C . VAL A 1 536 ? 21.047 21.318 42.011 1.00 18.01 536 VAL A C 1
ATOM 3858 O O . VAL A 1 536 ? 20.355 20.826 42.906 1.00 17.70 536 VAL A O 1
ATOM 3862 N N . PRO A 1 537 ? 20.870 22.578 41.559 1.00 18.47 537 PRO A N 1
ATOM 3863 C CA . PRO A 1 537 ? 19.783 23.410 42.094 1.00 19.88 537 PRO A CA 1
ATOM 3864 C C . PRO A 1 537 ? 18.430 22.665 42.078 1.00 18.84 537 PRO A C 1
ATOM 3865 O O . PRO A 1 537 ? 17.973 22.219 41.018 1.00 16.44 537 PRO A O 1
ATOM 3869 N N . LYS A 1 538 ? 17.800 22.539 43.244 1.00 19.94 538 LYS A N 1
ATOM 3870 C CA . LYS A 1 538 ? 16.537 21.811 43.355 1.00 22.47 538 LYS A CA 1
ATOM 3871 C C . LYS A 1 538 ? 15.413 22.391 42.490 1.00 20.76 538 LYS A C 1
ATOM 3872 O O . LYS A 1 538 ? 14.500 21.654 42.078 1.00 20.84 538 LYS A O 1
ATOM 3878 N N . ASP A 1 539 ? 15.474 23.699 42.221 1.00 18.76 539 ASP A N 1
ATOM 3879 C CA . ASP A 1 539 ? 14.418 24.337 41.449 1.00 19.42 539 ASP A CA 1
ATOM 3880 C C . ASP A 1 539 ? 14.602 24.135 39.943 1.00 18.73 539 ASP A C 1
ATOM 3881 O O . ASP A 1 539 ? 13.687 24.410 39.153 1.00 18.34 539 ASP A O 1
ATOM 3886 N N . GLN A 1 540 ? 15.734 23.564 39.538 1.00 18.38 540 GLN A N 1
ATOM 3887 C CA . GLN A 1 540 ? 15.907 23.232 38.119 1.00 15.71 540 GLN A CA 1
ATOM 3888 C C . GLN A 1 540 ? 15.552 21.799 37.755 1.00 14.92 540 GLN A C 1
ATOM 3889 O O . GLN A 1 540 ? 15.614 21.418 36.570 1.00 14.62 540 GLN A O 1
ATOM 3895 N N . ILE A 1 541 ? 15.221 20.974 38.742 1.00 13.64 541 ILE A N 1
ATOM 3896 C CA . ILE A 1 541 ? 14.887 19.600 38.428 1.00 13.06 541 ILE A CA 1
ATOM 3897 C C . ILE A 1 541 ? 13.580 19.181 39.131 1.00 15.27 541 ILE A C 1
ATOM 3898 O O . ILE A 1 541 ? 13.102 19.864 40.042 1.00 18.74 541 ILE A O 1
ATOM 3903 N N . ASP A 1 542 ? 13.002 18.075 38.686 1.00 13.18 542 ASP A N 1
ATOM 3904 C CA . ASP A 1 542 ? 11.816 17.520 39.334 1.00 12.69 542 ASP A CA 1
ATOM 3905 C C . ASP A 1 542 ? 12.157 16.407 40.305 1.00 14.43 542 ASP A C 1
ATOM 3906 O O . ASP A 1 542 ? 11.395 16.170 41.232 1.00 14.90 542 ASP A O 1
ATOM 3911 N N . GLY A 1 543 ? 13.274 15.698 40.082 1.00 13.32 543 GLY A N 1
ATOM 3912 C CA . GLY A 1 543 ? 13.595 14.547 40.922 1.00 12.59 543 GLY A CA 1
ATOM 3913 C C . GLY A 1 543 ? 14.121 14.889 42.301 1.00 13.55 543 GLY A C 1
ATOM 3914 O O . GLY A 1 543 ? 14.457 16.045 42.585 1.00 14.36 543 GLY A O 1
ATOM 3915 N N . ARG A 1 544 ? 14.194 13.883 43.164 1.00 12.66 544 ARG A N 1
ATOM 3916 C CA . ARG A 1 544 ? 14.829 14.027 44.481 1.00 12.12 544 ARG A CA 1
ATOM 3917 C C . ARG A 1 544 ? 15.994 13.046 44.623 1.00 12.36 544 ARG A C 1
ATOM 3918 O O . ARG A 1 544 ? 16.013 12.014 43.970 1.00 10.96 544 ARG A O 1
ATOM 3926 N N . CYS A 1 545 ? 16.961 13.371 45.474 1.00 11.60 545 CYS A N 1
ATOM 3927 C CA . CYS A 1 545 ? 18.043 12.416 45.761 1.00 11.33 545 CYS A CA 1
ATOM 3928 C C . CYS A 1 545 ? 17.560 11.140 46.481 1.00 12.96 545 CYS A C 1
ATOM 3929 O O . CYS A 1 545 ? 16.864 11.208 47.504 1.00 12.89 545 CYS A O 1
ATOM 3932 N N . LEU A 1 546 ? 17.930 9.988 45.927 1.00 11.80 546 LEU A N 1
ATOM 3933 C CA . LEU A 1 546 ? 17.727 8.695 46.581 1.00 11.89 546 LEU A CA 1
ATOM 3934 C C . LEU A 1 546 ? 19.006 8.329 47.274 1.00 14.87 546 LEU A C 1
ATOM 3935 O O . LEU A 1 546 ? 20.089 8.270 46.621 1.00 13.14 546 LEU A O 1
ATOM 3940 N N . ASP A 1 547 ? 18.885 8.083 48.579 1.00 12.98 547 ASP A N 1
ATOM 3941 C CA . ASP A 1 547 ? 19.975 7.601 49.414 1.00 11.05 547 ASP A CA 1
ATOM 3942 C C . ASP A 1 547 ? 20.333 6.205 48.949 1.00 13.26 547 ASP A C 1
ATOM 3943 O O . ASP A 1 547 ? 19.478 5.310 48.940 1.00 14.31 547 ASP A O 1
ATOM 3948 N N . LEU A 1 548 ? 21.587 6.008 48.547 1.00 13.36 548 LEU A N 1
ATOM 3949 C CA . LEU A 1 548 ? 22.013 4.691 48.059 1.00 12.21 548 LEU A CA 1
ATOM 3950 C C . LEU A 1 548 ? 22.802 3.935 49.113 1.00 12.06 548 LEU A C 1
ATOM 3951 O O . LEU A 1 548 ? 23.360 2.878 48.836 1.00 12.49 548 LEU A O 1
ATOM 3956 N N . VAL A 1 549 ? 22.858 4.490 50.324 1.00 12.62 549 VAL A N 1
ATOM 3957 C CA . VAL A 1 549 ? 23.581 3.855 51.425 1.00 13.31 549 VAL A CA 1
ATOM 3958 C C . VAL A 1 549 ? 22.584 3.218 52.380 1.00 13.47 549 VAL A C 1
ATOM 3959 O O . VAL A 1 549 ? 21.858 3.925 53.093 1.00 12.91 549 VAL A O 1
ATOM 3963 N N . ALA A 1 550 ? 22.532 1.882 52.390 1.00 13.34 550 ALA A N 1
ATOM 3964 C CA . ALA A 1 550 ? 21.665 1.157 53.334 1.00 13.30 550 ALA A CA 1
ATOM 3965 C C . ALA A 1 550 ? 22.002 1.524 54.757 1.00 13.22 550 ALA A C 1
ATOM 3966 O O . ALA A 1 550 ? 23.190 1.683 55.117 1.00 13.85 550 ALA A O 1
ATOM 3968 N N . GLY A 1 551 ? 20.971 1.619 55.584 1.00 13.44 551 GLY A N 1
ATOM 3969 C CA . GLY A 1 551 ? 21.184 1.897 56.987 1.00 14.28 551 GLY A CA 1
ATOM 3970 C C . GLY A 1 551 ? 21.559 3.339 57.289 1.00 18.67 551 GLY A C 1
ATOM 3971 O O . GLY A 1 551 ? 21.263 4.261 56.514 1.00 14.05 551 GLY A O 1
ATOM 3972 N N . LYS A 1 552 ? 22.245 3.526 58.410 1.00 18.94 552 LYS A N 1
ATOM 3973 C CA . LYS A 1 552 ? 22.408 4.849 59.019 1.00 22.14 552 LYS A CA 1
ATOM 3974 C C . LYS A 1 552 ? 22.937 5.955 58.120 1.00 20.51 552 LYS A C 1
ATOM 3975 O O . LYS A 1 552 ? 22.352 7.046 58.071 1.00 20.01 552 LYS A O 1
ATOM 3981 N N . ASP A 1 553 ? 24.041 5.705 57.424 1.00 18.91 553 ASP A N 1
ATOM 3982 C CA . ASP A 1 553 ? 24.676 6.802 56.673 1.00 19.51 553 ASP A CA 1
ATOM 3983 C C . ASP A 1 553 ? 23.833 7.149 55.440 1.00 16.20 553 ASP A C 1
ATOM 3984 O O . ASP A 1 553 ? 23.051 6.335 54.999 1.00 16.40 553 ASP A O 1
ATOM 3989 N N . ASP A 1 554 ? 24.011 8.347 54.884 1.00 15.82 554 ASP A N 1
ATOM 3990 C CA . ASP A 1 554 ? 23.153 8.879 53.809 1.00 18.68 554 ASP A CA 1
ATOM 3991 C C . ASP A 1 554 ? 23.984 9.506 52.688 1.00 18.10 554 ASP A C 1
ATOM 3992 O O . ASP A 1 554 ? 24.587 10.562 52.890 1.00 19.02 554 ASP A O 1
ATOM 3997 N N . SER A 1 555 ? 23.969 8.898 51.507 1.00 14.72 555 SER A N 1
ATOM 3998 C CA . SER A 1 555 ? 24.736 9.422 50.370 1.00 16.14 555 SER A CA 1
ATOM 3999 C C . SER A 1 555 ? 24.247 10.814 49.943 1.00 15.84 555 SER A C 1
ATOM 4000 O O . SER A 1 555 ? 24.971 11.544 49.274 1.00 15.09 555 SER A O 1
ATOM 4003 N N . CYS A 1 556 ? 23.014 11.163 50.310 1.00 15.42 556 CYS A N 1
ATOM 4004 C CA . CYS A 1 556 ? 22.454 12.445 49.880 1.00 18.75 556 CYS A CA 1
ATOM 4005 C C . CYS A 1 556 ? 22.867 13.600 50.778 1.00 23.61 556 CYS A C 1
ATOM 4006 O O . CYS A 1 556 ? 22.723 14.734 50.367 1.00 25.85 556 CYS A O 1
ATOM 4009 N N . ALA A 1 557 ? 23.318 13.311 51.998 1.00 25.51 557 ALA A N 1
ATOM 4010 C CA . ALA A 1 557 ? 23.732 14.351 52.947 1.00 30.91 557 ALA A CA 1
ATOM 4011 C C . ALA A 1 557 ? 24.528 15.474 52.252 1.00 36.73 557 ALA A C 1
ATOM 4012 O O . ALA A 1 557 ? 25.561 15.233 51.610 1.00 37.93 557 ALA A O 1
ATOM 4014 N N . GLY A 1 558 ? 24.007 16.696 52.370 1.00 40.50 558 GLY A N 1
ATOM 4015 C CA . GLY A 1 558 ? 24.549 17.861 51.692 1.00 42.60 558 GLY A CA 1
ATOM 4016 C C . GLY A 1 558 ? 23.426 18.681 51.067 1.00 43.77 558 GLY A C 1
ATOM 4017 O O . GLY A 1 558 ? 22.300 18.705 51.583 1.00 42.42 558 GLY A O 1
ATOM 4018 N N . GLN A 1 559 ? 23.737 19.346 49.954 1.00 43.93 559 GLN A N 1
ATOM 4019 C CA . GLN A 1 559 ? 22.774 20.193 49.245 1.00 44.71 559 GLN A CA 1
ATOM 4020 C C . GLN A 1 559 ? 21.500 19.429 48.843 1.00 43.32 559 GLN A C 1
ATOM 4021 O O . GLN A 1 559 ? 20.386 19.927 49.036 1.00 43.25 559 GLN A O 1
ATOM 4027 N N . LEU A 1 560 ? 21.669 18.215 48.316 1.00 41.72 560 LEU A N 1
ATOM 4028 C CA . LEU A 1 560 ? 20.533 17.404 47.862 1.00 40.67 560 LEU A CA 1
ATOM 4029 C C . LEU A 1 560 ? 19.808 16.690 49.010 1.00 39.44 560 LEU A C 1
ATOM 4030 O O . LEU A 1 560 ? 18.889 15.897 48.756 1.00 36.53 560 LEU A O 1
#